Protein AF-A0A3M1YWS3-F1 (afdb_monomer)

Mean predicted aligned error: 12.6 Å

Radius of gyration: 26.66 Å; Cα contacts (8 Å, |Δi|>4): 974; chains: 1; bounding box: 53×38×85 Å

Nearest PDB structures (foldseek):
  1pz7-assembly2_B  TM=6.965E-01  e=1.963E-08  Gallus gallus
  1okq-assembly1_A  TM=4.629E-01  e=5.758E-08  Mus musculus
  2jd4-assembly1_A  TM=4.606E-01  e=9.345E-08  Mus musculus
  1h30-assembly1_A  TM=6.057E-01  e=6.214E-06  Homo sapiens
  2jd4-assembly2_B  TM=4.573E-01  e=1.689E-07  Mus musculus

Foldseek 3Di:
DDFPLQQLDDQWGFDLQLPLPIDGRPPDDSVPSDDDDPVDDDQCQAFNFDQDPPRTTFGARPVDSQATSVRHGTPTGGHHDDQKAWWFFWWFFWALFQKKWKFFFAALLFDDAQKKKKWKWFAQDQAADLAAWQKWLADDDDLGQAGKTWGDHRQWTKIKHHQSPDIDIDTDPDGRNPRDIWIWMWTHHPQWTWIDINNDIDIDGNPDPPPNGGPSGRTMMMGQDHDNDDSRGHGGIIAFIFIAGNVRQTSWTFGRRWLFDQWGDTQQLPGRIIGIPPDHSCNTRVGGGRPDQQCQAQNWWWKDAPPTDITTHGHHPNSHYHPDDDPPRIDGDDTFTHDPDGRQGSIWMAGDPDPPPPPPPLAPQDPRRIGDPRDPVNVVVVVVVPD

Structure (mmCIF, N/CA/C/O backbone):
data_AF-A0A3M1YWS3-F1
#
_entry.id   AF-A0A3M1YWS3-F1
#
loop_
_atom_site.group_PDB
_atom_site.id
_atom_site.type_symbol
_atom_site.label_atom_id
_atom_site.label_alt_id
_atom_site.label_comp_id
_atom_site.label_asym_id
_atom_site.label_entity_id
_atom_site.label_seq_id
_atom_site.pdbx_PDB_ins_code
_atom_site.Cartn_x
_atom_site.Cartn_y
_atom_site.Cartn_z
_atom_site.occupancy
_atom_site.B_iso_or_equiv
_atom_site.auth_seq_id
_atom_site.auth_comp_id
_atom_site.auth_asym_id
_atom_site.auth_atom_id
_atom_site.pdbx_PDB_model_num
ATOM 1 N N . THR A 1 1 ? -1.851 19.421 46.586 1.00 79.50 1 THR A N 1
ATOM 2 C CA . THR A 1 1 ? -2.348 18.042 46.664 1.00 79.50 1 THR A CA 1
ATOM 3 C C . THR A 1 1 ? -3.173 17.766 45.432 1.00 79.50 1 THR A C 1
ATOM 5 O O . THR A 1 1 ? -4.021 18.585 45.094 1.00 79.50 1 THR A O 1
ATOM 8 N N . HIS A 1 2 ? -2.903 16.661 44.755 1.00 89.88 2 HIS A N 1
ATOM 9 C CA . HIS A 1 2 ? -3.613 16.170 43.583 1.00 89.88 2 HIS A CA 1
ATOM 10 C C . HIS A 1 2 ? -3.806 14.664 43.767 1.00 89.88 2 HIS A C 1
ATOM 12 O O . HIS A 1 2 ? -2.883 13.892 43.540 1.00 89.88 2 HIS A O 1
ATOM 18 N N . TYR A 1 3 ? -4.983 14.259 44.235 1.00 90.56 3 TYR A N 1
ATOM 19 C CA . TYR A 1 3 ? -5.315 12.852 44.441 1.00 90.56 3 TYR A CA 1
ATOM 20 C C . TYR A 1 3 ? -6.143 12.373 43.256 1.00 90.56 3 TYR A C 1
ATOM 22 O O . TYR A 1 3 ? -7.195 12.948 42.978 1.00 90.56 3 TYR A O 1
ATOM 30 N N . LYS A 1 4 ? -5.635 11.366 42.546 1.00 88.56 4 LYS A N 1
ATOM 31 C CA . LYS A 1 4 ? -6.305 10.760 41.386 1.00 88.56 4 LYS A CA 1
ATOM 32 C C . LYS A 1 4 ? -7.222 9.609 41.793 1.00 88.56 4 LYS A C 1
ATOM 34 O O . LYS A 1 4 ? -8.159 9.313 41.061 1.00 88.56 4 LYS A O 1
ATOM 39 N N . CYS A 1 5 ? -6.975 9.031 42.973 1.00 86.94 5 CYS A N 1
ATOM 40 C CA . CYS A 1 5 ? -7.739 7.925 43.545 1.00 86.94 5 CYS A CA 1
ATOM 41 C C . CYS A 1 5 ? -7.770 6.684 42.634 1.00 86.94 5 CYS A C 1
ATOM 43 O O . CYS A 1 5 ? -8.775 5.976 42.579 1.00 86.94 5 CYS A O 1
ATOM 45 N N . ASP A 1 6 ? -6.695 6.460 41.877 1.00 84.31 6 ASP A N 1
ATOM 46 C CA . ASP A 1 6 ? -6.568 5.388 40.895 1.00 84.31 6 ASP A CA 1
ATOM 47 C C . ASP A 1 6 ? -5.750 4.196 41.413 1.00 84.31 6 ASP A C 1
ATOM 49 O O . ASP A 1 6 ? -5.565 3.228 40.690 1.00 84.31 6 ASP A O 1
ATOM 53 N N . GLU A 1 7 ? -5.309 4.197 42.671 1.00 88.06 7 GLU A N 1
ATOM 54 C CA . GLU A 1 7 ? -4.333 3.245 43.224 1.00 88.06 7 GLU A CA 1
ATOM 55 C C . GLU A 1 7 ? -4.764 1.776 43.121 1.00 88.06 7 GLU A C 1
ATOM 57 O O . GLU A 1 7 ? -3.921 0.885 43.164 1.00 88.06 7 GLU A O 1
ATOM 62 N N . GLY A 1 8 ? -6.066 1.512 42.978 1.00 82.94 8 GLY A N 1
ATOM 63 C CA . GLY A 1 8 ? -6.635 0.192 42.689 1.00 82.94 8 GLY A CA 1
ATOM 64 C C . GLY A 1 8 ? -6.576 -0.813 43.844 1.00 82.94 8 GLY A C 1
ATOM 65 O O . GLY A 1 8 ? -7.343 -1.773 43.839 1.00 82.94 8 GLY A O 1
ATOM 66 N N . ALA A 1 9 ? -5.711 -0.584 44.831 1.00 87.50 9 ALA A N 1
ATOM 67 C CA . ALA A 1 9 ? -5.515 -1.409 46.013 1.00 87.50 9 ALA A CA 1
ATOM 68 C C . ALA A 1 9 ? -4.787 -0.635 47.131 1.00 87.50 9 ALA A C 1
ATOM 70 O O . ALA A 1 9 ? -4.185 0.422 46.917 1.00 87.50 9 ALA A O 1
ATOM 71 N N . GLY A 1 10 ? -4.790 -1.209 48.332 1.00 88.38 10 GLY A N 1
ATOM 72 C CA . GLY A 1 10 ? -4.128 -0.693 49.525 1.00 88.38 10 GLY A CA 1
ATOM 73 C C . GLY A 1 10 ? -4.905 0.398 50.270 1.00 88.38 10 GLY A C 1
ATOM 74 O O . GLY A 1 10 ? -6.070 0.688 50.016 1.00 88.38 10 GLY A O 1
ATOM 75 N N . THR A 1 11 ? -4.244 1.000 51.263 1.00 90.69 11 THR A N 1
ATOM 76 C CA . THR A 1 11 ? -4.837 2.033 52.136 1.00 90.69 11 THR A CA 1
ATOM 77 C C . THR A 1 11 ? -4.174 3.398 51.978 1.00 90.69 11 THR A C 1
ATOM 79 O O . THR A 1 11 ? -4.357 4.278 52.820 1.00 90.69 11 THR A O 1
ATOM 82 N N . THR A 1 12 ? -3.354 3.587 50.948 1.00 92.19 12 THR A N 1
ATOM 83 C CA . THR A 1 12 ? -2.669 4.855 50.686 1.00 92.19 12 THR A CA 1
ATOM 84 C C . THR A 1 12 ? -3.368 5.574 49.547 1.00 92.19 12 THR A C 1
ATOM 86 O O . THR A 1 12 ? -3.563 5.000 48.488 1.00 92.19 12 THR A O 1
ATOM 89 N N . CYS A 1 13 ? -3.719 6.840 49.764 1.00 92.50 13 CYS A N 1
ATOM 90 C CA . CYS A 1 13 ? -4.190 7.722 48.703 1.00 92.50 13 CYS A CA 1
ATOM 91 C C . CYS A 1 13 ? -3.025 8.616 48.277 1.00 92.50 13 CYS A C 1
ATOM 93 O O . CYS A 1 13 ? -2.571 9.476 49.042 1.00 92.50 13 CYS A O 1
ATOM 95 N N . TYR A 1 14 ? -2.485 8.371 47.092 1.00 94.19 14 TYR A N 1
ATOM 96 C CA . TYR A 1 14 ? -1.262 9.005 46.633 1.00 94.19 14 TYR A CA 1
ATOM 97 C C . TYR A 1 14 ? -1.525 10.433 46.142 1.00 94.19 14 TYR A C 1
ATOM 99 O O . TYR A 1 14 ? -2.415 10.718 45.343 1.00 94.19 14 TYR A O 1
ATOM 107 N N 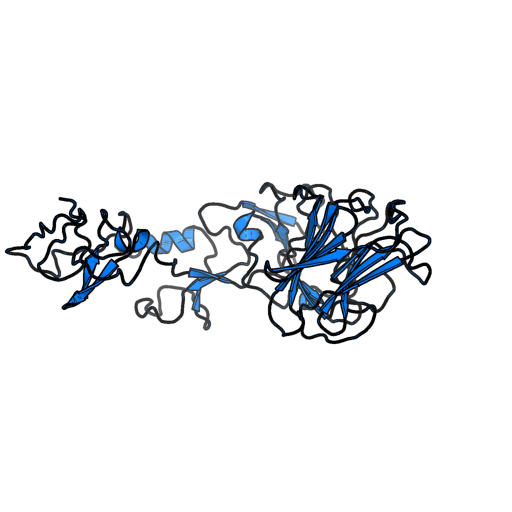. ASP A 1 15 ? -0.687 11.353 46.614 1.00 95.06 15 ASP A N 1
ATOM 108 C CA . ASP A 1 15 ? -0.682 12.749 46.175 1.00 95.06 15 ASP A CA 1
ATOM 109 C C . ASP A 1 15 ? 0.270 12.895 44.989 1.00 95.06 15 ASP A C 1
ATOM 111 O O . ASP A 1 15 ? 1.485 12.966 45.165 1.00 95.06 15 ASP A O 1
ATOM 115 N N . SER A 1 16 ? -0.304 12.995 43.794 1.00 93.62 16 SER A N 1
ATOM 116 C CA . SER A 1 16 ? 0.396 13.174 42.519 1.00 93.62 16 SER A CA 1
ATOM 117 C C . SER A 1 16 ? 1.039 14.549 42.340 1.00 93.62 16 SER A C 1
ATOM 119 O O . SER A 1 16 ? 1.670 14.788 41.318 1.00 93.62 16 SER A O 1
ATOM 121 N N . SER A 1 17 ? 0.896 15.481 43.291 1.00 92.69 17 SER A N 1
ATOM 122 C CA . SER A 1 17 ? 1.460 16.835 43.160 1.00 92.69 17 SER A CA 1
ATOM 123 C C . SER A 1 17 ? 2.948 16.961 43.510 1.00 92.69 17 SER A C 1
ATOM 125 O O . SER A 1 17 ? 3.449 18.083 43.537 1.00 92.69 17 SER A O 1
ATOM 127 N N . GLY A 1 18 ? 3.627 15.861 43.853 1.00 84.94 18 GLY A N 1
ATOM 128 C CA . GLY A 1 18 ? 5.054 15.851 44.216 1.00 84.94 18 GLY A CA 1
ATOM 129 C C . GLY A 1 18 ? 5.373 16.387 45.616 1.00 84.94 18 GLY A C 1
ATOM 130 O O . GLY A 1 18 ? 6.524 16.446 46.032 1.00 84.94 18 GLY A O 1
ATOM 131 N N . ASN A 1 19 ? 4.357 16.768 46.397 1.00 90.56 19 ASN A N 1
ATOM 132 C CA 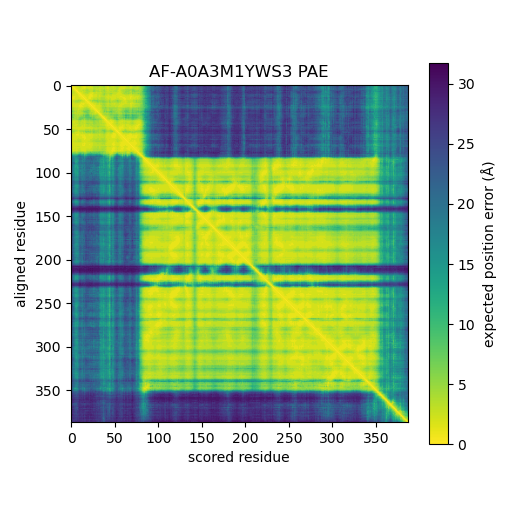. ASN A 1 19 ? 4.546 17.357 47.729 1.00 90.56 19 ASN A CA 1
ATOM 133 C C . ASN A 1 19 ? 4.623 16.319 48.864 1.00 90.56 19 ASN A C 1
ATOM 135 O O . ASN A 1 19 ? 4.657 16.704 50.034 1.00 90.56 19 ASN A O 1
ATOM 139 N N . GLY A 1 20 ? 4.571 15.020 48.543 1.00 89.62 20 GLY A N 1
ATOM 140 C CA . GLY A 1 20 ? 4.633 13.918 49.513 1.00 89.62 20 GLY A CA 1
ATOM 141 C C . GLY A 1 20 ? 3.474 13.871 50.516 1.00 89.62 20 GLY A C 1
ATOM 142 O O . GLY A 1 20 ? 3.548 13.163 51.518 1.00 89.62 20 GLY A O 1
ATOM 143 N N . ARG A 1 21 ? 2.392 14.630 50.293 1.00 93.94 21 ARG A N 1
ATOM 144 C CA . ARG A 1 21 ? 1.245 14.692 51.212 1.00 93.94 21 ARG A CA 1
ATOM 145 C C . ARG A 1 21 ? 0.283 13.542 50.944 1.00 93.94 21 ARG A C 1
ATOM 147 O O . ARG A 1 21 ? -0.860 13.777 50.593 1.00 93.94 21 ARG A O 1
ATOM 154 N N . HIS A 1 22 ? 0.749 12.304 51.050 1.00 94.00 22 HIS A N 1
ATOM 155 C CA . HIS A 1 22 ? -0.108 11.136 50.849 1.00 94.00 22 HIS A CA 1
ATOM 156 C C . HIS A 1 22 ? -1.145 11.015 51.969 1.00 94.00 22 HIS A C 1
ATOM 158 O O . HIS A 1 22 ? -0.867 11.302 53.135 1.00 94.00 22 HIS A O 1
ATOM 164 N N . GLY A 1 23 ? -2.351 10.600 51.597 1.00 92.44 23 GLY A N 1
ATOM 165 C CA . GLY A 1 23 ? -3.435 10.305 52.519 1.00 92.44 23 GLY A CA 1
ATOM 166 C C . GLY A 1 23 ? -3.416 8.850 52.978 1.00 92.44 23 GLY A C 1
ATOM 167 O O . GLY A 1 23 ? -2.817 7.977 52.348 1.00 92.44 23 GLY A O 1
ATOM 168 N N . THR A 1 24 ? -4.133 8.582 54.066 1.00 93.06 24 THR A N 1
ATOM 169 C CA . THR A 1 24 ? -4.452 7.224 54.516 1.00 93.06 24 THR A CA 1
ATOM 170 C C . THR A 1 24 ? -5.957 7.025 54.422 1.00 93.06 24 THR A C 1
ATOM 172 O O . THR A 1 24 ? -6.726 7.783 55.014 1.00 93.06 24 THR A O 1
ATOM 175 N N . LEU A 1 25 ? -6.372 6.010 53.674 1.00 90.81 25 LEU A N 1
ATOM 176 C CA . LEU A 1 25 ? -7.754 5.566 53.592 1.00 90.81 25 LEU A CA 1
ATOM 177 C C . LEU A 1 25 ? -8.092 4.826 54.891 1.00 90.81 25 LEU A C 1
ATOM 179 O O . LEU A 1 25 ? -7.449 3.839 55.243 1.00 90.81 25 LEU A O 1
ATOM 183 N N . VAL A 1 26 ? -9.078 5.328 55.634 1.00 92.56 26 VAL A N 1
ATOM 184 C CA . VAL A 1 26 ? -9.477 4.794 56.945 1.00 92.56 26 VAL A CA 1
ATOM 185 C C . VAL A 1 26 ? -10.923 4.317 56.911 1.00 92.56 26 VAL A C 1
ATOM 187 O O . VAL A 1 26 ? -11.763 4.933 56.262 1.00 92.56 26 VAL A O 1
ATOM 190 N N . ASN A 1 27 ? -11.218 3.240 57.645 1.00 92.56 27 ASN A N 1
ATOM 191 C CA . ASN A 1 27 ? -12.547 2.616 57.706 1.00 92.56 27 ASN A CA 1
ATOM 192 C C . ASN A 1 27 ? -13.095 2.180 56.333 1.00 92.56 27 ASN A C 1
ATOM 194 O O . ASN A 1 27 ? -14.304 2.216 56.109 1.00 92.56 27 ASN A O 1
ATOM 198 N N . ILE A 1 28 ? -12.208 1.773 55.421 1.00 90.31 28 ILE A N 1
ATOM 199 C CA . ILE A 1 28 ? -12.578 1.275 54.094 1.00 90.31 28 ILE A CA 1
ATOM 200 C C . ILE A 1 28 ? -12.613 -0.253 54.058 1.00 90.31 28 ILE A C 1
ATOM 202 O O . ILE A 1 28 ? -11.906 -0.926 54.807 1.00 90.31 28 ILE A O 1
ATOM 206 N N . THR A 1 29 ? -13.415 -0.793 53.144 1.00 87.44 29 THR A N 1
ATOM 207 C CA . THR A 1 29 ? -13.280 -2.172 52.664 1.00 87.44 29 THR A CA 1
ATOM 208 C C . THR A 1 29 ? -12.790 -2.094 51.225 1.00 87.44 29 THR A C 1
ATOM 210 O O . THR A 1 29 ? -13.530 -1.636 50.356 1.00 87.44 29 THR A O 1
ATOM 213 N N . GLU A 1 30 ? -11.542 -2.497 50.993 1.00 78.88 30 GLU A N 1
ATOM 214 C CA . GLU A 1 30 ? -10.801 -2.289 49.739 1.00 78.88 30 GLU A CA 1
ATOM 215 C C . GLU A 1 30 ? -11.570 -2.760 48.496 1.00 78.88 30 GLU A C 1
ATOM 217 O O . GLU A 1 30 ? -11.738 -1.989 47.554 1.00 78.88 30 GLU A O 1
ATOM 222 N N . SER A 1 31 ? -12.174 -3.953 48.560 1.00 76.25 31 SER A N 1
ATOM 223 C CA . SER A 1 31 ? -12.966 -4.549 47.473 1.00 76.25 31 SER A CA 1
ATOM 224 C C . SER A 1 31 ? -14.234 -3.778 47.086 1.00 76.25 31 SER A C 1
ATOM 226 O O . SER A 1 31 ? -14.843 -4.084 46.068 1.00 76.25 31 SER A O 1
ATOM 228 N N . SER A 1 32 ? -14.666 -2.821 47.908 1.00 82.06 32 SER A N 1
ATOM 229 C CA . SER A 1 32 ? -15.823 -1.953 47.640 1.00 82.06 32 SER A CA 1
ATOM 230 C C . SER A 1 32 ? -15.450 -0.477 47.504 1.00 82.06 32 SER A C 1
ATOM 232 O O . SER A 1 32 ? -16.304 0.337 47.162 1.00 82.06 32 SER A O 1
ATOM 234 N N . PHE A 1 33 ? -14.201 -0.121 47.818 1.00 83.62 33 PHE A N 1
ATOM 235 C CA . PHE A 1 33 ? -13.718 1.254 47.752 1.00 83.62 33 PHE A CA 1
ATOM 236 C C . PHE A 1 33 ? -13.167 1.576 46.362 1.00 83.62 33 PHE A C 1
ATOM 238 O O . PHE A 1 33 ? -13.510 2.609 45.793 1.00 83.62 33 PHE A O 1
ATOM 245 N N . HIS A 1 34 ? -12.360 0.672 45.801 1.00 79.38 34 HIS A N 1
ATOM 246 C CA . HIS A 1 34 ? -11.918 0.762 44.415 1.00 79.38 34 HIS A CA 1
ATOM 247 C C . HIS A 1 34 ? -12.927 0.035 43.520 1.00 79.38 34 HIS A C 1
ATOM 249 O O . HIS A 1 34 ? -13.168 -1.159 43.686 1.00 79.38 34 HIS A O 1
ATOM 255 N N . VAL A 1 35 ? -13.533 0.768 42.586 1.00 70.62 35 VAL A N 1
ATOM 256 C CA . VAL A 1 35 ? -14.463 0.239 41.580 1.00 70.62 35 VAL A CA 1
ATOM 257 C C . VAL A 1 35 ? -13.954 0.585 40.185 1.00 70.62 35 VAL A C 1
ATOM 259 O O . VAL A 1 35 ? -13.367 1.646 39.979 1.00 70.62 35 VAL A O 1
ATOM 262 N N . THR A 1 36 ? -14.162 -0.312 39.226 1.00 71.81 36 THR A N 1
ATOM 263 C CA . THR A 1 36 ? -13.776 -0.103 37.827 1.00 71.81 36 THR A CA 1
ATOM 264 C C . THR A 1 36 ? -14.894 0.587 37.054 1.00 71.81 36 THR A C 1
ATOM 266 O O . THR A 1 36 ? -16.034 0.131 37.089 1.00 71.81 36 THR A O 1
ATOM 269 N N . ASP A 1 37 ? -14.556 1.641 36.314 1.00 67.75 37 ASP A N 1
ATOM 270 C CA . ASP A 1 37 ? -15.454 2.338 35.391 1.00 67.75 37 ASP A CA 1
ATOM 271 C C . ASP A 1 37 ? -14.678 2.654 34.103 1.00 67.75 37 ASP A C 1
ATOM 273 O O . ASP A 1 37 ? -13.565 3.182 34.141 1.00 67.75 37 ASP A O 1
ATOM 277 N N . ASN A 1 38 ? -15.243 2.279 32.957 1.00 63.25 38 ASN A N 1
ATOM 278 C CA . ASN A 1 38 ? -14.620 2.432 31.642 1.00 63.25 38 ASN A CA 1
ATOM 279 C C . ASN A 1 38 ? -14.975 3.763 30.950 1.00 63.25 38 ASN A C 1
ATOM 281 O O . ASN A 1 38 ? -14.465 4.044 29.865 1.00 63.25 38 ASN A O 1
ATOM 285 N N . THR A 1 39 ? -15.830 4.584 31.563 1.00 71.25 39 THR A N 1
ATOM 286 C CA . THR A 1 39 ? -16.270 5.882 31.032 1.00 71.25 39 THR A CA 1
ATOM 287 C C . THR A 1 39 ? -15.437 7.050 31.556 1.00 71.25 39 THR A C 1
ATOM 289 O O . THR A 1 39 ? -15.521 8.165 31.033 1.00 71.25 39 THR A O 1
ATOM 292 N N . ILE A 1 40 ? -14.614 6.804 32.578 1.00 72.56 40 ILE A N 1
ATOM 293 C CA . ILE A 1 40 ? -13.823 7.827 33.257 1.00 72.56 40 ILE A CA 1
ATOM 294 C C . ILE A 1 40 ? -12.371 7.848 32.786 1.00 72.56 40 ILE A C 1
ATOM 296 O O . ILE A 1 40 ? -11.792 6.865 32.324 1.00 72.56 40 ILE A O 1
ATOM 300 N N . PHE A 1 41 ? -11.762 9.022 32.914 1.00 78.69 41 PHE A N 1
ATOM 301 C CA . PHE A 1 41 ? -10.373 9.235 32.548 1.00 78.69 41 PHE A CA 1
ATOM 302 C C . PHE A 1 41 ? -9.432 8.428 33.457 1.00 78.69 41 PHE A C 1
ATOM 304 O O . PHE A 1 41 ? -9.380 8.665 34.662 1.00 78.69 41 PHE A O 1
ATOM 311 N N . SER A 1 42 ? -8.638 7.526 32.876 1.00 84.06 42 SER A N 1
ATOM 312 C CA . SER A 1 42 ? -7.588 6.799 33.600 1.00 84.06 42 SER A CA 1
ATOM 313 C C . SER A 1 42 ? -6.250 7.531 33.486 1.00 84.06 42 SER A C 1
ATOM 315 O O . SER A 1 42 ? -5.677 7.640 32.399 1.00 84.06 42 SER A O 1
ATOM 317 N N . TYR A 1 43 ? -5.729 8.039 34.602 1.00 87.12 43 TYR A N 1
ATOM 318 C CA . TYR A 1 43 ? -4.424 8.705 34.619 1.00 87.12 43 TYR A CA 1
ATOM 319 C C . TYR A 1 43 ? -3.283 7.716 34.395 1.00 87.12 43 TYR A C 1
ATOM 321 O O . TYR A 1 43 ? -2.381 8.015 33.618 1.00 87.12 43 TYR A O 1
ATOM 329 N N . GLN A 1 44 ? -3.350 6.532 34.999 1.00 85.94 44 GLN A N 1
ATOM 330 C CA . GLN A 1 44 ? -2.389 5.448 34.772 1.00 85.94 44 GLN A CA 1
ATOM 331 C C . GLN A 1 44 ? -2.265 5.097 33.295 1.00 85.94 44 GLN A C 1
ATOM 333 O O . GLN A 1 44 ? -1.159 5.089 32.760 1.00 85.94 44 GLN A O 1
ATOM 338 N N . ASN A 1 45 ? -3.397 4.906 32.611 1.00 79.50 45 ASN A N 1
ATOM 339 C CA . ASN A 1 45 ? -3.391 4.539 31.199 1.00 79.50 45 ASN A CA 1
ATOM 340 C C . ASN A 1 45 ? -2.941 5.675 30.284 1.00 79.50 45 ASN A C 1
ATOM 342 O O . ASN A 1 45 ? -2.536 5.401 29.161 1.00 79.50 45 ASN A O 1
ATOM 346 N N . ASN A 1 46 ? -3.035 6.936 30.709 1.00 84.25 46 ASN A N 1
ATOM 347 C CA . ASN A 1 46 ? -2.667 8.083 29.874 1.00 84.25 46 ASN A CA 1
ATOM 348 C C . ASN A 1 46 ? -1.262 8.622 30.157 1.00 84.25 46 ASN A C 1
ATOM 350 O O . ASN A 1 46 ? -0.650 9.217 29.269 1.00 84.25 46 ASN A O 1
ATOM 354 N N . TYR A 1 47 ? -0.753 8.433 31.371 1.00 87.19 47 TYR A N 1
ATOM 355 C CA . TYR A 1 47 ? 0.457 9.101 31.841 1.00 87.19 47 TYR A CA 1
ATOM 356 C C . TYR A 1 47 ? 1.506 8.167 32.438 1.00 87.19 47 TYR A C 1
ATOM 358 O O . TYR A 1 47 ? 2.678 8.554 32.461 1.00 87.19 47 TYR A O 1
ATOM 366 N N . GLY A 1 48 ? 1.116 6.971 32.878 1.00 88.62 48 GLY A N 1
ATOM 367 C CA . GLY A 1 48 ? 2.014 5.996 33.482 1.00 88.62 48 GLY A CA 1
ATOM 368 C C . GLY A 1 48 ? 1.897 5.865 35.004 1.00 88.62 48 GLY A C 1
ATOM 369 O O . GLY A 1 48 ? 1.256 6.679 35.678 1.00 88.62 48 GLY A O 1
ATOM 370 N N . TYR A 1 49 ? 2.521 4.812 35.534 1.00 92.38 49 TYR A N 1
ATOM 371 C CA . TYR A 1 49 ? 2.507 4.409 36.944 1.00 92.38 49 TYR A CA 1
ATOM 372 C C . TYR A 1 49 ? 3.705 3.502 37.290 1.00 92.38 49 TYR A C 1
ATOM 374 O O . TYR A 1 49 ? 4.441 3.057 36.407 1.00 92.38 49 TYR A O 1
ATOM 382 N N . SER A 1 50 ? 3.881 3.215 38.579 1.00 94.25 50 SER A N 1
ATOM 383 C CA . SER A 1 50 ? 4.759 2.161 39.104 1.00 94.25 50 SER A CA 1
ATOM 384 C C . SER A 1 50 ? 3.953 1.150 39.924 1.00 94.25 50 SER A C 1
ATOM 386 O O . SER A 1 50 ? 2.944 1.495 40.536 1.00 94.25 50 SER A O 1
ATOM 388 N N . GLU A 1 51 ? 4.397 -0.099 39.963 1.00 93.00 51 GLU A N 1
ATOM 389 C CA . GLU A 1 51 ? 3.849 -1.138 40.832 1.00 93.00 51 GLU A CA 1
ATOM 390 C C . GLU A 1 51 ? 4.299 -0.925 42.280 1.00 93.00 51 GLU A C 1
ATOM 392 O O . GLU A 1 51 ? 5.489 -0.870 42.599 1.00 93.00 51 GLU A O 1
ATOM 397 N N . GLY A 1 52 ? 3.318 -0.810 43.167 1.00 87.25 52 GLY A N 1
ATOM 398 C CA . GLY A 1 52 ? 3.480 -0.768 44.610 1.00 87.25 52 GLY A CA 1
ATOM 399 C C . GLY A 1 52 ? 3.199 -2.119 45.269 1.00 87.25 52 GLY A C 1
ATOM 400 O O . GLY A 1 52 ? 2.814 -3.113 44.650 1.00 87.25 52 GLY A O 1
ATOM 401 N N . THR A 1 53 ? 3.395 -2.164 46.583 1.00 85.50 53 THR A N 1
ATOM 402 C CA . THR A 1 53 ? 3.162 -3.370 47.385 1.00 85.50 53 THR A CA 1
ATOM 403 C C . THR A 1 53 ? 1.685 -3.768 47.374 1.00 85.50 53 THR A C 1
ATOM 405 O O . THR A 1 53 ? 0.811 -2.924 47.544 1.00 85.50 53 THR A O 1
ATOM 408 N N . GLY A 1 54 ? 1.402 -5.068 47.249 1.00 81.62 54 GLY A N 1
ATOM 409 C CA . GLY A 1 54 ? 0.039 -5.596 47.379 1.00 81.62 54 GLY A CA 1
ATOM 410 C C . GLY A 1 54 ? -0.881 -5.297 46.193 1.00 81.62 54 GLY A C 1
ATOM 4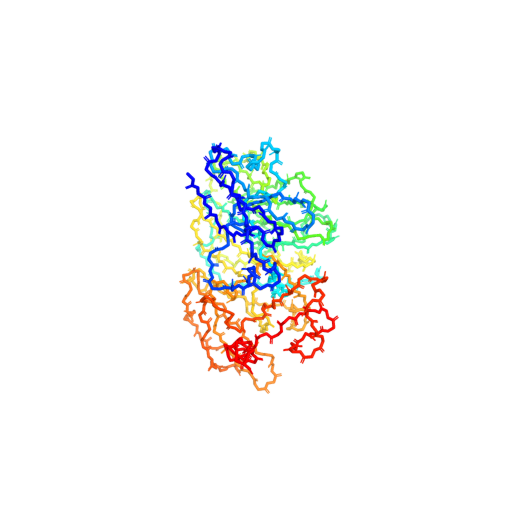11 O O . GLY A 1 54 ? -2.090 -5.381 46.352 1.00 81.62 54 GLY A O 1
ATOM 412 N N . GLY A 1 55 ? -0.325 -4.955 45.024 1.00 82.50 55 GLY A N 1
ATOM 413 C CA . GLY A 1 55 ? -1.099 -4.631 43.820 1.00 82.50 55 GLY A CA 1
ATOM 414 C C . GLY A 1 55 ? -1.521 -3.165 43.720 1.00 82.50 55 GLY A C 1
ATOM 415 O O . GLY A 1 55 ? -2.186 -2.801 42.756 1.00 82.50 55 GLY A O 1
ATOM 416 N N . ALA A 1 56 ? -1.126 -2.323 44.682 1.00 88.19 56 ALA A N 1
ATOM 417 C CA . ALA A 1 56 ? -1.367 -0.888 44.622 1.00 88.19 56 ALA A CA 1
ATOM 418 C C . ALA A 1 56 ? -0.567 -0.256 43.478 1.00 88.19 56 ALA A C 1
ATOM 420 O O . ALA A 1 56 ? 0.606 -0.564 43.284 1.00 88.19 56 ALA A O 1
ATOM 421 N N . LEU A 1 57 ? -1.180 0.664 42.750 1.00 92.25 57 LEU A N 1
ATOM 422 C CA . LEU A 1 57 ? -0.548 1.421 41.682 1.00 92.25 57 LEU A CA 1
ATOM 423 C C . LEU A 1 57 ? -0.078 2.767 42.236 1.00 92.25 57 LEU A C 1
ATOM 425 O O . LEU A 1 57 ? -0.859 3.551 42.775 1.00 92.25 57 LEU A O 1
ATOM 429 N N . VAL A 1 58 ? 1.218 3.035 42.109 1.00 94.25 58 VAL A N 1
ATOM 430 C CA . VAL A 1 58 ? 1.838 4.291 42.529 1.00 94.25 58 VAL A CA 1
ATOM 431 C C . VAL A 1 58 ? 1.816 5.247 41.334 1.00 94.25 58 VAL A C 1
ATOM 433 O O . VAL A 1 58 ? 2.450 4.963 40.313 1.00 94.25 58 VAL A O 1
ATOM 436 N N . PRO A 1 59 ? 1.090 6.374 41.401 1.00 94.12 59 PRO A N 1
ATOM 437 C CA . PRO A 1 59 ? 0.956 7.265 40.261 1.00 94.12 59 PRO A CA 1
ATOM 438 C C . PRO A 1 59 ? 2.268 7.996 39.963 1.00 94.12 59 PRO A C 1
ATOM 440 O O . PRO A 1 59 ? 3.114 8.209 40.836 1.00 94.12 59 PRO A O 1
ATOM 443 N N . ARG A 1 60 ? 2.396 8.448 38.714 1.00 94.31 60 ARG A N 1
ATOM 444 C CA . ARG A 1 60 ? 3.430 9.397 38.295 1.00 94.31 60 ARG A CA 1
ATOM 445 C C . ARG A 1 60 ? 3.374 10.691 39.111 1.00 94.31 60 ARG A C 1
ATOM 447 O O . ARG A 1 60 ? 2.289 11.235 39.343 1.00 94.31 60 ARG A O 1
ATOM 454 N N . ASP A 1 61 ? 4.544 11.216 39.460 1.00 94.25 61 ASP A N 1
ATOM 455 C CA . ASP A 1 61 ? 4.691 12.567 39.994 1.00 94.25 61 ASP A CA 1
ATOM 456 C C . ASP A 1 61 ? 4.473 13.609 38.883 1.00 94.25 61 ASP A C 1
ATOM 458 O O . ASP A 1 61 ? 5.233 13.698 37.918 1.00 94.25 61 ASP A O 1
ATOM 462 N N . GLU A 1 62 ? 3.430 14.431 39.009 1.00 93.31 62 GLU A N 1
ATOM 463 C CA . GLU A 1 62 ? 3.126 15.479 38.025 1.00 93.31 62 GLU A CA 1
ATOM 464 C C . GLU A 1 62 ? 4.132 16.638 38.052 1.00 93.31 62 GLU A C 1
ATOM 466 O O . GLU A 1 62 ? 4.207 17.408 37.094 1.00 93.31 62 GLU A O 1
ATOM 471 N N . SER A 1 63 ? 4.925 16.766 39.120 1.00 93.81 63 SER A N 1
ATOM 472 C CA . SER A 1 63 ? 6.026 17.731 39.202 1.00 93.81 63 SER A CA 1
ATOM 473 C C . SER A 1 63 ? 7.326 17.209 38.578 1.00 93.81 63 SER A C 1
ATOM 475 O O . SER A 1 63 ? 8.170 18.005 38.160 1.00 93.81 63 SER A O 1
ATOM 477 N N . ASN A 1 64 ? 7.468 15.884 38.455 1.00 93.94 64 ASN A N 1
ATOM 478 C CA . ASN A 1 64 ? 8.587 15.226 37.791 1.00 93.94 64 ASN A CA 1
ATOM 479 C C . ASN A 1 64 ? 8.124 13.949 37.058 1.00 93.94 64 ASN A C 1
ATOM 481 O O . ASN A 1 64 ? 8.232 12.848 37.600 1.00 93.94 64 ASN A O 1
ATOM 485 N N . PRO A 1 65 ? 7.695 14.063 35.786 1.00 92.56 65 PRO A N 1
ATOM 486 C CA . PRO A 1 65 ? 7.098 12.955 35.034 1.00 92.56 65 PRO A CA 1
ATOM 487 C C . PRO A 1 65 ? 7.994 11.734 34.774 1.00 92.56 65 PRO A C 1
ATOM 489 O O . PRO A 1 65 ? 7.527 10.753 34.201 1.00 92.56 65 PRO A O 1
ATOM 492 N N . THR A 1 66 ? 9.278 11.792 35.137 1.00 94.94 66 THR A N 1
ATOM 493 C CA . THR A 1 66 ? 10.209 10.654 35.036 1.00 94.94 66 THR A CA 1
ATOM 494 C C . THR A 1 66 ? 10.215 9.776 36.290 1.00 94.94 66 THR A C 1
ATOM 496 O O . THR A 1 66 ? 10.873 8.735 36.301 1.00 94.94 66 THR A O 1
ATOM 499 N N . HIS A 1 67 ? 9.498 10.187 37.340 1.00 95.06 67 HIS A N 1
ATOM 500 C CA . HIS A 1 67 ? 9.444 9.511 38.629 1.00 95.06 67 HIS A CA 1
ATOM 501 C C . HIS A 1 67 ? 8.000 9.234 39.064 1.00 95.06 67 HIS A C 1
ATOM 503 O O . HIS A 1 67 ? 7.047 9.881 38.615 1.00 95.06 67 HIS A O 1
ATOM 509 N N . ASP A 1 68 ? 7.839 8.252 39.943 1.00 95.25 68 ASP A N 1
ATOM 510 C CA . ASP A 1 68 ? 6.618 8.084 40.722 1.00 95.25 68 ASP A CA 1
ATOM 511 C C . ASP A 1 68 ? 6.592 9.047 41.921 1.00 95.25 68 ASP A C 1
ATOM 513 O O . ASP A 1 68 ? 7.591 9.687 42.260 1.00 95.25 68 ASP A O 1
ATOM 517 N N . VAL A 1 69 ? 5.440 9.162 42.582 1.00 94.25 69 VAL A N 1
ATOM 518 C CA . VAL A 1 69 ? 5.275 10.058 43.743 1.00 94.25 69 VAL A CA 1
ATOM 519 C C . VAL A 1 69 ? 6.112 9.683 44.973 1.00 94.25 69 VAL A C 1
ATOM 521 O O . VAL A 1 69 ? 6.166 10.460 45.927 1.00 94.25 69 VAL A O 1
ATOM 524 N N . LEU A 1 70 ? 6.749 8.509 44.969 1.00 94.62 70 LEU A N 1
ATOM 525 C CA . LEU A 1 70 ? 7.670 8.059 46.014 1.00 94.62 70 LEU A CA 1
ATOM 526 C C . LEU A 1 70 ? 9.131 8.399 45.679 1.00 94.62 70 LEU A C 1
ATOM 528 O O . LEU A 1 70 ? 10.016 8.165 46.503 1.00 94.62 70 LEU A O 1
ATOM 532 N N . GLY A 1 71 ? 9.383 8.982 44.504 1.00 94.00 71 GLY A N 1
ATOM 533 C CA . GLY A 1 71 ? 10.705 9.392 44.049 1.00 94.00 71 GLY A CA 1
ATOM 534 C C . GLY A 1 71 ? 11.515 8.274 43.396 1.00 94.00 71 GLY A C 1
ATOM 535 O O . GLY A 1 71 ? 12.717 8.454 43.203 1.00 94.00 71 GLY A O 1
ATOM 536 N N . ASN A 1 72 ? 10.903 7.140 43.039 1.00 95.50 72 ASN A N 1
ATOM 537 C CA . ASN A 1 72 ? 11.565 6.132 42.207 1.00 95.50 72 ASN A CA 1
ATOM 538 C C . ASN A 1 72 ? 11.404 6.487 40.729 1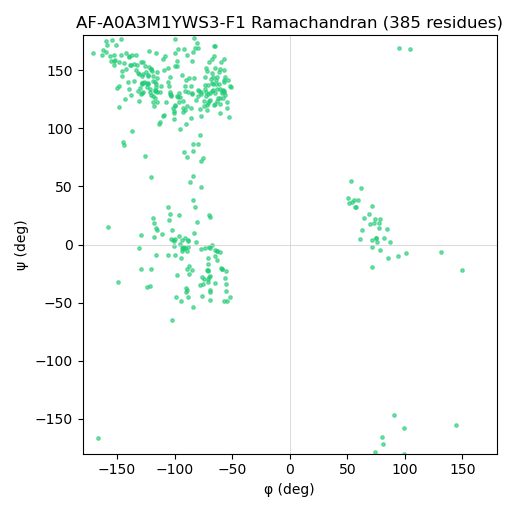.00 95.50 72 ASN A C 1
ATOM 540 O O . ASN A 1 72 ? 10.473 7.194 40.355 1.00 95.50 72 ASN A O 1
ATOM 544 N N . THR A 1 73 ? 12.282 5.972 39.867 1.00 96.44 73 THR A N 1
ATOM 545 C CA . THR A 1 73 ? 12.076 6.060 38.416 1.00 96.44 73 THR A CA 1
ATOM 546 C C . THR A 1 73 ? 10.754 5.394 38.039 1.00 96.44 73 THR A C 1
ATOM 548 O O . THR A 1 73 ? 10.490 4.264 38.451 1.00 96.44 73 THR A O 1
ATOM 551 N N . LEU A 1 74 ? 9.934 6.099 37.258 1.00 93.88 74 LEU A N 1
ATOM 552 C CA . LEU A 1 74 ? 8.628 5.613 36.823 1.00 93.88 74 LEU A CA 1
ATOM 553 C C . LEU A 1 74 ? 8.796 4.343 35.975 1.00 93.88 74 LEU A C 1
ATOM 555 O O . LEU A 1 74 ? 9.543 4.356 34.995 1.00 93.88 74 LEU A O 1
ATOM 559 N N . GLN A 1 75 ? 8.108 3.260 36.344 1.00 91.62 75 GLN A N 1
ATOM 560 C CA . GLN A 1 75 ? 8.272 1.960 35.677 1.00 91.62 75 GLN A CA 1
ATOM 561 C C . GLN A 1 75 ? 7.570 1.907 34.318 1.00 91.62 75 GLN A C 1
ATOM 563 O O . GLN A 1 75 ? 8.154 1.458 33.332 1.00 91.62 75 GLN A O 1
ATOM 568 N N . TYR A 1 76 ? 6.338 2.407 34.254 1.00 87.81 76 TYR A N 1
ATOM 569 C CA . TYR A 1 76 ? 5.544 2.479 33.034 1.00 87.81 76 TYR A CA 1
ATOM 570 C C . TYR A 1 76 ? 5.254 3.945 32.742 1.00 87.81 76 TYR A C 1
ATOM 572 O O . TYR A 1 76 ? 4.638 4.621 33.560 1.00 87.81 76 TYR A O 1
ATOM 580 N N . SER A 1 77 ? 5.710 4.459 31.599 1.00 87.88 77 SER A N 1
ATOM 581 C CA . SER A 1 77 ? 5.594 5.879 31.248 1.00 87.88 77 SER A CA 1
ATOM 582 C C . SER A 1 77 ? 4.772 6.088 29.985 1.00 87.88 77 SER A C 1
ATOM 584 O O . SER A 1 77 ? 4.914 5.356 29.005 1.00 87.88 77 SER A O 1
ATOM 586 N N . GLY A 1 78 ? 3.955 7.141 30.004 1.00 78.94 78 GLY A N 1
ATOM 587 C CA . GLY A 1 78 ? 3.127 7.537 28.877 1.00 78.94 78 GLY A CA 1
ATOM 588 C C . GLY A 1 78 ? 1.852 6.715 28.758 1.00 78.94 78 GLY A C 1
ATOM 589 O O . GLY A 1 78 ? 1.420 6.037 29.689 1.00 78.94 78 GLY A O 1
ATOM 590 N N . ARG A 1 79 ? 1.215 6.832 27.595 1.00 68.69 79 ARG A N 1
ATOM 591 C CA . ARG A 1 79 ? -0.050 6.163 27.334 1.00 68.69 79 ARG A CA 1
ATOM 592 C C . ARG A 1 79 ? 0.166 4.659 27.156 1.00 68.69 79 ARG A C 1
ATOM 594 O O . ARG A 1 79 ? 0.965 4.258 26.310 1.00 68.69 79 ARG A O 1
ATOM 601 N N . VAL A 1 80 ? -0.574 3.841 27.900 1.00 59.53 80 VAL A N 1
ATOM 602 C CA . VAL A 1 80 ? -0.620 2.384 27.713 1.00 59.53 80 VAL A CA 1
ATOM 603 C C . VAL A 1 80 ? -1.138 2.092 26.301 1.00 59.53 80 VAL A C 1
ATOM 605 O O . VAL A 1 80 ? -2.101 2.714 25.841 1.00 59.53 80 VAL A O 1
ATOM 608 N N . LYS A 1 81 ? -0.471 1.180 25.581 1.00 54.44 81 LYS A N 1
ATOM 609 C CA . LYS A 1 81 ? -0.902 0.766 24.237 1.00 54.44 81 LYS A CA 1
ATOM 610 C C . LYS A 1 81 ? -2.297 0.140 24.322 1.00 54.44 81 LYS A C 1
ATOM 612 O O . LYS A 1 81 ? -2.570 -0.626 25.237 1.00 54.44 81 LYS A O 1
ATOM 617 N N . TYR A 1 82 ? -3.167 0.458 23.367 1.00 52.44 82 TYR A N 1
ATOM 618 C CA . TYR A 1 82 ? -4.461 -0.210 23.244 1.00 52.44 82 TYR A CA 1
ATOM 619 C C . TYR A 1 82 ? -4.275 -1.707 22.935 1.00 52.44 82 TYR A C 1
ATOM 621 O O . TYR A 1 82 ? -3.366 -2.074 22.197 1.00 52.44 82 TYR A O 1
ATOM 629 N N . ASN A 1 83 ? -5.151 -2.561 23.473 1.00 56.97 83 ASN A N 1
ATOM 630 C CA . ASN A 1 83 ? -5.003 -4.027 23.443 1.00 56.97 83 ASN A CA 1
ATOM 631 C C . ASN A 1 83 ? -5.488 -4.707 22.143 1.00 56.97 83 ASN A C 1
ATOM 633 O O . ASN A 1 83 ? -5.603 -5.934 22.107 1.00 56.97 83 ASN A O 1
ATOM 637 N N . ALA A 1 84 ? -5.808 -3.941 21.098 1.00 69.56 84 ALA A N 1
ATOM 638 C CA . ALA A 1 84 ? -6.368 -4.462 19.857 1.00 69.56 84 ALA A CA 1
ATOM 639 C C . ALA A 1 84 ? -5.563 -3.990 18.642 1.00 69.56 84 ALA A C 1
ATOM 641 O O . ALA A 1 84 ? -5.299 -2.795 18.497 1.00 69.56 84 ALA A O 1
ATOM 642 N N . ASN A 1 85 ? -5.213 -4.936 17.773 1.00 76.44 85 ASN A N 1
ATOM 643 C CA . ASN A 1 85 ? -4.534 -4.695 16.507 1.00 76.44 85 ASN A CA 1
ATOM 644 C C . ASN A 1 85 ? -5.527 -4.827 15.356 1.00 76.44 85 ASN A C 1
ATOM 646 O O . ASN A 1 85 ? -6.411 -5.685 15.379 1.00 76.44 85 ASN A O 1
ATOM 650 N N . LEU A 1 86 ? -5.357 -3.994 14.337 1.00 82.69 86 LEU A N 1
ATOM 651 C CA . LEU A 1 86 ? -5.953 -4.240 13.034 1.00 82.69 86 LEU A CA 1
ATOM 652 C C . LEU A 1 86 ? -5.088 -5.270 12.308 1.00 82.69 86 LEU A C 1
ATOM 654 O O . LEU A 1 86 ? -3.865 -5.174 12.336 1.00 82.69 86 LEU A O 1
ATOM 658 N N . VAL A 1 87 ? -5.721 -6.282 11.725 1.00 86.12 87 VAL A N 1
ATOM 659 C CA . VAL A 1 87 ? -5.033 -7.384 11.046 1.00 86.12 87 VAL A CA 1
ATOM 660 C C . VAL A 1 87 ? -5.794 -7.818 9.799 1.00 86.12 87 VAL A C 1
ATOM 662 O O . VAL A 1 87 ? -6.982 -7.528 9.641 1.00 86.12 87 VAL A O 1
ATOM 665 N N . GLN A 1 88 ? -5.124 -8.572 8.941 1.00 89.62 88 GLN A N 1
ATOM 666 C CA . GLN A 1 88 ? -5.678 -9.246 7.774 1.00 89.62 88 GLN A CA 1
ATOM 667 C C . GLN A 1 88 ? -6.341 -8.309 6.754 1.00 89.62 88 GLN A C 1
ATOM 669 O O . GLN A 1 88 ? -7.360 -8.653 6.157 1.00 89.62 88 GLN A O 1
ATOM 674 N N . SER A 1 89 ? -5.766 -7.127 6.533 1.00 92.81 89 SER A N 1
ATOM 675 C CA . SER A 1 89 ? -6.147 -6.298 5.388 1.00 92.81 89 SER A CA 1
ATOM 676 C C . SER A 1 89 ? -5.633 -6.890 4.087 1.00 92.81 89 SER A C 1
ATOM 678 O O . SER A 1 89 ? -4.582 -7.524 4.055 1.00 92.81 89 SER A O 1
ATOM 680 N N . ASN A 1 90 ? -6.357 -6.663 2.997 1.00 94.69 90 ASN A N 1
ATOM 681 C CA . ASN A 1 90 ? -5.951 -7.188 1.699 1.00 94.69 90 ASN A CA 1
ATOM 682 C C . ASN A 1 90 ? -4.621 -6.569 1.232 1.00 94.69 90 ASN A C 1
ATOM 684 O O . ASN A 1 90 ? -4.266 -5.439 1.589 1.00 94.69 90 ASN A O 1
ATOM 688 N N . CYS A 1 91 ? -3.899 -7.341 0.428 1.00 95.62 91 CYS A N 1
ATOM 689 C CA . CYS A 1 91 ? -2.792 -6.917 -0.423 1.00 95.62 91 CYS A CA 1
ATOM 690 C C . CYS A 1 91 ? -2.809 -7.774 -1.694 1.00 95.62 91 CYS A C 1
ATOM 692 O O . CYS A 1 91 ? -3.454 -8.825 -1.728 1.00 95.62 91 CYS A O 1
ATOM 694 N N . ALA A 1 92 ? -2.111 -7.338 -2.740 1.00 97.25 92 ALA A N 1
ATOM 695 C CA . ALA A 1 92 ? -2.001 -8.126 -3.960 1.00 97.25 92 ALA A CA 1
ATOM 696 C C . ALA A 1 92 ? -0.769 -9.032 -3.915 1.00 97.25 92 ALA A C 1
ATOM 698 O O . ALA A 1 92 ? 0.322 -8.593 -3.550 1.00 97.25 92 ALA A O 1
ATOM 699 N N . THR A 1 93 ? -0.943 -10.279 -4.342 1.00 97.38 93 THR A N 1
ATOM 700 C CA . THR A 1 93 ? 0.122 -11.269 -4.530 1.00 97.38 93 THR A CA 1
ATOM 701 C C . THR A 1 93 ? 0.411 -11.449 -6.020 1.00 97.38 93 THR A C 1
ATOM 703 O O . THR A 1 93 ? -0.521 -11.550 -6.817 1.00 97.38 93 THR A O 1
ATOM 706 N N . PHE A 1 94 ? 1.693 -11.507 -6.375 1.00 95.25 94 PHE A N 1
ATOM 707 C CA . PHE A 1 94 ? 2.207 -11.714 -7.728 1.00 95.25 94 PHE A CA 1
ATOM 708 C C . PHE A 1 94 ? 3.125 -12.942 -7.747 1.00 95.25 94 PHE A C 1
ATOM 710 O O . PHE A 1 94 ? 3.924 -13.138 -6.825 1.00 95.25 94 PHE A O 1
ATOM 717 N N . ASP A 1 95 ? 3.007 -13.772 -8.782 1.00 92.44 95 ASP A N 1
ATOM 718 C CA . ASP A 1 95 ? 3.626 -15.102 -8.840 1.00 92.44 95 ASP A CA 1
ATOM 719 C C . ASP A 1 95 ? 5.062 -15.160 -9.395 1.00 92.44 95 ASP A C 1
ATOM 721 O O . ASP A 1 95 ? 5.667 -16.236 -9.443 1.00 92.44 95 ASP A O 1
ATOM 725 N N . GLY A 1 96 ? 5.623 -14.027 -9.822 1.00 90.50 96 GLY A N 1
ATOM 726 C CA . GLY A 1 96 ? 6.961 -13.961 -10.414 1.00 90.50 96 GLY A CA 1
ATOM 727 C C . GLY A 1 96 ? 7.069 -14.481 -11.846 1.00 90.50 96 GLY A C 1
ATOM 728 O O . GLY A 1 96 ? 8.179 -14.558 -12.374 1.00 90.50 96 GLY A O 1
ATOM 729 N N . VAL A 1 97 ? 5.958 -14.847 -12.492 1.00 89.31 97 VAL A N 1
ATOM 730 C CA . VAL A 1 97 ? 5.951 -15.387 -13.857 1.00 89.31 97 VAL A CA 1
ATOM 731 C C . VAL A 1 97 ? 5.519 -14.319 -14.851 1.00 89.31 97 VAL A C 1
ATOM 733 O O . VAL A 1 97 ? 6.297 -13.938 -15.731 1.00 89.31 97 VAL A O 1
ATOM 736 N N . ASN A 1 98 ? 4.275 -13.854 -14.749 1.00 89.69 98 ASN A N 1
ATOM 737 C CA . ASN A 1 98 ? 3.706 -12.892 -15.696 1.00 89.69 98 ASN A CA 1
ATOM 738 C C . ASN A 1 98 ? 2.516 -12.085 -15.149 1.00 89.69 98 ASN A C 1
ATOM 740 O O . ASN A 1 98 ? 1.814 -11.457 -15.949 1.00 89.69 98 ASN A O 1
ATOM 744 N N . ASP A 1 99 ? 2.301 -12.079 -13.834 1.00 91.88 99 ASP A N 1
ATOM 745 C CA . ASP A 1 99 ? 1.297 -11.243 -13.176 1.00 91.88 99 ASP A CA 1
ATOM 746 C C . ASP A 1 99 ? 1.694 -9.761 -13.225 1.00 91.88 99 ASP A C 1
ATOM 748 O O . ASP A 1 99 ? 2.811 -9.395 -12.861 1.00 91.88 99 ASP A O 1
ATOM 752 N N . TYR A 1 100 ? 0.778 -8.887 -13.648 1.00 93.00 100 TYR A N 1
ATOM 753 C CA . TYR A 1 100 ? 0.969 -7.433 -13.591 1.00 93.00 100 TYR A CA 1
ATOM 754 C C . TYR A 1 100 ? -0.363 -6.680 -13.664 1.00 93.00 100 TYR A C 1
ATOM 756 O O . TYR A 1 100 ? -1.390 -7.228 -14.071 1.00 93.00 100 TYR A O 1
ATOM 764 N N . ALA A 1 101 ? -0.347 -5.390 -13.327 1.00 94.25 101 ALA A N 1
ATOM 765 C CA . ALA A 1 101 ? -1.450 -4.467 -13.578 1.00 94.25 101 ALA A CA 1
ATOM 766 C C . ALA A 1 101 ? -0.991 -3.264 -14.405 1.00 94.25 101 ALA A C 1
ATOM 768 O O . ALA A 1 101 ? 0.078 -2.723 -14.141 1.00 94.25 101 ALA A O 1
ATOM 769 N N . ILE A 1 102 ? -1.800 -2.815 -15.369 1.00 93.25 102 ILE A N 1
ATOM 770 C CA . ILE A 1 102 ? -1.505 -1.632 -16.196 1.00 93.25 102 ILE A CA 1
ATOM 771 C C . ILE A 1 102 ? -2.627 -0.608 -16.185 1.00 93.25 102 ILE A C 1
ATOM 773 O O . ILE A 1 102 ? -3.811 -0.937 -16.265 1.00 93.25 102 ILE A O 1
ATOM 777 N N . THR A 1 103 ? -2.238 0.658 -16.123 1.00 94.31 103 THR A N 1
ATOM 778 C CA . THR A 1 103 ? -3.143 1.805 -16.274 1.00 94.31 103 THR A CA 1
ATOM 779 C C . THR A 1 103 ? -3.410 2.118 -17.743 1.00 94.31 103 THR A C 1
ATOM 781 O O . THR A 1 103 ? -2.734 1.613 -18.635 1.00 94.31 103 THR A O 1
ATOM 784 N N . SER A 1 104 ? -4.381 2.995 -18.012 1.00 91.88 104 SER A N 1
ATOM 785 C CA . SER A 1 104 ? -4.462 3.630 -19.331 1.00 91.88 104 SER A CA 1
ATOM 786 C C . SER A 1 104 ? -3.271 4.578 -19.555 1.00 91.88 104 SER A C 1
ATOM 788 O O . SER A 1 104 ? -2.812 5.219 -18.596 1.00 91.88 104 SER A O 1
ATOM 790 N N . PRO A 1 105 ? -2.793 4.720 -20.806 1.00 90.19 105 PRO A N 1
ATOM 791 C CA . PRO A 1 105 ? -1.694 5.622 -21.110 1.00 90.19 105 PRO A CA 1
ATOM 792 C C . PRO A 1 105 ? -2.015 7.059 -20.681 1.00 90.19 105 PRO A C 1
ATOM 794 O O . PRO A 1 105 ? -3.102 7.578 -20.946 1.00 90.19 105 PRO A O 1
ATOM 797 N N . ASN A 1 106 ? -1.085 7.698 -19.968 1.00 89.81 106 ASN A N 1
ATOM 798 C CA . ASN A 1 106 ? -1.313 9.007 -19.354 1.00 89.81 106 ASN A CA 1
ATOM 799 C C . ASN A 1 106 ? -0.018 9.805 -19.190 1.00 89.81 106 ASN A C 1
ATOM 801 O O . ASN A 1 106 ? 1.056 9.223 -19.053 1.00 89.81 106 ASN A O 1
ATOM 805 N N . SER A 1 107 ? -0.139 11.134 -19.150 1.00 89.44 107 SER A N 1
ATOM 806 C CA . SER A 1 107 ? 0.998 12.043 -18.961 1.00 89.44 107 SER A CA 1
ATOM 807 C C . SER A 1 107 ? 1.162 12.560 -17.528 1.00 89.44 107 SER A C 1
ATOM 809 O O . SER A 1 107 ? 2.145 13.217 -17.212 1.00 89.44 107 SER A O 1
ATOM 811 N N . VAL A 1 108 ? 0.190 12.309 -16.646 1.00 89.62 108 VAL A N 1
ATOM 812 C CA . VAL A 1 108 ? 0.192 12.826 -15.261 1.00 89.62 108 VAL A CA 1
ATOM 813 C C . VAL A 1 108 ? 1.288 12.164 -14.420 1.00 89.62 108 VAL A C 1
ATOM 815 O O . VAL A 1 108 ? 1.809 12.766 -13.489 1.00 89.62 108 VAL A O 1
ATOM 818 N N . THR A 1 109 ? 1.666 10.942 -14.790 1.00 88.88 109 THR A N 1
ATOM 819 C CA . THR A 1 109 ? 2.747 10.158 -14.174 1.00 88.88 109 THR A CA 1
ATOM 820 C C . THR A 1 109 ? 4.034 10.170 -15.001 1.00 88.88 109 THR A C 1
ATOM 822 O O . THR A 1 109 ? 4.921 9.347 -14.760 1.00 88.88 109 THR A O 1
ATOM 825 N N . ASP A 1 110 ? 4.140 11.055 -16.001 1.00 86.50 110 ASP A N 1
ATOM 826 C CA . ASP A 1 110 ? 5.399 11.276 -16.716 1.00 86.50 110 ASP A CA 1
ATOM 827 C C . ASP A 1 110 ? 6.475 11.748 -15.739 1.00 86.50 110 ASP A C 1
ATOM 829 O O . ASP A 1 110 ? 6.190 12.262 -14.660 1.00 86.50 110 ASP A O 1
ATOM 833 N N . TRP A 1 111 ? 7.738 11.555 -16.101 1.00 79.06 111 TRP A N 1
ATOM 834 C CA . TRP A 1 111 ? 8.826 11.944 -15.220 1.00 79.06 111 TRP A CA 1
ATOM 835 C C . TRP A 1 111 ? 8.931 13.460 -15.063 1.00 79.06 111 TRP A C 1
ATOM 837 O O . TRP A 1 111 ? 8.914 14.211 -16.040 1.00 79.06 111 TRP A O 1
ATOM 847 N N . PHE A 1 112 ? 9.193 13.890 -13.835 1.00 78.38 112 PHE A N 1
ATOM 848 C CA . PHE A 1 112 ? 9.566 15.253 -13.484 1.00 78.38 112 PHE A CA 1
ATOM 849 C C . PHE A 1 112 ? 10.593 15.219 -12.340 1.00 78.38 112 PHE A C 1
ATOM 851 O O . PHE A 1 112 ? 10.682 14.236 -11.603 1.00 78.38 112 PHE A O 1
ATOM 858 N N . ASP A 1 113 ? 11.401 16.274 -12.202 1.00 83.38 113 ASP A N 1
ATOM 859 C CA . ASP A 1 113 ? 12.304 16.393 -11.050 1.00 83.38 113 ASP A CA 1
ATOM 860 C C . ASP A 1 113 ? 11.481 16.524 -9.766 1.00 83.38 113 ASP A C 1
ATOM 862 O O . ASP A 1 113 ? 10.538 17.314 -9.707 1.00 83.38 113 ASP A O 1
ATOM 866 N N . GLY A 1 114 ? 11.813 15.723 -8.760 1.00 87.06 114 GLY A N 1
ATOM 867 C CA . GLY A 1 114 ? 11.053 15.618 -7.523 1.00 87.06 114 GLY A CA 1
ATOM 868 C C . GLY A 1 114 ? 10.132 14.404 -7.417 1.00 87.06 114 GLY A C 1
ATOM 869 O O . GLY A 1 114 ? 9.571 14.194 -6.340 1.00 87.06 114 GLY A O 1
ATOM 870 N N . ILE A 1 115 ? 9.962 13.617 -8.488 1.00 91.12 115 ILE A N 1
ATOM 871 C CA . ILE A 1 115 ? 9.085 12.439 -8.477 1.00 91.12 115 ILE A CA 1
ATOM 872 C C . ILE A 1 115 ? 9.528 11.439 -7.409 1.00 91.12 115 ILE A C 1
ATOM 874 O O . ILE A 1 115 ? 10.705 11.077 -7.320 1.00 91.12 115 ILE A O 1
ATOM 878 N N . LYS A 1 116 ? 8.567 10.975 -6.612 1.00 95.75 116 LYS A N 1
ATOM 879 C CA . LYS A 1 116 ? 8.755 9.909 -5.632 1.00 95.75 116 LYS A CA 1
ATOM 880 C C . LYS A 1 116 ? 7.806 8.761 -5.931 1.00 95.75 116 LYS A C 1
ATOM 882 O O . LYS A 1 116 ? 6.614 8.973 -6.114 1.00 95.75 116 LYS A O 1
ATOM 887 N N . ILE A 1 117 ? 8.343 7.549 -5.965 1.00 97.44 117 ILE A N 1
ATOM 888 C CA . ILE A 1 117 ? 7.601 6.308 -6.178 1.00 97.44 117 ILE A CA 1
ATOM 889 C C . ILE A 1 117 ? 7.804 5.456 -4.936 1.00 97.44 117 ILE A C 1
ATOM 891 O O . ILE A 1 117 ? 8.942 5.238 -4.519 1.00 97.44 117 ILE A O 1
ATOM 895 N N . SER A 1 118 ? 6.717 4.988 -4.341 1.00 98.06 118 SER A N 1
ATOM 896 C CA . SER A 1 118 ? 6.749 4.189 -3.117 1.00 98.06 118 SER A CA 1
ATOM 897 C C . SER A 1 118 ? 5.777 3.026 -3.182 1.00 98.06 118 SER A C 1
ATOM 899 O O . SER A 1 118 ? 4.801 3.069 -3.928 1.00 98.06 118 SER A O 1
ATOM 901 N N . ALA A 1 119 ? 6.079 1.988 -2.417 1.00 98.56 119 ALA A N 1
ATOM 902 C CA . ALA A 1 119 ? 5.224 0.835 -2.210 1.00 98.56 119 ALA A CA 1
ATOM 903 C C . ALA A 1 119 ? 5.596 0.181 -0.880 1.00 98.56 119 ALA A C 1
ATOM 905 O O . ALA A 1 119 ? 6.704 0.366 -0.370 1.00 98.56 119 ALA A O 1
ATOM 906 N N . ARG A 1 120 ? 4.694 -0.641 -0.363 1.00 98.44 120 ARG A N 1
ATOM 907 C CA . ARG A 1 120 ? 5.013 -1.609 0.673 1.00 98.44 120 ARG A CA 1
ATOM 908 C C . ARG A 1 120 ? 5.099 -2.987 0.027 1.00 98.44 120 ARG A C 1
ATOM 910 O O . ARG A 1 120 ? 4.220 -3.364 -0.749 1.00 98.44 120 ARG A O 1
ATOM 917 N N . ILE A 1 121 ? 6.183 -3.707 0.297 1.00 98.19 121 ILE A N 1
ATOM 918 C CA . ILE A 1 121 ? 6.509 -4.964 -0.384 1.00 98.19 121 ILE A CA 1
ATOM 919 C C . ILE A 1 121 ? 6.901 -6.060 0.596 1.00 98.19 121 ILE A C 1
ATOM 921 O O . ILE A 1 121 ? 7.431 -5.774 1.667 1.00 98.19 121 ILE A O 1
ATOM 925 N N . LYS A 1 122 ? 6.708 -7.313 0.195 1.00 97.75 122 LYS A N 1
ATOM 926 C CA . LYS A 1 122 ? 7.277 -8.485 0.862 1.00 97.75 122 LYS A CA 1
ATOM 927 C C . LYS A 1 122 ? 7.662 -9.520 -0.179 1.00 97.75 122 LYS A C 1
ATOM 929 O O . LYS A 1 122 ? 6.838 -9.931 -0.992 1.00 97.75 122 LYS A O 1
ATOM 934 N N . THR A 1 123 ? 8.917 -9.950 -0.163 1.00 96.94 123 THR A N 1
ATOM 935 C CA . THR A 1 123 ? 9.435 -10.927 -1.125 1.00 96.94 123 THR A CA 1
ATOM 936 C C . THR A 1 123 ? 10.577 -11.735 -0.522 1.00 96.94 123 THR A C 1
ATOM 938 O O . THR A 1 123 ? 11.214 -11.316 0.442 1.00 96.94 123 THR A O 1
ATOM 941 N N . THR A 1 124 ? 10.839 -12.903 -1.098 1.00 96.00 124 THR A N 1
ATOM 942 C CA . THR A 1 124 ? 12.069 -13.681 -0.883 1.00 96.00 124 THR A CA 1
ATOM 943 C C . THR A 1 124 ? 12.868 -13.847 -2.175 1.00 96.00 124 THR A C 1
ATOM 945 O O . THR A 1 124 ? 13.820 -14.625 -2.228 1.00 96.00 124 THR A O 1
ATOM 948 N N . ASP A 1 125 ? 12.447 -13.180 -3.252 1.00 91.56 125 ASP A N 1
ATOM 949 C CA . ASP A 1 125 ? 13.034 -13.348 -4.570 1.00 91.56 125 ASP A CA 1
ATOM 950 C C . ASP A 1 125 ? 14.442 -12.737 -4.610 1.00 91.56 125 ASP A C 1
ATOM 952 O O . ASP A 1 125 ? 14.690 -11.613 -4.168 1.00 91.56 125 ASP A O 1
ATOM 956 N N . ALA A 1 126 ? 15.400 -13.524 -5.091 1.00 87.88 126 ALA A N 1
ATOM 957 C CA . ALA A 1 126 ? 16.807 -13.147 -5.205 1.00 87.88 126 ALA A CA 1
ATOM 958 C C . ALA A 1 126 ? 17.274 -13.113 -6.670 1.00 87.88 126 ALA A C 1
ATOM 960 O O . ALA A 1 126 ? 18.476 -13.110 -6.941 1.00 87.88 126 ALA A O 1
ATOM 961 N N . THR A 1 127 ? 16.339 -13.129 -7.623 1.00 89.31 127 THR A N 1
ATOM 962 C CA . THR A 1 127 ? 16.635 -13.095 -9.054 1.00 89.31 127 THR A CA 1
ATOM 963 C C . THR A 1 127 ? 17.452 -11.849 -9.381 1.00 89.31 127 THR A C 1
ATOM 965 O O . THR A 1 127 ? 17.277 -10.775 -8.802 1.00 89.31 127 THR A O 1
ATOM 968 N N . THR A 1 128 ? 18.406 -12.010 -10.294 1.00 84.00 128 THR A N 1
ATOM 969 C CA . THR A 1 128 ? 19.324 -10.945 -10.705 1.00 84.00 128 THR A CA 1
ATOM 970 C C . THR A 1 128 ? 18.952 -10.418 -12.088 1.00 84.00 128 THR A C 1
ATOM 972 O O . THR A 1 128 ? 18.421 -11.155 -12.920 1.00 84.00 128 THR A O 1
ATOM 975 N N . GLY A 1 129 ? 19.264 -9.149 -12.350 1.00 75.50 129 GLY A N 1
ATOM 976 C CA . GLY A 1 129 ? 18.990 -8.485 -13.627 1.00 75.50 129 GLY A CA 1
ATOM 977 C C . GLY A 1 129 ? 17.730 -7.621 -13.580 1.00 75.50 129 GLY A C 1
ATOM 978 O O . GLY A 1 129 ? 17.316 -7.177 -12.515 1.00 75.50 129 GLY A O 1
ATOM 979 N N . TYR A 1 130 ? 17.130 -7.348 -14.740 1.00 68.06 130 TYR A N 1
ATOM 980 C CA . TYR A 1 130 ? 15.837 -6.657 -14.821 1.00 68.06 130 TYR A CA 1
ATOM 981 C C . TYR A 1 130 ? 14.710 -7.638 -14.479 1.00 68.06 130 TYR A C 1
ATOM 983 O O . TYR A 1 130 ? 14.004 -8.116 -15.361 1.00 68.06 130 TYR A O 1
ATOM 991 N N . ALA A 1 131 ? 14.609 -7.992 -13.204 1.00 72.25 131 ALA A N 1
ATOM 992 C CA . ALA A 1 131 ? 13.578 -8.860 -12.651 1.00 72.25 131 ALA A CA 1
ATOM 993 C C . ALA A 1 131 ? 12.830 -8.118 -11.533 1.00 72.25 131 ALA A C 1
ATOM 995 O O . ALA A 1 131 ? 13.283 -7.070 -11.075 1.00 72.25 131 ALA A O 1
ATOM 996 N N . ASN A 1 132 ? 11.681 -8.647 -11.111 1.00 89.06 132 ASN A N 1
ATOM 997 C CA . ASN A 1 132 ? 10.910 -8.160 -9.966 1.00 89.06 132 ASN A CA 1
ATOM 998 C C . ASN A 1 132 ? 10.573 -6.659 -9.995 1.00 89.06 132 ASN A C 1
ATOM 1000 O O . ASN A 1 132 ? 10.888 -5.915 -9.058 1.00 89.06 132 ASN A O 1
ATOM 1004 N N . ALA A 1 133 ? 9.944 -6.195 -11.075 1.00 91.88 133 ALA A N 1
ATOM 1005 C CA . ALA A 1 133 ? 9.499 -4.810 -11.171 1.00 91.88 133 ALA A CA 1
ATOM 1006 C C . ALA A 1 133 ? 8.341 -4.530 -10.201 1.00 91.88 133 ALA A C 1
ATOM 1008 O O . ALA A 1 133 ? 7.303 -5.179 -10.259 1.00 91.88 133 ALA A O 1
ATOM 1009 N N . ILE A 1 134 ? 8.506 -3.533 -9.331 1.00 95.50 134 ILE A N 1
ATOM 1010 C CA . ILE A 1 134 ? 7.457 -3.086 -8.406 1.00 95.50 134 ILE A CA 1
ATOM 1011 C C . ILE A 1 134 ? 6.545 -2.103 -9.143 1.00 95.50 134 ILE A C 1
ATOM 1013 O O . ILE A 1 134 ? 5.334 -2.302 -9.216 1.00 95.50 134 ILE A O 1
ATOM 1017 N N . VAL A 1 135 ? 7.146 -1.061 -9.725 1.00 94.81 135 VAL A N 1
ATOM 1018 C CA . VAL A 1 135 ? 6.470 -0.066 -10.564 1.00 94.81 135 VAL A CA 1
ATOM 1019 C C . VAL A 1 135 ? 7.364 0.271 -11.744 1.00 94.81 135 VAL A C 1
ATOM 1021 O O . VAL A 1 135 ? 8.547 0.569 -11.565 1.00 94.81 135 VAL A O 1
ATOM 1024 N N . SER A 1 136 ? 6.797 0.304 -12.943 1.00 91.00 136 SER A N 1
ATOM 1025 C CA . SER A 1 136 ? 7.492 0.792 -14.129 1.00 91.00 136 SER A CA 1
ATOM 1026 C C . SER A 1 136 ? 6.612 1.718 -14.962 1.00 91.00 136 SER A C 1
ATOM 1028 O O . SER A 1 136 ? 5.382 1.645 -14.958 1.00 91.00 136 SER A O 1
ATOM 1030 N N . LYS A 1 137 ? 7.266 2.584 -15.726 1.00 89.44 137 LYS A N 1
ATOM 1031 C CA . LYS A 1 137 ? 6.663 3.343 -16.814 1.00 89.44 137 LYS A CA 1
ATOM 1032 C C . LYS A 1 137 ? 7.708 3.456 -17.915 1.00 89.44 137 LYS A C 1
ATOM 1034 O O . LYS A 1 137 ? 8.467 4.422 -17.955 1.00 89.44 137 LYS A O 1
ATOM 1039 N N . SER A 1 138 ? 7.770 2.445 -18.773 1.00 81.44 138 SER A N 1
ATOM 1040 C CA . SER A 1 138 ? 8.761 2.322 -19.844 1.00 81.44 138 SER A CA 1
ATOM 1041 C C . SER A 1 138 ? 8.141 1.650 -21.075 1.00 81.44 138 SER A C 1
ATOM 1043 O O . SER A 1 138 ? 7.209 0.859 -20.931 1.00 81.44 138 SER A O 1
ATOM 1045 N N . PRO A 1 139 ? 8.599 1.979 -22.298 1.00 74.50 139 PRO A N 1
ATOM 1046 C CA . PRO A 1 139 ? 8.052 1.398 -23.517 1.00 74.50 139 PRO A CA 1
ATOM 1047 C C . PRO A 1 139 ? 8.498 -0.056 -23.674 1.00 74.50 139 PRO A C 1
ATOM 1049 O O . PRO A 1 139 ? 9.596 -0.428 -23.265 1.00 74.50 139 PRO A O 1
ATOM 1052 N N . SER A 1 140 ? 7.676 -0.854 -24.353 1.00 67.69 140 SER A N 1
ATOM 1053 C CA . SER A 1 140 ? 7.992 -2.252 -24.632 1.00 67.69 140 SER A CA 1
ATOM 1054 C C . SER A 1 140 ? 9.180 -2.416 -25.592 1.00 67.69 140 SER A C 1
ATOM 1056 O O . SER A 1 140 ? 9.186 -1.811 -26.669 1.00 67.69 140 SER A O 1
ATOM 1058 N N . GLY A 1 141 ? 10.129 -3.301 -25.266 1.00 58.94 141 GLY A N 1
ATOM 1059 C CA . GLY A 1 141 ? 11.226 -3.722 -26.158 1.00 58.94 141 GLY A CA 1
ATOM 1060 C C . GLY A 1 141 ? 12.594 -3.046 -25.937 1.00 58.94 141 GLY A C 1
ATOM 1061 O O . GLY A 1 141 ? 12.783 -2.213 -25.060 1.00 58.94 141 GLY A O 1
ATOM 1062 N N . THR A 1 142 ? 13.597 -3.423 -26.749 1.00 48.03 142 THR A N 1
ATOM 1063 C CA . THR A 1 142 ? 15.039 -3.111 -26.559 1.00 48.03 142 THR A CA 1
ATOM 1064 C C . THR A 1 142 ? 15.449 -1.641 -26.712 1.00 48.03 142 THR A C 1
ATOM 1066 O O . THR A 1 142 ? 16.621 -1.314 -26.545 1.00 48.03 142 THR A O 1
ATOM 1069 N N . SER A 1 143 ? 14.529 -0.729 -27.014 1.00 51.78 143 SER A N 1
ATOM 1070 C CA . SER A 1 143 ? 14.765 0.722 -26.954 1.00 51.78 143 SER A CA 1
ATOM 1071 C C . SER A 1 143 ? 14.495 1.254 -25.536 1.00 51.78 143 SER A C 1
ATOM 1073 O O . SER A 1 143 ? 13.727 2.194 -25.346 1.00 51.78 143 SER A O 1
ATOM 1075 N N . ALA A 1 144 ? 15.152 0.632 -24.548 1.00 55.53 144 ALA A N 1
ATOM 1076 C CA . ALA A 1 144 ? 14.996 0.786 -23.093 1.00 55.53 144 ALA A CA 1
ATOM 1077 C C . ALA A 1 144 ? 15.493 2.130 -22.520 1.00 55.53 144 ALA A C 1
ATOM 1079 O O . ALA A 1 144 ? 15.877 2.228 -21.356 1.00 55.53 144 ALA A O 1
ATOM 1080 N N . TYR A 1 145 ? 15.522 3.179 -23.338 1.00 66.00 145 TYR A N 1
ATOM 1081 C CA . TYR A 1 145 ? 16.039 4.478 -22.933 1.00 66.00 145 TYR A CA 1
ATOM 1082 C C . TYR A 1 145 ? 14.953 5.407 -22.412 1.00 66.00 145 TYR A C 1
ATOM 1084 O O . TYR A 1 145 ? 15.281 6.537 -22.125 1.00 66.00 145 TYR A O 1
ATOM 1092 N N . PHE A 1 146 ? 13.689 5.005 -22.284 1.00 74.81 146 PHE A N 1
ATOM 1093 C CA . PHE A 1 146 ? 12.621 5.921 -21.876 1.00 74.81 146 PHE A CA 1
ATOM 1094 C C . PHE A 1 146 ? 11.997 5.529 -20.538 1.00 74.81 146 PHE A C 1
ATOM 1096 O O . PHE A 1 146 ? 11.641 4.371 -20.310 1.00 74.81 146 PHE A O 1
ATOM 1103 N N . GLY A 1 147 ? 11.799 6.536 -19.690 1.00 83.19 147 GLY A N 1
ATOM 1104 C CA . GLY A 1 147 ? 10.952 6.431 -18.510 1.00 83.19 147 GLY A CA 1
ATOM 1105 C C . GLY A 1 147 ? 11.677 5.991 -17.257 1.00 83.19 147 GLY A C 1
ATOM 1106 O O . GLY A 1 147 ? 12.819 6.401 -17.053 1.00 83.19 147 GLY A O 1
ATOM 1107 N N . TYR A 1 148 ? 10.991 5.240 -16.398 1.00 87.62 148 TYR A N 1
ATOM 1108 C CA . TYR A 1 148 ? 11.502 4.875 -15.080 1.00 87.62 148 TYR A CA 1
ATOM 1109 C C . TYR A 1 148 ? 11.027 3.510 -14.598 1.00 87.62 148 TYR A C 1
ATOM 1111 O O . TYR A 1 148 ? 9.986 2.996 -15.009 1.00 87.62 148 TYR A O 1
ATOM 1119 N N . THR A 1 149 ? 11.788 2.919 -13.683 1.00 89.56 149 THR A N 1
ATOM 1120 C CA . THR A 1 149 ? 11.429 1.659 -13.030 1.00 89.56 149 THR A CA 1
ATOM 1121 C C . THR A 1 149 ? 11.983 1.625 -11.616 1.00 89.56 149 THR A C 1
ATOM 1123 O O . THR A 1 149 ? 13.142 1.972 -11.402 1.00 89.56 149 THR A O 1
ATOM 1126 N N . LEU A 1 150 ? 11.159 1.172 -10.675 1.00 93.75 150 LEU A N 1
ATOM 1127 C CA . LEU A 1 150 ? 11.539 0.727 -9.340 1.00 93.75 150 LEU A CA 1
ATOM 1128 C C . LEU A 1 150 ? 11.402 -0.799 -9.301 1.00 93.75 150 LEU A C 1
ATOM 1130 O O . LEU A 1 150 ? 10.326 -1.328 -9.585 1.00 93.75 150 LEU A O 1
ATOM 1134 N N . TYR A 1 151 ? 12.480 -1.507 -8.985 1.00 93.94 151 TYR A N 1
ATOM 1135 C CA . TYR A 1 151 ? 12.524 -2.969 -9.053 1.00 93.94 151 TYR A CA 1
ATOM 1136 C C . TYR A 1 151 ? 13.499 -3.562 -8.037 1.00 93.94 151 TYR A C 1
ATOM 1138 O O . TYR A 1 151 ? 14.252 -2.833 -7.387 1.00 93.94 151 TYR A O 1
ATOM 1146 N N . ILE A 1 152 ? 13.483 -4.888 -7.899 1.00 94.00 152 ILE A N 1
ATOM 1147 C CA . ILE A 1 152 ? 14.383 -5.628 -7.010 1.00 94.00 152 ILE A CA 1
ATOM 1148 C C . ILE A 1 152 ? 15.303 -6.523 -7.831 1.00 94.00 152 ILE A C 1
ATOM 1150 O O . ILE A 1 152 ? 14.862 -7.294 -8.676 1.00 94.00 152 ILE A O 1
ATOM 1154 N N . SER A 1 153 ? 16.597 -6.470 -7.543 1.00 92.62 153 SER A N 1
ATOM 1155 C CA . SER A 1 153 ? 17.577 -7.392 -8.118 1.00 92.62 153 SER A CA 1
ATOM 1156 C C . SER A 1 153 ? 18.588 -7.769 -7.050 1.00 92.62 153 SER A C 1
ATOM 1158 O O . SER A 1 153 ? 19.011 -6.910 -6.283 1.00 92.62 153 SER A O 1
ATOM 1160 N N . ASP A 1 154 ? 18.998 -9.039 -6.998 1.00 93.25 154 ASP A N 1
ATOM 1161 C CA . ASP A 1 154 ? 19.963 -9.527 -5.991 1.00 93.25 154 ASP A CA 1
ATOM 1162 C C . ASP A 1 154 ? 19.549 -9.148 -4.549 1.00 93.25 154 ASP A C 1
ATOM 1164 O O . ASP A 1 154 ? 20.365 -8.761 -3.712 1.00 93.25 154 ASP A O 1
ATOM 1168 N N . GLY A 1 155 ? 18.235 -9.159 -4.295 1.00 94.38 155 GLY A N 1
ATOM 1169 C CA . GLY A 1 155 ? 17.634 -8.804 -3.011 1.00 94.38 155 GLY A CA 1
ATOM 1170 C C . GLY A 1 155 ? 17.667 -7.324 -2.625 1.00 94.38 155 GLY A C 1
ATOM 1171 O O . GLY A 1 155 ? 17.241 -6.992 -1.523 1.00 94.38 155 GLY A O 1
ATOM 1172 N N . LYS A 1 156 ? 18.153 -6.430 -3.493 1.00 95.94 156 LYS A N 1
ATOM 1173 C CA . LYS A 1 156 ? 18.270 -4.989 -3.219 1.00 95.94 156 LYS A CA 1
ATOM 1174 C C . LYS A 1 156 ? 17.292 -4.172 -4.036 1.00 95.94 156 LYS A C 1
ATOM 1176 O O . LYS A 1 156 ? 16.852 -4.601 -5.100 1.00 95.94 156 LYS A O 1
ATOM 1181 N N . LEU A 1 157 ? 17.027 -2.956 -3.570 1.00 96.00 157 LEU A N 1
ATOM 1182 C CA . LEU A 1 157 ? 16.236 -1.982 -4.307 1.00 96.00 157 LEU A CA 1
ATOM 1183 C C . LEU A 1 157 ? 17.073 -1.350 -5.426 1.00 96.00 157 LEU A C 1
ATOM 1185 O O . LEU A 1 157 ? 18.189 -0.871 -5.206 1.00 96.00 157 LEU A O 1
ATOM 1189 N N . TYR A 1 158 ? 16.517 -1.340 -6.631 1.00 94.25 158 TYR A N 1
ATOM 1190 C CA . TYR A 1 158 ? 17.090 -0.706 -7.807 1.00 94.25 158 TYR A CA 1
ATOM 1191 C C . TYR A 1 158 ? 16.110 0.304 -8.385 1.00 94.25 158 TYR A C 1
ATOM 1193 O O . TYR A 1 158 ? 14.894 0.112 -8.379 1.00 94.25 158 TYR A O 1
ATOM 1201 N N . ALA A 1 159 ? 16.666 1.374 -8.935 1.00 91.88 159 ALA A N 1
ATOM 1202 C CA . ALA A 1 159 ? 15.926 2.331 -9.727 1.00 91.88 159 ALA A CA 1
ATOM 1203 C C . ALA A 1 159 ? 16.639 2.555 -11.052 1.00 91.88 159 ALA A C 1
ATOM 1205 O O . ALA A 1 159 ? 17.866 2.682 -11.101 1.00 91.88 159 ALA A O 1
ATOM 1206 N N . SER A 1 160 ? 15.866 2.637 -12.126 1.00 87.50 160 SER A N 1
ATOM 1207 C CA . SER A 1 160 ? 16.366 3.047 -13.428 1.00 87.50 160 SER A CA 1
ATOM 1208 C C . SER A 1 160 ? 15.573 4.213 -13.977 1.00 87.50 160 SER A C 1
ATOM 1210 O O . SER A 1 160 ? 14.366 4.304 -13.761 1.00 87.50 160 SER A O 1
ATOM 1212 N N . ARG A 1 161 ? 16.248 5.068 -14.742 1.00 84.75 161 ARG A N 1
ATOM 1213 C CA . ARG A 1 161 ? 15.613 6.090 -15.577 1.00 84.75 161 ARG A CA 1
ATOM 1214 C C . ARG A 1 161 ? 16.302 6.178 -16.929 1.00 84.75 161 ARG A C 1
ATOM 1216 O O . ARG A 1 161 ? 17.502 5.918 -17.011 1.00 84.75 161 ARG A O 1
ATOM 1223 N N . GLY A 1 162 ? 15.592 6.627 -17.956 1.00 80.25 162 GLY A N 1
ATOM 1224 C CA . GLY A 1 162 ? 16.196 6.948 -19.248 1.00 80.25 162 GLY A CA 1
ATOM 1225 C C . GLY A 1 162 ? 15.592 8.180 -19.922 1.00 80.25 162 GLY A C 1
ATOM 1226 O O . GLY A 1 162 ? 14.421 8.492 -19.721 1.00 80.25 162 GLY A O 1
ATOM 1227 N N . ASP A 1 163 ? 16.395 8.878 -20.728 1.00 76.38 163 ASP A N 1
ATOM 1228 C CA . ASP A 1 163 ? 16.063 10.154 -21.394 1.00 76.38 163 ASP A CA 1
ATOM 1229 C C . ASP A 1 163 ? 15.715 10.044 -22.899 1.00 76.38 163 ASP A C 1
ATOM 1231 O O . ASP A 1 163 ? 15.520 11.041 -23.590 1.00 76.38 163 ASP A O 1
ATOM 1235 N N . GLY A 1 164 ? 15.650 8.827 -23.424 1.00 74.12 164 GLY A N 1
ATOM 1236 C CA . GLY A 1 164 ? 15.454 8.479 -24.831 1.00 74.12 164 GLY A CA 1
ATOM 1237 C C . GLY A 1 164 ? 16.749 8.241 -25.606 1.00 74.12 164 GLY A C 1
ATOM 1238 O O . GLY A 1 164 ? 16.709 7.736 -26.727 1.00 74.12 164 GLY A O 1
ATOM 1239 N N . THR A 1 165 ? 17.894 8.562 -25.005 1.00 76.44 165 THR A N 1
ATOM 1240 C CA . THR A 1 165 ? 19.236 8.423 -25.591 1.00 76.44 165 THR A CA 1
ATOM 1241 C C . THR A 1 165 ? 20.160 7.576 -24.714 1.00 76.44 165 THR A C 1
ATOM 1243 O O . THR A 1 165 ? 20.998 6.832 -25.219 1.00 76.44 165 THR A O 1
ATOM 1246 N N . SER A 1 166 ? 20.044 7.705 -23.397 1.00 77.62 166 SER A N 1
ATOM 1247 C CA . SER A 1 166 ? 20.838 7.037 -22.367 1.00 77.62 166 SER A CA 1
ATOM 1248 C C . SER A 1 166 ? 19.938 6.609 -21.209 1.00 77.62 166 SER A C 1
ATOM 1250 O O . SER A 1 166 ? 18.823 7.105 -21.050 1.00 77.62 166 SER A O 1
ATOM 1252 N N . PHE A 1 167 ? 20.418 5.669 -20.398 1.00 79.62 167 PHE A N 1
ATOM 1253 C CA . PHE A 1 167 ? 19.753 5.272 -19.162 1.00 79.62 167 PHE A CA 1
ATOM 1254 C C . PHE A 1 167 ? 20.765 5.190 -18.021 1.00 79.62 167 PHE A C 1
ATOM 1256 O O . PHE A 1 167 ? 21.936 4.875 -18.241 1.00 79.62 167 PHE A O 1
ATOM 1263 N N . GLN A 1 168 ? 20.299 5.455 -16.805 1.00 85.06 168 GLN A N 1
ATOM 1264 C CA . GLN A 1 168 ? 21.038 5.210 -15.574 1.00 85.06 168 GLN A CA 1
ATOM 1265 C C . GLN A 1 168 ? 20.293 4.179 -14.739 1.00 85.06 168 GLN A C 1
ATOM 1267 O O . GLN A 1 168 ? 19.069 4.218 -14.634 1.00 85.06 168 GLN A O 1
ATOM 1272 N N . ILE A 1 169 ? 21.061 3.279 -14.132 1.00 88.25 169 ILE A N 1
ATOM 1273 C CA . ILE A 1 169 ? 20.613 2.381 -13.075 1.00 88.25 169 ILE A CA 1
ATOM 1274 C C . ILE A 1 169 ? 21.394 2.731 -11.824 1.00 88.25 169 ILE A C 1
ATOM 1276 O O . ILE A 1 169 ? 22.609 2.926 -11.883 1.00 88.25 169 ILE A O 1
ATOM 1280 N N . GLN A 1 170 ? 20.701 2.751 -10.699 1.00 93.19 170 GLN A N 1
ATOM 1281 C CA . GLN A 1 170 ? 21.305 2.836 -9.388 1.00 93.19 170 GLN A CA 1
ATOM 1282 C C . GLN A 1 170 ? 20.703 1.765 -8.479 1.00 93.19 170 GLN A C 1
ATOM 1284 O O . GLN A 1 170 ? 19.528 1.427 -8.605 1.00 93.19 170 GLN A O 1
ATOM 1289 N N . SER A 1 171 ? 21.512 1.246 -7.561 1.00 95.00 171 SER A N 1
ATOM 1290 C CA . SER A 1 171 ? 21.079 0.331 -6.506 1.00 95.00 171 SER A CA 1
ATOM 1291 C C . SER A 1 171 ? 21.356 0.920 -5.131 1.00 95.00 171 SER A C 1
ATOM 1293 O O . SER A 1 171 ? 22.363 1.617 -4.960 1.00 95.00 171 SER A O 1
ATOM 1295 N N . SER A 1 172 ? 20.522 0.567 -4.157 1.00 97.00 172 SER A N 1
ATOM 1296 C CA . SER A 1 172 ? 20.798 0.766 -2.733 1.00 97.00 172 SER A CA 1
ATOM 1297 C C . SER A 1 172 ? 21.715 -0.325 -2.167 1.00 97.00 172 SER A C 1
ATOM 1299 O O . SER A 1 172 ? 21.997 -1.333 -2.824 1.00 97.00 172 SER A O 1
ATOM 1301 N N . SER A 1 173 ? 22.144 -0.162 -0.915 1.00 97.12 173 SER A N 1
ATOM 1302 C CA . SER A 1 173 ? 22.737 -1.240 -0.114 1.00 97.12 173 SER A CA 1
ATOM 1303 C C . SER A 1 173 ? 21.698 -2.066 0.663 1.00 97.12 173 SER A C 1
ATOM 1305 O O . SER A 1 173 ? 22.001 -3.197 1.047 1.00 97.12 173 SER A O 1
ATOM 1307 N N . PHE A 1 174 ? 20.479 -1.537 0.844 1.00 97.56 174 PHE A N 1
ATOM 1308 C CA . PHE A 1 174 ? 19.383 -2.204 1.557 1.00 97.56 174 PHE A CA 1
ATOM 1309 C C . PHE A 1 174 ? 19.010 -3.558 0.948 1.00 97.56 174 PHE A C 1
ATOM 1311 O O . PHE A 1 174 ? 18.806 -3.649 -0.262 1.00 97.56 174 PHE A O 1
ATOM 1318 N N . ILE A 1 175 ? 18.874 -4.573 1.804 1.00 96.50 175 ILE A N 1
ATOM 1319 C CA . ILE A 1 175 ? 18.346 -5.900 1.470 1.00 96.50 175 ILE A CA 1
ATOM 1320 C C . ILE A 1 175 ? 16.869 -5.933 1.865 1.00 96.50 175 ILE A C 1
ATOM 1322 O O . ILE A 1 175 ? 16.554 -5.584 2.998 1.00 96.50 175 ILE A O 1
ATOM 1326 N N . VAL A 1 176 ? 15.994 -6.328 0.939 1.00 96.75 176 VAL A N 1
ATOM 1327 C CA . VAL A 1 176 ? 14.523 -6.291 1.094 1.00 96.75 176 VAL A CA 1
ATOM 1328 C C . VAL A 1 176 ? 13.840 -7.620 0.745 1.00 96.75 176 VAL A C 1
ATOM 1330 O O . VAL A 1 176 ? 12.619 -7.688 0.632 1.00 96.75 176 VAL A O 1
ATOM 1333 N N . ASN A 1 177 ? 14.621 -8.678 0.507 1.00 96.31 177 ASN A N 1
ATOM 1334 C CA . ASN A 1 177 ? 14.124 -10.006 0.140 1.00 96.31 177 ASN A CA 1
ATOM 1335 C C . ASN A 1 177 ? 14.227 -11.030 1.283 1.00 96.31 177 ASN A C 1
ATOM 1337 O O . ASN A 1 177 ? 14.476 -12.216 1.059 1.00 96.31 177 ASN A O 1
ATOM 1341 N N . ASP A 1 178 ? 14.080 -10.574 2.522 1.00 96.19 178 ASP A N 1
ATOM 1342 C CA . ASP A 1 178 ? 14.193 -11.404 3.724 1.00 96.19 178 ASP A CA 1
ATOM 1343 C C . ASP A 1 178 ? 12.859 -12.059 4.144 1.00 96.19 178 ASP A C 1
ATOM 1345 O O . ASP A 1 178 ? 12.799 -12.769 5.151 1.00 96.19 178 ASP A O 1
ATOM 1349 N N . GLY A 1 179 ? 11.801 -11.869 3.350 1.00 95.56 179 GLY A N 1
ATOM 1350 C CA . GLY A 1 179 ? 10.461 -12.385 3.612 1.00 95.56 179 GLY A CA 1
ATOM 1351 C C . GLY A 1 179 ? 9.635 -11.546 4.588 1.00 95.56 179 GLY A C 1
ATOM 1352 O O . GLY A 1 179 ? 8.525 -11.967 4.928 1.00 95.56 179 GLY A O 1
ATOM 1353 N N . TYR A 1 180 ? 10.125 -10.382 5.022 1.00 95.81 180 TYR A N 1
ATOM 1354 C CA . TYR A 1 180 ? 9.367 -9.425 5.824 1.00 95.81 180 TYR A CA 1
ATOM 1355 C C . TYR A 1 180 ? 8.805 -8.286 4.967 1.00 95.81 180 TYR A C 1
ATOM 1357 O O . TYR A 1 180 ? 9.153 -8.105 3.801 1.00 95.81 180 TYR A O 1
ATOM 1365 N N . TRP A 1 181 ? 7.849 -7.559 5.545 1.00 97.19 181 TRP A N 1
ATOM 1366 C CA . TRP A 1 181 ? 7.286 -6.369 4.923 1.00 97.19 181 TRP A CA 1
ATOM 1367 C C . TRP A 1 181 ? 8.245 -5.189 5.068 1.00 97.19 181 TRP A C 1
ATOM 1369 O O . TRP A 1 181 ? 8.674 -4.893 6.183 1.00 97.19 181 TRP A O 1
ATOM 1379 N N . HIS A 1 182 ? 8.499 -4.496 3.960 1.00 97.19 182 HIS A N 1
ATOM 1380 C CA . HIS A 1 182 ? 9.307 -3.283 3.902 1.00 97.19 182 HIS A CA 1
ATOM 1381 C C . HIS A 1 182 ? 8.536 -2.128 3.270 1.00 97.19 182 HIS A C 1
ATOM 1383 O O . HIS A 1 182 ? 7.872 -2.298 2.242 1.00 97.19 182 HIS A O 1
ATOM 1389 N N . ASP A 1 183 ? 8.683 -0.939 3.847 1.00 97.62 183 ASP A N 1
ATOM 1390 C CA . ASP A 1 183 ? 8.271 0.321 3.231 1.00 97.62 183 ASP A CA 1
ATOM 1391 C C . ASP A 1 183 ? 9.407 0.828 2.340 1.00 97.62 183 ASP A C 1
ATOM 1393 O O . ASP A 1 183 ? 10.444 1.269 2.840 1.00 97.62 183 ASP A O 1
ATOM 1397 N N . VAL A 1 184 ? 9.224 0.771 1.018 1.00 98.50 184 VAL A N 1
ATOM 1398 C CA . VAL A 1 184 ? 10.263 1.118 0.040 1.00 98.50 184 VAL A CA 1
ATOM 1399 C C . VAL A 1 184 ? 9.881 2.334 -0.789 1.00 98.50 184 VAL A C 1
ATOM 1401 O O . VAL A 1 184 ? 8.728 2.521 -1.181 1.00 98.50 184 VAL A O 1
ATOM 1404 N N . SER A 1 185 ? 10.863 3.172 -1.109 1.00 98.06 185 SER A N 1
ATOM 1405 C CA . SER A 1 185 ? 10.672 4.239 -2.085 1.00 98.06 185 SER A CA 1
ATOM 1406 C C . SER A 1 185 ? 11.952 4.637 -2.801 1.00 98.06 185 SER A C 1
ATOM 1408 O O . SER A 1 185 ? 13.061 4.445 -2.297 1.00 98.06 185 SER A O 1
ATOM 1410 N N . ILE A 1 186 ? 11.768 5.234 -3.973 1.00 96.38 186 ILE A N 1
ATOM 1411 C CA . ILE A 1 186 ? 12.774 6.027 -4.663 1.00 96.38 186 ILE A CA 1
ATOM 1412 C C . ILE A 1 186 ? 12.224 7.432 -4.874 1.00 96.38 186 ILE A C 1
ATOM 1414 O O . ILE A 1 186 ? 11.098 7.597 -5.341 1.00 96.38 186 ILE A O 1
ATOM 1418 N N . GLN A 1 187 ? 13.024 8.446 -4.572 1.00 94.88 187 GLN A N 1
ATOM 1419 C CA . GLN A 1 187 ? 12.779 9.812 -5.009 1.00 94.88 187 GLN A CA 1
ATOM 1420 C C . GLN A 1 187 ? 13.918 10.268 -5.908 1.00 94.88 187 GLN A C 1
ATOM 1422 O O . GLN A 1 187 ? 15.088 10.093 -5.573 1.00 94.88 187 GLN A O 1
ATOM 1427 N N . PHE A 1 188 ? 13.580 10.871 -7.042 1.00 90.50 188 PHE A N 1
ATOM 1428 C CA . PHE A 1 188 ? 14.555 11.582 -7.847 1.00 90.50 188 PHE A CA 1
ATOM 1429 C C . PHE A 1 188 ? 14.426 13.073 -7.593 1.00 90.50 188 PHE A C 1
ATOM 1431 O O . PHE A 1 188 ? 13.391 13.652 -7.904 1.00 90.50 188 PHE A O 1
ATOM 1438 N N . ILE A 1 189 ? 15.452 13.694 -7.019 1.00 89.75 189 ILE A N 1
ATOM 1439 C CA . ILE A 1 189 ? 15.403 15.116 -6.676 1.00 89.75 189 ILE A CA 1
ATOM 1440 C C . ILE A 1 189 ? 16.791 15.746 -6.731 1.00 89.75 189 ILE A C 1
ATOM 1442 O O . ILE A 1 189 ? 17.771 15.187 -6.224 1.00 89.75 189 ILE A O 1
ATOM 1446 N N . ASN A 1 190 ? 16.884 16.930 -7.340 1.00 87.94 190 ASN A N 1
ATOM 1447 C CA . ASN A 1 190 ? 18.132 17.690 -7.461 1.00 87.94 190 ASN A CA 1
ATOM 1448 C C . ASN A 1 190 ? 19.274 16.874 -8.098 1.00 87.94 190 ASN A C 1
ATOM 1450 O O . ASN A 1 190 ? 20.431 16.988 -7.686 1.00 87.94 190 ASN A O 1
ATOM 1454 N N . GLY A 1 191 ? 18.952 16.018 -9.073 1.00 85.56 191 GLY A N 1
ATOM 1455 C CA . GLY A 1 191 ? 19.948 15.169 -9.730 1.00 85.56 191 GLY A CA 1
ATOM 1456 C C . GLY A 1 191 ? 20.435 13.988 -8.887 1.00 85.56 191 GLY A C 1
ATOM 1457 O O . GLY A 1 191 ? 21.530 13.491 -9.129 1.00 85.56 191 GLY A O 1
ATOM 1458 N N . ASN A 1 192 ? 19.677 13.550 -7.881 1.00 90.69 192 ASN A N 1
ATOM 1459 C CA . ASN A 1 192 ? 20.038 12.394 -7.064 1.00 90.69 192 ASN A CA 1
ATOM 1460 C C . ASN A 1 192 ? 18.895 11.388 -6.993 1.00 90.69 192 ASN A C 1
ATOM 1462 O O . ASN A 1 192 ? 17.731 11.769 -6.889 1.00 90.69 192 ASN A O 1
ATOM 1466 N N . PHE A 1 193 ? 19.257 10.110 -6.959 1.00 93.31 193 PHE A N 1
ATOM 1467 C CA . PHE A 1 193 ? 18.405 9.039 -6.466 1.00 93.31 193 PHE A CA 1
ATOM 1468 C C . PHE A 1 193 ? 18.485 9.007 -4.943 1.00 93.31 193 PHE A C 1
ATOM 1470 O O . PHE A 1 193 ? 19.573 8.880 -4.382 1.00 93.31 193 PHE A O 1
ATOM 1477 N N . VAL A 1 194 ? 17.340 9.094 -4.284 1.00 96.44 194 VAL A N 1
ATOM 1478 C CA . VAL A 1 194 ? 17.188 8.905 -2.844 1.00 96.44 194 VAL A CA 1
ATOM 1479 C C . VAL A 1 194 ? 16.379 7.633 -2.639 1.00 96.44 194 VAL A C 1
ATOM 1481 O O . VAL A 1 194 ? 15.179 7.614 -2.901 1.00 96.44 194 VAL A O 1
ATOM 1484 N N . PHE A 1 195 ? 17.044 6.561 -2.222 1.00 98.38 195 PHE A N 1
ATOM 1485 C CA . PHE A 1 195 ? 16.385 5.317 -1.833 1.00 98.38 195 PHE A CA 1
ATOM 1486 C C . PHE A 1 195 ? 15.994 5.420 -0.370 1.00 98.38 195 PHE A C 1
ATOM 1488 O O . PHE A 1 195 ? 16.816 5.844 0.441 1.00 98.38 195 PHE A O 1
ATOM 1495 N N . THR A 1 196 ? 14.787 4.984 -0.024 1.00 98.31 196 THR A N 1
ATOM 1496 C CA . THR A 1 196 ? 14.355 4.852 1.368 1.00 98.31 196 THR A CA 1
ATOM 1497 C C . THR A 1 196 ? 13.794 3.457 1.596 1.00 98.31 196 THR A C 1
ATOM 1499 O O . THR A 1 196 ? 12.939 3.022 0.828 1.00 98.31 196 THR A O 1
ATOM 1502 N N . VAL A 1 197 ? 14.256 2.781 2.647 1.00 98.06 197 VAL A N 1
ATOM 1503 C CA . VAL A 1 197 ? 13.730 1.496 3.126 1.00 98.06 197 VAL A CA 1
ATOM 1504 C C . VAL A 1 197 ? 13.501 1.612 4.630 1.00 98.06 197 VAL A C 1
ATOM 1506 O O . VAL A 1 197 ? 14.413 1.990 5.365 1.00 98.06 197 VAL A O 1
ATOM 1509 N N . ASP A 1 198 ? 12.273 1.361 5.083 1.00 94.88 198 ASP A N 1
ATOM 1510 C CA . ASP A 1 198 ? 11.866 1.389 6.499 1.00 94.88 198 ASP A CA 1
ATOM 1511 C C . ASP A 1 198 ? 12.279 2.682 7.231 1.00 94.88 198 ASP A C 1
ATOM 1513 O O . ASP A 1 198 ? 12.749 2.696 8.372 1.00 94.88 198 ASP A O 1
ATOM 1517 N N . GLY A 1 199 ? 12.143 3.810 6.527 1.00 93.25 199 GLY A N 1
ATOM 1518 C CA . GLY A 1 199 ? 12.489 5.146 7.018 1.00 93.25 199 GLY A CA 1
ATOM 1519 C C . GLY A 1 199 ? 13.985 5.492 6.994 1.00 93.25 199 GLY A C 1
ATOM 1520 O O . GLY A 1 199 ? 14.336 6.641 7.263 1.00 93.25 199 GLY A O 1
ATOM 1521 N N . GLN A 1 200 ? 14.871 4.559 6.639 1.00 95.12 200 GLN A N 1
ATOM 1522 C CA . GLN A 1 200 ? 16.300 4.821 6.425 1.00 95.12 200 GLN A CA 1
ATOM 1523 C C . GLN A 1 200 ? 16.558 5.200 4.972 1.00 95.12 200 GLN A C 1
ATOM 1525 O O . GLN A 1 200 ? 15.938 4.625 4.088 1.00 95.12 200 GLN A O 1
ATOM 1530 N N . SER A 1 201 ? 17.462 6.153 4.706 1.00 97.88 201 SER A N 1
ATOM 1531 C CA . SER A 1 201 ? 17.699 6.657 3.344 1.00 97.88 201 SER A CA 1
ATOM 1532 C C . SER A 1 201 ? 19.161 6.635 2.903 1.00 97.88 201 SER A C 1
ATOM 1534 O O . SER A 1 201 ? 20.062 6.891 3.700 1.00 97.88 201 SER A O 1
ATOM 1536 N N . GLU A 1 202 ? 19.374 6.405 1.607 1.00 98.31 202 GLU A N 1
ATOM 1537 C CA . GLU A 1 202 ? 20.661 6.495 0.912 1.00 98.31 202 GLU A CA 1
ATOM 1538 C C . GLU A 1 202 ? 20.538 7.385 -0.325 1.00 98.31 202 GLU A C 1
ATOM 1540 O O . GLU A 1 202 ? 19.575 7.276 -1.085 1.00 98.31 202 GLU A O 1
ATOM 1545 N N . THR A 1 203 ? 21.535 8.239 -0.555 1.00 97.31 203 THR A N 1
ATOM 1546 C CA . THR A 1 203 ? 21.541 9.191 -1.670 1.00 97.31 203 THR A CA 1
ATOM 1547 C C . THR A 1 203 ? 22.684 8.896 -2.629 1.00 97.31 203 THR A C 1
ATOM 1549 O O . THR A 1 203 ? 23.838 8.779 -2.216 1.00 97.31 203 THR A O 1
ATOM 1552 N N . TYR A 1 204 ? 22.369 8.860 -3.920 1.00 95.12 204 TYR A N 1
ATOM 1553 C CA . TYR A 1 204 ? 23.317 8.612 -4.999 1.00 95.12 204 TYR A CA 1
ATOM 1554 C C . TYR A 1 204 ? 23.147 9.642 -6.106 1.00 95.12 204 TYR A C 1
ATOM 1556 O O . TYR A 1 204 ? 22.039 9.892 -6.577 1.00 95.12 204 TYR A O 1
ATOM 1564 N N . THR A 1 205 ? 24.257 10.220 -6.548 1.00 90.50 205 THR A N 1
ATOM 1565 C CA . THR A 1 205 ? 24.246 11.215 -7.618 1.00 90.50 205 THR A CA 1
ATOM 1566 C C . THR A 1 205 ? 23.986 10.572 -8.974 1.00 90.50 205 THR A C 1
ATOM 1568 O O . THR A 1 205 ? 24.599 9.569 -9.344 1.00 90.50 205 THR A O 1
ATOM 1571 N N . ASP A 1 206 ? 23.086 11.188 -9.730 1.00 83.06 206 ASP A N 1
ATOM 1572 C CA . ASP A 1 206 ? 22.898 10.908 -11.142 1.00 83.06 206 ASP A CA 1
ATOM 1573 C C . ASP A 1 206 ? 24.078 11.477 -11.932 1.00 83.06 206 ASP A C 1
ATOM 1575 O O . ASP A 1 206 ? 24.382 12.671 -11.871 1.00 83.06 206 ASP A O 1
ATOM 1579 N N . ILE A 1 207 ? 24.791 10.598 -12.629 1.00 74.75 207 ILE A N 1
ATOM 1580 C CA . ILE A 1 207 ? 26.023 10.945 -13.341 1.00 74.75 207 ILE A CA 1
ATOM 1581 C C . ILE A 1 207 ? 25.753 11.330 -14.802 1.00 74.75 207 ILE A C 1
ATOM 1583 O O . ILE A 1 207 ? 26.680 11.745 -15.504 1.00 74.75 207 ILE A O 1
ATOM 1587 N N . LEU A 1 208 ? 24.504 11.233 -15.270 1.00 65.50 208 LEU A N 1
ATOM 1588 C CA . LEU A 1 208 ? 24.091 11.644 -16.606 1.00 65.50 208 LEU A CA 1
ATOM 1589 C C . LEU A 1 208 ? 23.536 13.078 -16.566 1.00 65.50 208 LEU A C 1
ATOM 1591 O O . LEU A 1 208 ? 22.388 13.354 -16.239 1.00 65.50 208 LEU A O 1
ATOM 1595 N N . LEU A 1 209 ? 24.395 14.024 -16.958 1.0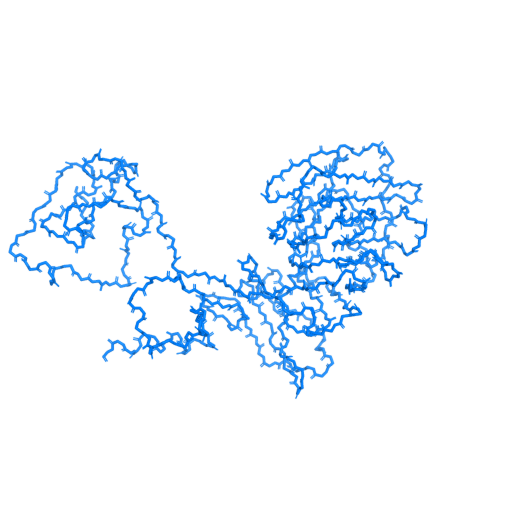0 54.81 209 LEU A N 1
ATOM 1596 C CA . LEU A 1 209 ? 24.150 15.475 -16.943 1.00 54.81 209 LEU A CA 1
ATOM 1597 C C . LEU A 1 209 ? 23.115 15.979 -17.968 1.00 54.81 209 LEU A C 1
ATOM 1599 O O . LEU A 1 209 ? 22.807 17.174 -17.979 1.00 54.81 209 LEU A O 1
ATOM 1603 N N . ASN A 1 210 ? 22.558 15.116 -18.822 1.00 55.34 210 ASN A N 1
ATOM 1604 C CA . ASN A 1 210 ? 21.465 15.513 -19.703 1.00 55.34 210 ASN A CA 1
ATOM 1605 C C . ASN A 1 210 ? 20.156 15.501 -18.913 1.00 55.34 210 ASN A C 1
ATOM 1607 O O . ASN A 1 210 ? 19.383 14.552 -18.941 1.00 55.34 210 ASN A O 1
ATOM 1611 N N . GLN A 1 211 ? 19.870 16.618 -18.246 1.00 53.72 211 GLN A N 1
ATOM 1612 C CA . GLN A 1 211 ? 18.563 16.898 -17.639 1.00 53.72 211 GLN A CA 1
ATOM 1613 C C . GLN A 1 211 ? 17.452 17.149 -18.685 1.00 53.72 211 GLN A C 1
ATOM 1615 O O . GLN A 1 211 ? 16.457 17.813 -18.398 1.00 53.72 211 GLN A O 1
ATOM 1620 N N . GLY A 1 212 ? 17.612 16.646 -19.915 1.00 51.62 212 GLY A N 1
ATOM 1621 C CA . GLY A 1 212 ? 16.507 16.533 -20.858 1.00 51.62 212 GLY A CA 1
ATOM 1622 C C . GLY A 1 212 ? 15.508 15.537 -20.279 1.00 51.62 212 GLY A C 1
ATOM 1623 O O . GLY A 1 212 ? 15.879 14.416 -19.942 1.00 51.62 212 GLY A O 1
ATOM 1624 N N . ALA A 1 213 ? 14.271 15.978 -20.065 1.00 54.19 213 ALA A N 1
ATOM 1625 C CA . ALA A 1 213 ? 13.252 15.199 -19.372 1.00 54.19 213 ALA A CA 1
ATOM 1626 C C . ALA A 1 213 ? 13.091 13.780 -19.975 1.00 54.19 213 ALA A C 1
ATOM 1628 O O . ALA A 1 213 ? 13.019 13.654 -21.199 1.00 54.19 213 ALA A O 1
ATOM 1629 N N . PRO A 1 214 ? 12.981 12.721 -19.154 1.00 59.75 214 PRO A N 1
ATOM 1630 C CA . PRO A 1 214 ? 12.574 11.387 -19.592 1.00 59.75 214 PRO A CA 1
ATOM 1631 C C . PRO A 1 214 ? 11.245 11.450 -20.332 1.00 59.75 214 PRO A C 1
ATOM 1633 O O . PRO A 1 214 ? 10.222 11.807 -19.751 1.00 59.75 214 PRO A O 1
ATOM 1636 N N . GLN A 1 215 ? 11.229 11.087 -21.612 1.00 61.84 215 GLN A N 1
ATOM 1637 C CA . GLN A 1 215 ? 9.979 11.011 -22.365 1.00 61.84 215 GLN A CA 1
ATOM 1638 C C . GLN A 1 215 ? 9.352 9.621 -22.228 1.00 61.84 215 GLN A C 1
ATOM 1640 O O . GLN A 1 215 ? 9.347 8.834 -23.164 1.00 61.84 215 GLN A O 1
ATOM 1645 N N . ALA A 1 216 ? 8.755 9.330 -21.072 1.00 62.03 216 ALA A N 1
ATOM 1646 C CA . ALA A 1 216 ? 7.719 8.293 -20.979 1.00 62.03 216 ALA A CA 1
ATOM 1647 C C . ALA A 1 216 ? 6.340 8.833 -21.404 1.00 62.03 216 ALA A C 1
ATOM 1649 O O . ALA A 1 216 ? 5.323 8.434 -20.843 1.00 62.03 216 ALA A O 1
ATOM 1650 N N . ALA A 1 217 ? 6.319 9.782 -22.346 1.00 69.44 217 ALA A N 1
ATOM 1651 C CA . ALA A 1 217 ? 5.172 10.641 -22.587 1.00 69.44 217 ALA A CA 1
ATOM 1652 C C . ALA A 1 217 ? 3.943 9.827 -22.987 1.00 69.44 217 ALA A C 1
ATOM 1654 O O . ALA A 1 217 ? 3.907 9.228 -24.063 1.00 69.44 217 ALA A O 1
ATOM 1655 N N . GLY A 1 218 ? 2.936 9.830 -22.116 1.00 75.50 218 GLY A N 1
ATOM 1656 C CA . GLY A 1 218 ? 1.679 9.148 -22.395 1.00 75.50 218 GLY A CA 1
ATOM 1657 C C . GLY A 1 218 ? 1.789 7.625 -22.425 1.00 75.50 218 GLY A C 1
ATOM 1658 O O . GLY A 1 218 ? 0.986 7.008 -23.110 1.00 75.50 218 GLY A O 1
ATOM 1659 N N . LEU A 1 219 ? 2.759 7.022 -21.729 1.00 86.88 219 LEU A N 1
ATOM 1660 C CA . LEU A 1 219 ? 2.832 5.565 -21.544 1.00 86.88 219 LEU A CA 1
ATOM 1661 C C . LEU A 1 219 ? 1.967 5.091 -20.368 1.00 86.88 219 LEU A C 1
ATOM 1663 O O . LEU A 1 219 ? 1.544 5.881 -19.518 1.00 86.88 219 LEU A O 1
ATOM 1667 N N . GLU A 1 220 ? 1.723 3.792 -20.292 1.00 89.81 220 GLU A N 1
ATOM 1668 C CA . GLU A 1 220 ? 1.091 3.132 -19.154 1.00 89.81 220 GLU A CA 1
ATOM 1669 C C . GLU A 1 220 ? 2.051 3.032 -17.960 1.00 89.81 220 GLU A C 1
ATOM 1671 O O . GLU A 1 220 ? 3.254 2.815 -18.109 1.00 89.81 220 GLU A O 1
ATOM 1676 N N . VAL A 1 221 ? 1.504 3.162 -16.752 1.00 92.56 221 VAL A N 1
ATOM 1677 C CA . VAL A 1 221 ? 2.159 2.694 -15.520 1.00 92.56 221 VAL A CA 1
ATOM 1678 C C . VAL A 1 221 ? 1.842 1.214 -15.338 1.00 92.56 221 VAL A C 1
ATOM 1680 O O . VAL A 1 221 ? 0.665 0.847 -15.404 1.00 92.56 221 VAL A O 1
ATOM 1683 N N . ASN A 1 222 ? 2.872 0.407 -15.084 1.00 93.06 222 ASN A N 1
ATOM 1684 C CA . ASN A 1 222 ? 2.781 -1.007 -14.733 1.00 93.06 222 ASN A CA 1
ATOM 1685 C C . ASN A 1 222 ? 3.068 -1.175 -13.234 1.00 93.06 222 ASN A C 1
ATOM 1687 O O . ASN A 1 222 ? 3.978 -0.539 -12.699 1.00 93.06 222 ASN A O 1
ATOM 1691 N N . ILE A 1 223 ? 2.316 -2.051 -12.574 1.00 95.31 223 ILE A N 1
ATOM 1692 C CA . ILE A 1 223 ? 2.504 -2.464 -11.179 1.00 95.31 223 ILE A CA 1
ATOM 1693 C C . ILE A 1 223 ? 2.739 -3.974 -11.177 1.00 95.31 223 ILE A C 1
ATOM 1695 O O . ILE A 1 223 ? 1.963 -4.714 -11.783 1.00 95.31 223 ILE A O 1
ATOM 1699 N N . GLY A 1 224 ? 3.810 -4.423 -10.526 1.00 93.62 224 GLY A N 1
ATOM 1700 C CA . GLY A 1 224 ? 4.201 -5.836 -10.492 1.00 93.62 224 GLY A CA 1
ATOM 1701 C C . GLY A 1 224 ? 4.837 -6.363 -11.787 1.00 93.62 224 GLY A C 1
ATOM 1702 O O . GLY A 1 224 ? 5.106 -7.554 -11.885 1.00 93.62 224 GLY A O 1
ATOM 1703 N N . GLY A 1 225 ? 5.097 -5.505 -12.779 1.00 88.88 225 GLY A N 1
ATOM 1704 C CA . GLY A 1 225 ? 5.700 -5.878 -14.062 1.00 88.88 225 GLY A CA 1
ATOM 1705 C C . GLY A 1 225 ? 6.470 -4.723 -14.707 1.00 88.88 225 GLY A C 1
ATOM 1706 O O . GLY A 1 225 ? 6.320 -3.569 -14.310 1.00 88.88 225 GLY A O 1
ATOM 1707 N N . PHE A 1 226 ? 7.338 -5.038 -15.674 1.00 80.56 226 PHE A N 1
ATOM 1708 C CA . PHE A 1 226 ? 8.206 -4.053 -16.340 1.00 80.56 226 PHE A CA 1
ATOM 1709 C C . PHE A 1 226 ? 7.570 -3.435 -17.589 1.00 80.56 226 PHE A C 1
ATOM 1711 O O . PHE A 1 226 ? 7.685 -2.232 -17.807 1.00 80.56 226 PHE A O 1
ATOM 1718 N N . ASP A 1 227 ? 6.892 -4.239 -18.397 1.00 72.62 227 ASP A N 1
ATOM 1719 C CA . ASP A 1 227 ? 6.028 -3.802 -19.490 1.00 72.62 227 ASP A CA 1
ATOM 1720 C C . ASP A 1 227 ? 4.975 -4.894 -19.759 1.00 72.62 227 ASP A C 1
ATOM 1722 O O . ASP A 1 227 ? 5.024 -5.978 -19.172 1.00 72.62 227 ASP A O 1
ATOM 1726 N N . ALA A 1 228 ? 4.042 -4.642 -20.680 1.00 59.72 228 ALA A N 1
ATOM 1727 C CA . ALA A 1 228 ? 2.977 -5.589 -21.019 1.00 59.72 228 ALA A CA 1
ATOM 1728 C C . ALA A 1 228 ? 3.459 -6.914 -21.670 1.00 59.72 228 ALA A C 1
ATOM 1730 O O . ALA A 1 228 ? 2.633 -7.791 -21.937 1.00 59.72 228 ALA A O 1
ATOM 1731 N N . TYR A 1 229 ? 4.760 -7.071 -21.962 1.00 58.69 229 TYR A N 1
ATOM 1732 C CA . TYR A 1 229 ? 5.306 -8.136 -22.813 1.00 58.69 229 TYR A CA 1
ATOM 1733 C C . TYR A 1 229 ? 6.517 -8.899 -22.232 1.00 58.69 229 TYR A C 1
ATOM 1735 O O . TYR A 1 229 ? 6.988 -9.834 -22.886 1.00 58.69 229 TYR A O 1
ATOM 1743 N N . THR A 1 230 ? 7.047 -8.547 -21.052 1.00 61.69 230 THR A N 1
ATOM 1744 C CA . THR A 1 230 ? 8.337 -9.071 -20.546 1.00 61.69 230 THR A CA 1
ATOM 1745 C C . THR A 1 230 ? 8.247 -9.827 -19.208 1.00 61.69 230 THR A C 1
ATOM 1747 O O . THR A 1 230 ? 7.396 -9.523 -18.377 1.00 61.69 230 THR A O 1
ATOM 1750 N N . PRO A 1 231 ? 9.149 -10.809 -18.962 1.00 60.72 231 PRO A N 1
ATOM 1751 C CA . PRO A 1 231 ? 9.108 -11.731 -17.814 1.00 60.72 231 PRO A CA 1
ATOM 1752 C C . PRO A 1 231 ? 9.653 -11.135 -16.503 1.00 60.72 231 PRO A C 1
ATOM 1754 O O . PRO A 1 231 ? 10.050 -11.868 -15.605 1.00 60.72 231 PRO A O 1
ATOM 1757 N N . ALA A 1 232 ? 9.728 -9.810 -16.382 1.00 75.69 232 ALA A N 1
ATOM 1758 C CA . ALA A 1 232 ? 10.233 -9.136 -15.184 1.00 75.69 232 ALA A CA 1
ATOM 1759 C C . ALA A 1 232 ? 9.135 -8.970 -14.116 1.00 75.69 232 ALA A C 1
ATOM 1761 O O . ALA A 1 232 ? 9.034 -7.919 -13.475 1.00 75.69 232 ALA A O 1
ATOM 1762 N N . ALA A 1 233 ? 8.288 -9.991 -13.977 1.00 88.06 233 ALA A N 1
ATOM 1763 C CA . ALA A 1 233 ? 7.181 -10.004 -13.038 1.00 88.06 233 ALA A CA 1
ATOM 1764 C C . ALA A 1 233 ? 7.701 -10.005 -11.599 1.00 88.06 233 ALA A C 1
ATOM 1766 O O . ALA A 1 233 ? 8.744 -10.587 -11.289 1.00 88.06 233 ALA A O 1
ATOM 1767 N N . PHE A 1 234 ? 6.981 -9.314 -10.726 1.00 94.25 234 PHE A N 1
ATOM 1768 C CA . PHE A 1 234 ? 7.234 -9.335 -9.298 1.00 94.25 234 PHE A CA 1
ATOM 1769 C C . PHE A 1 234 ? 6.845 -10.683 -8.709 1.00 94.25 234 PHE A C 1
ATOM 1771 O O . PHE A 1 234 ? 5.796 -11.226 -9.037 1.00 94.25 234 PHE A O 1
ATOM 1778 N N . ASN A 1 235 ? 7.681 -11.204 -7.819 1.00 94.50 235 ASN A N 1
ATOM 1779 C CA . ASN A 1 235 ? 7.390 -12.402 -7.050 1.00 94.50 235 ASN A CA 1
ATOM 1780 C C . ASN A 1 235 ? 7.243 -12.035 -5.573 1.00 94.50 235 ASN A C 1
ATOM 1782 O O . ASN A 1 235 ? 8.238 -11.775 -4.891 1.00 94.50 235 ASN A O 1
ATOM 1786 N N . GLY A 1 236 ? 6.012 -11.979 -5.074 1.00 96.44 236 GLY A N 1
ATOM 1787 C CA . GLY A 1 236 ? 5.732 -11.603 -3.691 1.00 96.44 236 GLY A CA 1
ATOM 1788 C C . GLY A 1 236 ? 4.449 -10.802 -3.530 1.00 96.44 236 GLY A C 1
ATOM 1789 O O . GLY A 1 236 ? 3.536 -10.878 -4.346 1.00 96.44 236 GLY A O 1
ATOM 1790 N N . GLU A 1 237 ? 4.383 -10.021 -2.459 1.00 98.06 237 GLU A N 1
ATOM 1791 C CA . GLU A 1 237 ? 3.214 -9.227 -2.086 1.00 98.06 237 GLU A CA 1
ATOM 1792 C C . GLU A 1 237 ? 3.517 -7.724 -2.241 1.00 98.06 237 GLU A C 1
ATOM 1794 O O . GLU A 1 237 ? 4.594 -7.265 -1.847 1.00 98.06 237 GLU A O 1
ATOM 1799 N N . ILE A 1 238 ? 2.575 -6.959 -2.807 1.00 97.88 238 ILE A N 1
ATOM 1800 C CA . ILE A 1 238 ? 2.643 -5.494 -2.952 1.00 97.88 238 ILE A CA 1
ATOM 1801 C C . ILE A 1 238 ? 1.357 -4.866 -2.396 1.00 97.88 238 ILE A C 1
ATOM 1803 O O . ILE A 1 238 ? 0.248 -5.346 -2.650 1.00 97.88 238 ILE A O 1
ATOM 1807 N N . CYS A 1 239 ? 1.491 -3.752 -1.678 1.00 97.88 239 CYS A N 1
ATOM 1808 C CA . CYS A 1 239 ? 0.399 -2.824 -1.387 1.00 97.88 239 CYS A CA 1
ATOM 1809 C C . CYS A 1 239 ? 0.901 -1.372 -1.313 1.00 97.88 239 CYS A C 1
ATOM 1811 O O . CYS A 1 239 ? 2.094 -1.099 -1.453 1.00 97.88 239 CYS A O 1
ATOM 1813 N N . ASP A 1 240 ? -0.020 -0.428 -1.122 1.00 97.75 240 ASP A N 1
ATOM 1814 C CA . ASP A 1 240 ? 0.283 0.996 -0.906 1.00 97.75 240 ASP A CA 1
ATOM 1815 C C . ASP A 1 240 ? 1.143 1.677 -1.991 1.00 97.75 240 ASP A C 1
ATOM 1817 O O . ASP A 1 240 ? 2.005 2.508 -1.696 1.00 97.75 240 ASP A O 1
ATOM 1821 N N . VAL A 1 241 ? 0.920 1.337 -3.260 1.00 98.50 241 VAL A N 1
ATOM 1822 C CA . VAL A 1 241 ? 1.694 1.889 -4.376 1.00 98.50 241 VAL A CA 1
ATOM 1823 C C . VAL A 1 241 ? 1.324 3.354 -4.599 1.00 98.50 241 VAL A C 1
ATOM 1825 O O . VAL A 1 241 ? 0.170 3.674 -4.877 1.00 98.50 241 VAL A O 1
ATOM 1828 N N . LYS A 1 242 ? 2.304 4.255 -4.522 1.00 97.69 242 LYS A N 1
ATOM 1829 C CA . LYS A 1 242 ? 2.114 5.709 -4.618 1.00 97.69 242 LYS A CA 1
ATOM 1830 C C . LYS A 1 242 ? 3.135 6.372 -5.524 1.00 97.69 242 LYS A C 1
ATOM 1832 O O . LYS A 1 242 ? 4.321 6.052 -5.473 1.00 97.69 242 LYS A O 1
ATOM 1837 N N . ILE A 1 243 ? 2.663 7.354 -6.287 1.00 97.31 243 ILE A N 1
ATOM 1838 C CA . ILE A 1 243 ? 3.480 8.328 -7.009 1.00 97.31 243 ILE A CA 1
ATOM 1839 C C . ILE A 1 243 ? 3.154 9.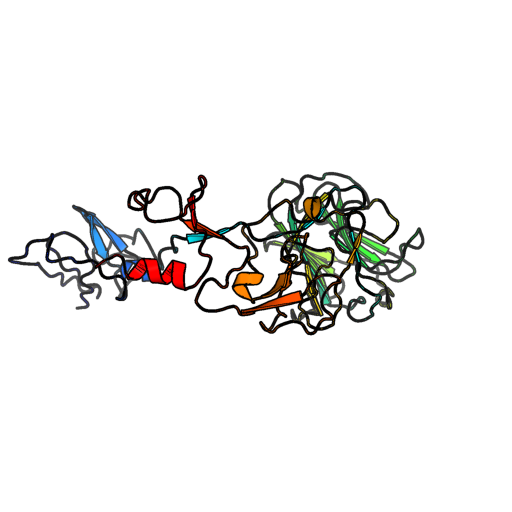708 -6.444 1.00 97.31 243 ILE A C 1
ATOM 1841 O O . ILE A 1 243 ? 1.990 10.113 -6.412 1.00 97.31 243 ILE A O 1
ATOM 1845 N N . GLU A 1 244 ? 4.181 10.427 -6.010 1.00 96.81 244 GLU A N 1
ATOM 1846 C CA . GLU A 1 244 ? 4.080 11.731 -5.359 1.00 96.81 244 GLU A CA 1
ATOM 1847 C C . GLU A 1 244 ? 5.010 12.751 -6.031 1.00 96.81 244 GLU A C 1
ATOM 1849 O O . GLU A 1 244 ? 6.004 12.388 -6.672 1.00 96.81 244 GLU A O 1
ATOM 1854 N N . ASP A 1 245 ? 4.696 14.037 -5.869 1.00 93.62 245 ASP A N 1
ATOM 1855 C CA . ASP A 1 245 ? 5.615 15.124 -6.209 1.00 93.62 245 ASP A CA 1
ATOM 1856 C C . ASP A 1 245 ? 6.636 15.412 -5.087 1.00 93.62 245 ASP A C 1
ATOM 1858 O O . ASP A 1 245 ? 6.592 14.825 -4.003 1.00 93.62 245 ASP A O 1
ATOM 1862 N N . GLN A 1 246 ? 7.547 16.365 -5.317 1.00 90.88 246 GLN A N 1
ATOM 1863 C CA . GLN A 1 246 ? 8.566 16.757 -4.329 1.00 90.88 246 GLN A CA 1
ATOM 1864 C C . GLN A 1 246 ? 8.006 17.261 -2.992 1.00 90.88 246 GLN A C 1
ATOM 1866 O O . GLN A 1 246 ? 8.729 17.276 -1.998 1.00 90.88 246 GLN A O 1
ATOM 1871 N N . ASN A 1 247 ? 6.749 17.709 -2.965 1.00 92.25 247 ASN A N 1
ATOM 1872 C CA . ASN A 1 247 ? 6.092 18.233 -1.773 1.00 92.25 247 ASN A CA 1
ATOM 1873 C C . ASN A 1 247 ? 5.260 17.158 -1.054 1.00 92.25 247 ASN A C 1
ATOM 1875 O O . ASN A 1 247 ? 4.631 17.466 -0.042 1.00 92.25 247 ASN A O 1
ATOM 1879 N N . GLY A 1 248 ? 5.232 15.925 -1.571 1.00 92.31 248 GLY A N 1
ATOM 1880 C CA . GLY A 1 248 ? 4.373 14.855 -1.070 1.00 92.31 248 GLY A CA 1
ATOM 1881 C C . GLY A 1 248 ? 2.915 14.983 -1.517 1.00 92.31 248 GLY A C 1
ATOM 1882 O O . GLY A 1 248 ? 2.035 14.386 -0.901 1.00 92.31 248 GLY A O 1
ATOM 1883 N N . ASN A 1 249 ? 2.619 15.768 -2.561 1.00 94.38 249 ASN A N 1
ATOM 1884 C CA . ASN A 1 249 ? 1.280 15.751 -3.145 1.00 94.38 249 ASN A CA 1
ATOM 1885 C C . ASN A 1 249 ? 1.094 14.449 -3.925 1.00 94.38 249 ASN A C 1
ATOM 1887 O O . ASN A 1 249 ? 1.927 14.091 -4.760 1.00 94.38 249 ASN A O 1
ATOM 1891 N N . ILE A 1 250 ? -0.025 13.769 -3.684 1.00 95.75 250 ILE A N 1
ATOM 1892 C CA . ILE A 1 250 ? -0.360 12.517 -4.361 1.00 95.75 250 ILE A CA 1
ATOM 1893 C C . ILE A 1 250 ? -0.684 12.806 -5.827 1.00 95.75 250 ILE A C 1
ATOM 1895 O O . ILE A 1 250 ? -1.600 13.569 -6.136 1.00 95.75 250 ILE A O 1
ATOM 1899 N N . ILE A 1 251 ? 0.042 12.141 -6.721 1.00 95.75 251 ILE A N 1
ATOM 1900 C CA . ILE A 1 251 ? -0.214 12.138 -8.161 1.00 95.75 251 ILE A CA 1
ATOM 1901 C C . ILE A 1 251 ? -1.066 10.926 -8.519 1.00 95.75 251 ILE A C 1
ATOM 1903 O O . ILE A 1 251 ? -2.087 11.076 -9.184 1.00 95.75 251 ILE A O 1
ATOM 1907 N N . ALA A 1 252 ? -0.682 9.742 -8.045 1.00 97.25 252 ALA A N 1
ATOM 1908 C CA . ALA A 1 252 ? -1.433 8.498 -8.186 1.00 97.25 252 ALA A CA 1
ATOM 1909 C C . ALA A 1 252 ? -1.240 7.636 -6.934 1.00 97.25 252 ALA A C 1
ATOM 1911 O O . ALA A 1 252 ? -0.166 7.657 -6.329 1.00 97.25 252 ALA A O 1
ATOM 1912 N N . TRP A 1 253 ? -2.270 6.899 -6.532 1.00 98.06 253 TRP A N 1
ATOM 1913 C CA . TRP A 1 253 ? -2.220 6.026 -5.362 1.00 98.06 253 TRP A CA 1
ATOM 1914 C C . TRP A 1 253 ? -3.115 4.817 -5.572 1.00 98.06 253 TRP A C 1
ATOM 1916 O O . TRP A 1 253 ? -4.325 4.957 -5.656 1.00 98.06 253 TRP A O 1
ATOM 1926 N N . TRP A 1 254 ? -2.534 3.626 -5.577 1.00 98.38 254 TRP A N 1
ATOM 1927 C CA . TRP A 1 254 ? -3.253 2.362 -5.527 1.00 98.38 254 TRP A CA 1
ATOM 1928 C C . TRP A 1 254 ? -3.007 1.730 -4.151 1.00 98.38 254 TRP A C 1
ATOM 1930 O O . TRP A 1 254 ? -1.880 1.326 -3.863 1.00 98.38 254 TRP A O 1
ATOM 1940 N N . PRO A 1 255 ? -4.017 1.641 -3.269 1.00 97.75 255 PRO A N 1
ATOM 1941 C CA . PRO A 1 255 ? -3.853 0.989 -1.969 1.00 97.75 255 PRO A CA 1
ATOM 1942 C C . PRO A 1 255 ? -3.714 -0.535 -2.065 1.00 97.75 255 PRO A C 1
ATOM 1944 O O . PRO A 1 255 ? -3.027 -1.126 -1.234 1.00 97.75 255 PRO A O 1
ATOM 1947 N N . LEU A 1 256 ? -4.335 -1.142 -3.089 1.00 97.75 256 LEU A N 1
ATOM 1948 C CA . LEU A 1 256 ? -4.450 -2.592 -3.301 1.00 97.75 256 LEU A CA 1
ATOM 1949 C C . LEU A 1 256 ? -5.235 -3.258 -2.152 1.00 97.75 256 LEU A C 1
ATOM 1951 O O . LEU A 1 256 ? -4.789 -4.235 -1.553 1.00 97.75 256 LEU A O 1
ATOM 1955 N N . ALA A 1 257 ? -6.392 -2.678 -1.818 1.00 96.75 257 ALA A N 1
ATOM 1956 C CA . ALA A 1 257 ? -7.251 -3.076 -0.697 1.00 96.75 257 ALA A CA 1
ATOM 1957 C C . ALA A 1 257 ? -8.586 -3.710 -1.146 1.00 96.75 257 ALA A C 1
ATOM 1959 O O . ALA A 1 257 ? -9.486 -3.925 -0.333 1.00 96.75 257 ALA A O 1
ATOM 1960 N N . GLU A 1 258 ? -8.745 -4.004 -2.435 1.00 96.19 258 GLU A N 1
ATOM 1961 C CA . GLU A 1 258 ? -10.028 -4.356 -3.045 1.00 96.19 258 GLU A CA 1
ATOM 1962 C C . GLU A 1 258 ? -10.566 -5.720 -2.600 1.00 96.19 258 GLU A C 1
ATOM 1964 O O . GLU A 1 258 ? -11.773 -5.885 -2.390 1.00 96.19 258 GLU A O 1
ATOM 1969 N N . GLY A 1 259 ? -9.668 -6.700 -2.454 1.00 93.31 259 GLY A N 1
ATOM 1970 C CA . GLY A 1 259 ? -9.986 -8.059 -1.998 1.00 93.31 259 GLY A CA 1
ATOM 1971 C C . GLY A 1 259 ? -10.751 -8.938 -2.980 1.00 93.31 259 GLY A C 1
ATOM 1972 O O . GLY A 1 259 ? -11.032 -10.089 -2.661 1.00 93.31 259 GLY A O 1
ATOM 1973 N N . ALA A 1 260 ? -11.117 -8.405 -4.142 1.00 94.81 260 ALA A N 1
ATOM 1974 C CA . ALA A 1 260 ? -11.760 -9.124 -5.230 1.00 94.81 260 ALA A CA 1
ATOM 1975 C C . ALA A 1 260 ? -11.577 -8.347 -6.543 1.00 94.81 260 ALA A C 1
ATOM 1977 O O . ALA A 1 260 ? -11.066 -7.225 -6.555 1.00 94.81 260 ALA A O 1
ATOM 1978 N N . GLY A 1 261 ? -12.026 -8.925 -7.659 1.00 93.94 261 GLY A N 1
ATOM 1979 C CA . GLY A 1 261 ? -11.993 -8.268 -8.962 1.00 93.94 261 GLY A CA 1
ATOM 1980 C C . GLY A 1 261 ? -10.602 -8.172 -9.594 1.00 93.94 261 GLY A C 1
ATOM 1981 O O . GLY A 1 261 ? -9.603 -8.669 -9.074 1.00 93.94 261 GLY A O 1
ATOM 1982 N N . SER A 1 262 ? -10.568 -7.549 -10.775 1.00 94.06 262 SER A N 1
ATOM 1983 C CA . SER A 1 262 ? -9.404 -7.480 -11.671 1.00 94.06 262 SER A CA 1
ATOM 1984 C C . SER A 1 262 ? -8.894 -6.052 -11.905 1.00 94.06 262 SER A C 1
ATOM 1986 O O . SER A 1 262 ? -8.221 -5.792 -12.901 1.00 94.06 262 SER A O 1
ATOM 1988 N N . VAL A 1 263 ? -9.268 -5.107 -11.041 1.00 96.12 263 VAL A N 1
ATOM 1989 C CA . VAL A 1 263 ? -8.910 -3.688 -11.157 1.00 96.12 263 VAL A CA 1
ATOM 1990 C C . VAL A 1 263 ? -8.325 -3.217 -9.833 1.00 96.12 263 VAL A C 1
ATOM 1992 O O . VAL A 1 263 ? -8.937 -3.424 -8.792 1.00 96.12 263 VAL A O 1
ATOM 1995 N N . LEU A 1 264 ? -7.165 -2.567 -9.894 1.00 97.50 264 LEU A N 1
ATOM 1996 C CA . LEU A 1 264 ? -6.578 -1.811 -8.794 1.00 97.50 264 LEU A CA 1
ATOM 1997 C C . LEU A 1 264 ? -7.026 -0.356 -8.936 1.00 97.50 264 LEU A C 1
ATOM 1999 O O . LEU A 1 264 ? -6.719 0.309 -9.935 1.00 97.50 264 LEU A O 1
ATOM 2003 N N . TYR A 1 265 ? -7.770 0.150 -7.964 1.00 97.75 265 TYR A N 1
ATOM 2004 C CA . TYR A 1 265 ? -8.359 1.477 -8.043 1.00 97.75 265 TYR A CA 1
ATOM 2005 C C . TYR A 1 265 ? -7.379 2.541 -7.564 1.00 97.75 265 TYR A C 1
ATOM 2007 O O . TYR A 1 265 ? -6.986 2.584 -6.402 1.00 97.75 265 TYR A O 1
ATOM 2015 N N . ASP A 1 266 ? -7.017 3.440 -8.481 1.00 97.75 266 ASP A N 1
ATOM 2016 C CA . ASP A 1 266 ? -6.419 4.719 -8.108 1.00 97.75 266 ASP A CA 1
ATOM 2017 C C . ASP A 1 266 ? -7.372 5.559 -7.233 1.00 97.75 266 ASP A C 1
ATOM 2019 O O . ASP A 1 266 ? -8.501 5.860 -7.632 1.00 97.75 266 ASP A O 1
ATOM 2023 N N . VAL A 1 267 ? -6.882 5.978 -6.068 1.00 97.56 267 VAL A N 1
ATOM 2024 C CA . VAL A 1 267 ? -7.590 6.808 -5.087 1.00 97.56 267 VAL A CA 1
ATOM 2025 C C . VAL A 1 267 ? -7.180 8.283 -5.146 1.00 97.56 267 VAL A C 1
ATOM 2027 O O . VAL A 1 267 ? -7.685 9.090 -4.358 1.00 97.56 267 VAL A O 1
ATOM 2030 N N . SER A 1 268 ? -6.303 8.687 -6.075 1.00 94.94 268 SER A N 1
ATOM 2031 C CA . SER A 1 268 ? -5.914 10.097 -6.247 1.00 94.94 268 SER A CA 1
ATOM 2032 C C . SER A 1 268 ? -6.967 10.939 -6.981 1.00 94.94 268 SER A C 1
ATOM 2034 O O . SER A 1 268 ? -6.853 12.162 -7.042 1.00 94.94 268 SER A O 1
ATOM 2036 N N . SER A 1 269 ? -8.053 10.310 -7.451 1.00 86.31 269 SER A N 1
ATOM 2037 C CA . SER A 1 269 ? -9.163 10.935 -8.197 1.00 86.31 269 SER A CA 1
ATOM 2038 C C . SER A 1 269 ? -8.805 11.391 -9.615 1.00 86.31 269 SER A C 1
ATOM 2040 O O . SER A 1 269 ? -9.543 12.181 -10.204 1.00 86.31 269 SER A O 1
ATOM 2042 N N . ASN A 1 270 ? -7.708 10.891 -10.188 1.00 89.62 270 ASN A N 1
ATOM 2043 C CA . ASN A 1 270 ? -7.355 11.155 -11.587 1.00 89.62 270 ASN A CA 1
ATOM 2044 C C . ASN A 1 270 ? -7.872 10.063 -12.552 1.00 89.62 270 ASN A C 1
ATOM 2046 O O . ASN A 1 270 ? -7.761 10.215 -13.768 1.00 89.62 270 ASN A O 1
ATOM 2050 N N . GLY A 1 271 ? -8.455 8.983 -12.015 1.00 91.00 271 GLY A N 1
ATOM 2051 C CA . GLY A 1 271 ? -9.043 7.889 -12.790 1.00 91.00 271 GLY A CA 1
ATOM 2052 C C . GLY A 1 271 ? -8.022 6.910 -13.375 1.00 91.00 271 GLY A C 1
ATOM 2053 O O . GLY A 1 271 ? -8.380 6.117 -14.245 1.00 91.00 271 GLY A O 1
ATOM 2054 N N . LEU A 1 272 ? -6.766 6.932 -12.917 1.00 94.69 272 LEU A N 1
ATOM 2055 C CA . LEU A 1 272 ? -5.705 6.025 -13.365 1.00 94.69 272 LEU A CA 1
ATOM 2056 C C . LEU A 1 272 ? -5.831 4.631 -12.739 1.00 94.69 272 LEU A C 1
ATOM 2058 O O . LEU A 1 272 ? -4.870 4.078 -12.216 1.00 94.69 272 LEU A O 1
ATOM 2062 N N . HIS A 1 273 ? -7.015 4.028 -12.779 1.00 96.69 273 HIS A N 1
ATOM 2063 C CA . HIS A 1 273 ? -7.193 2.651 -12.326 1.00 96.69 273 HIS A CA 1
ATOM 2064 C C . HIS A 1 273 ? -6.381 1.689 -13.212 1.00 96.69 273 HIS A C 1
ATOM 2066 O O . HIS A 1 273 ? -6.285 1.880 -14.429 1.00 96.69 273 HIS A O 1
ATOM 2072 N N . ALA A 1 274 ? -5.784 0.665 -12.603 1.00 95.88 274 ALA A N 1
ATOM 2073 C CA . ALA A 1 274 ? -4.962 -0.320 -13.295 1.00 95.88 274 ALA A CA 1
ATOM 2074 C C . ALA A 1 274 ? -5.728 -1.637 -13.466 1.00 95.88 274 ALA A C 1
ATOM 2076 O O . ALA A 1 274 ? -6.310 -2.149 -12.517 1.00 95.88 274 ALA A O 1
ATOM 2077 N N . THR A 1 275 ? -5.736 -2.197 -14.672 1.00 95.56 275 THR A N 1
ATOM 2078 C CA . THR A 1 275 ? -6.334 -3.511 -14.954 1.00 95.56 275 THR A CA 1
ATOM 2079 C C . THR A 1 275 ? -5.281 -4.596 -14.780 1.00 95.56 275 THR A C 1
ATOM 2081 O O . THR A 1 275 ? -4.179 -4.451 -15.304 1.00 95.56 275 THR A O 1
ATOM 2084 N N . MET A 1 276 ? -5.619 -5.667 -14.065 1.00 94.00 276 MET A N 1
ATOM 2085 C CA . MET A 1 276 ? -4.743 -6.817 -13.831 1.00 94.00 276 MET A CA 1
ATOM 2086 C C . MET A 1 276 ? -4.783 -7.814 -14.995 1.00 94.00 276 MET A C 1
ATOM 2088 O O . MET A 1 276 ? -5.842 -8.048 -15.582 1.00 94.00 276 MET A O 1
ATOM 2092 N N . TYR A 1 277 ? -3.637 -8.420 -15.302 1.00 92.81 277 TYR A N 1
ATOM 2093 C CA . TYR A 1 277 ? -3.442 -9.377 -16.393 1.00 92.81 277 TYR A CA 1
ATOM 2094 C C . TYR A 1 277 ? -2.695 -10.617 -15.913 1.00 92.81 277 TYR A C 1
ATOM 2096 O O . TYR A 1 277 ? -1.844 -10.534 -15.035 1.00 92.81 277 TYR A O 1
ATOM 2104 N N . ASN A 1 278 ? -3.021 -11.759 -16.530 1.00 92.44 278 ASN A N 1
ATOM 2105 C CA . ASN A 1 278 ? -2.498 -13.100 -16.226 1.00 92.44 278 ASN A CA 1
ATOM 2106 C C . ASN A 1 278 ? -2.774 -13.620 -14.812 1.00 92.44 278 ASN A C 1
ATOM 2108 O O . ASN A 1 278 ? -2.415 -14.748 -14.501 1.00 92.44 278 ASN A O 1
ATOM 2112 N N . THR A 1 279 ? -3.530 -12.865 -14.024 1.00 91.50 279 THR A N 1
ATOM 2113 C CA . THR A 1 279 ? -3.876 -13.233 -12.663 1.00 91.50 279 THR A CA 1
ATOM 2114 C C . THR A 1 279 ? -5.256 -13.895 -12.571 1.00 91.50 279 THR A C 1
ATOM 2116 O O . THR A 1 279 ? -6.071 -13.861 -13.501 1.00 91.50 279 THR A O 1
ATOM 2119 N N . SER A 1 280 ? -5.554 -14.478 -11.410 1.00 92.12 280 SER A N 1
ATOM 2120 C CA . SER A 1 280 ? -6.911 -14.856 -11.011 1.00 92.12 280 SER A CA 1
ATOM 2121 C C . SER A 1 280 ? -7.274 -14.173 -9.694 1.00 92.12 280 SER A C 1
ATOM 2123 O O . SER A 1 280 ? -6.399 -13.913 -8.872 1.00 92.12 280 SER A O 1
ATOM 2125 N N . GLU A 1 281 ? -8.563 -13.930 -9.442 1.00 89.31 281 GLU A N 1
ATOM 2126 C CA . GLU A 1 281 ? -9.004 -13.315 -8.179 1.00 89.31 281 GLU A CA 1
ATOM 2127 C C . GLU A 1 281 ? -8.504 -14.105 -6.956 1.00 89.31 281 GLU A C 1
ATOM 2129 O O . GLU A 1 281 ? -8.023 -13.526 -5.987 1.00 89.31 281 GLU A O 1
ATOM 2134 N N . ALA A 1 282 ? -8.537 -15.437 -7.046 1.00 89.81 282 ALA A N 1
ATOM 2135 C CA . ALA A 1 282 ? -8.088 -16.325 -5.981 1.00 89.81 282 ALA A CA 1
ATOM 2136 C C . ALA A 1 282 ? -6.564 -16.349 -5.786 1.00 89.81 282 ALA A C 1
ATOM 2138 O O . ALA A 1 282 ? -6.126 -16.747 -4.713 1.00 89.81 282 ALA A O 1
ATOM 2139 N N . SER A 1 283 ? -5.764 -15.978 -6.794 1.00 93.00 283 SER A N 1
ATOM 2140 C CA . SER A 1 283 ? -4.301 -15.928 -6.670 1.00 93.00 283 SER A CA 1
ATOM 2141 C C . SER A 1 283 ? -3.812 -14.567 -6.184 1.00 93.00 283 SER A C 1
ATOM 2143 O O . SER A 1 283 ? -2.928 -14.525 -5.336 1.00 93.00 283 SER A O 1
ATOM 2145 N N . VAL A 1 284 ? -4.414 -13.469 -6.652 1.00 94.88 284 VAL A N 1
ATOM 2146 C CA . VAL A 1 284 ? -4.008 -12.110 -6.251 1.00 94.88 284 VAL A CA 1
ATOM 2147 C C . VAL A 1 284 ? -4.363 -11.831 -4.799 1.00 94.88 284 VAL A C 1
ATOM 2149 O O . VAL A 1 284 ? -3.525 -11.351 -4.042 1.00 94.88 284 VAL A O 1
ATOM 2152 N N . TRP A 1 285 ? -5.594 -12.146 -4.398 1.00 95.56 285 TRP A N 1
ATOM 2153 C CA . TRP A 1 285 ? -6.137 -11.776 -3.088 1.00 95.56 285 TRP A CA 1
ATOM 2154 C C . TRP A 1 285 ? -6.010 -12.905 -2.056 1.00 95.56 285 TRP A C 1
ATOM 2156 O O . TRP A 1 285 ? -6.806 -13.001 -1.125 1.00 95.56 285 TRP A O 1
ATOM 2166 N N . VAL A 1 286 ? -5.035 -13.805 -2.241 1.00 94.25 286 VAL A N 1
ATOM 2167 C CA . VAL A 1 286 ? -4.846 -14.987 -1.381 1.00 94.25 286 VAL A CA 1
ATOM 2168 C C . VAL A 1 286 ? -4.244 -14.643 -0.017 1.00 94.25 286 VAL A C 1
ATOM 2170 O O . VAL A 1 286 ? -4.513 -15.333 0.966 1.00 94.25 286 VAL A O 1
ATOM 2173 N N . ASN A 1 287 ? -3.432 -13.586 0.042 1.00 93.56 287 ASN A N 1
ATOM 2174 C CA . ASN A 1 287 ? -2.712 -13.166 1.238 1.00 93.56 287 ASN A CA 1
ATOM 2175 C C . ASN A 1 287 ? -3.294 -11.878 1.823 1.00 93.56 287 ASN A C 1
ATOM 2177 O O . ASN A 1 287 ? -4.014 -11.123 1.171 1.00 93.56 287 ASN A O 1
ATOM 2181 N N . THR A 1 288 ? -2.948 -11.635 3.083 1.00 92.94 288 THR A N 1
ATOM 2182 C CA . THR A 1 288 ? -3.350 -10.450 3.836 1.00 92.94 288 THR A CA 1
ATOM 2183 C C . THR A 1 288 ? -2.172 -9.892 4.629 1.00 92.94 288 THR A C 1
ATOM 2185 O O . THR A 1 288 ? -1.213 -10.612 4.907 1.00 92.94 288 THR A O 1
ATOM 2188 N N . GLN A 1 289 ? -2.279 -8.644 5.074 1.00 92.75 289 GLN A N 1
ATOM 2189 C CA . GLN A 1 289 ? -1.248 -7.926 5.814 1.00 92.75 289 GLN A CA 1
ATOM 2190 C C . GLN A 1 289 ? -1.805 -7.072 6.961 1.00 92.75 289 GLN A C 1
ATOM 2192 O O . GLN A 1 289 ? -2.995 -6.754 7.007 1.00 92.75 289 GLN A O 1
ATOM 2197 N N . ASP A 1 290 ? -0.908 -6.696 7.876 1.00 90.06 290 ASP A N 1
ATOM 2198 C CA . ASP A 1 290 ? -1.232 -6.068 9.167 1.00 90.06 290 ASP A CA 1
ATOM 2199 C C . ASP A 1 290 ? -0.626 -4.658 9.318 1.00 90.06 290 ASP A C 1
ATOM 2201 O O . ASP A 1 290 ? -0.360 -4.190 10.424 1.00 90.06 290 ASP A O 1
ATOM 2205 N N . TYR A 1 291 ? -0.328 -3.994 8.201 1.00 89.19 291 TYR A N 1
ATOM 2206 C CA . TYR A 1 291 ? 0.414 -2.735 8.184 1.00 89.19 291 TYR A CA 1
ATOM 2207 C C . TYR A 1 291 ? -0.348 -1.569 7.535 1.00 89.19 291 TYR A C 1
ATOM 2209 O O . TYR A 1 291 ? -0.145 -0.416 7.922 1.00 89.19 291 TYR A O 1
ATOM 2217 N N . LEU A 1 292 ? -1.148 -1.814 6.493 1.00 92.50 292 LEU A N 1
ATOM 2218 C CA . LEU A 1 292 ? -1.989 -0.818 5.821 1.00 92.50 292 LEU A CA 1
ATOM 2219 C C . LEU A 1 292 ? -3.449 -1.241 5.947 1.00 92.50 292 LEU A C 1
ATOM 2221 O O . LEU A 1 292 ? -3.837 -2.285 5.440 1.00 92.50 292 LEU A O 1
ATOM 2225 N N . HIS A 1 293 ? -4.297 -0.395 6.515 1.00 92.12 293 HIS A N 1
ATOM 2226 C CA . HIS A 1 293 ? -5.712 -0.714 6.684 1.00 92.12 293 HIS A CA 1
ATOM 2227 C C . HIS A 1 293 ? -6.585 0.313 5.964 1.00 92.12 293 HIS A C 1
ATOM 2229 O O . HIS A 1 293 ? -7.421 0.992 6.550 1.00 92.12 293 HIS A O 1
ATOM 2235 N N . TYR A 1 294 ? -6.376 0.445 4.650 1.00 95.50 294 TYR A N 1
ATOM 2236 C CA . TYR A 1 294 ? -6.942 1.553 3.878 1.00 95.50 294 TYR A CA 1
ATOM 2237 C C . TYR A 1 294 ? -8.468 1.647 3.982 1.00 95.50 294 TYR A C 1
ATOM 2239 O O . TYR A 1 294 ? -9.003 2.720 4.251 1.00 95.50 294 TYR A O 1
ATOM 2247 N N . ASN A 1 295 ? -9.179 0.533 3.795 1.00 95.38 295 ASN A N 1
ATOM 2248 C CA . ASN A 1 295 ? -10.640 0.545 3.756 1.00 95.38 295 ASN A CA 1
ATOM 2249 C C . ASN A 1 295 ? -11.259 0.943 5.100 1.00 95.38 295 ASN A C 1
ATOM 2251 O O . ASN A 1 295 ? -12.287 1.615 5.101 1.00 95.38 295 ASN A O 1
ATOM 2255 N N . ILE A 1 296 ? -10.645 0.593 6.234 1.00 90.69 296 ILE A N 1
ATOM 2256 C CA . ILE A 1 296 ? -11.111 1.053 7.551 1.00 90.69 296 ILE A CA 1
ATOM 2257 C C . ILE A 1 296 ? -10.695 2.506 7.825 1.00 90.69 296 ILE A C 1
ATOM 2259 O O . ILE A 1 296 ? -11.484 3.265 8.385 1.00 90.69 296 ILE A O 1
ATOM 2263 N N . ASP A 1 297 ? -9.517 2.924 7.353 1.00 91.31 297 ASP A N 1
ATOM 2264 C CA . ASP A 1 297 ? -8.981 4.273 7.573 1.00 91.31 297 ASP A CA 1
ATOM 2265 C C . ASP A 1 297 ? -9.657 5.347 6.706 1.00 91.31 297 ASP A C 1
ATOM 2267 O O . ASP A 1 297 ? -9.780 6.506 7.117 1.00 91.31 297 ASP A O 1
ATOM 2271 N N . LYS A 1 298 ? -10.067 4.992 5.483 1.00 94.50 298 LYS A N 1
ATOM 2272 C CA . LYS A 1 298 ? -10.584 5.929 4.467 1.00 94.50 298 LYS A CA 1
ATOM 2273 C C . LYS A 1 298 ? -12.000 5.626 3.999 1.00 94.50 298 LYS A C 1
ATOM 2275 O O . LYS A 1 298 ? -12.685 6.544 3.549 1.00 94.50 298 LYS A O 1
ATOM 2280 N N . GLY A 1 299 ? -12.469 4.397 4.174 1.00 96.19 299 GLY A N 1
ATOM 2281 C CA . GLY A 1 299 ? -13.769 3.944 3.696 1.00 96.19 299 GLY A CA 1
ATOM 2282 C C . GLY A 1 299 ? -13.708 3.252 2.339 1.00 96.19 299 GLY A C 1
ATOM 2283 O O . GLY A 1 299 ? -12.684 3.268 1.651 1.00 96.19 299 GLY A O 1
ATOM 2284 N N . PHE A 1 300 ? -14.823 2.628 1.968 1.00 97.81 300 PHE A N 1
ATOM 2285 C CA . PHE A 1 300 ? -14.978 1.908 0.707 1.00 97.81 300 PHE A CA 1
ATOM 2286 C C . PHE A 1 300 ? -16.447 1.834 0.271 1.00 97.81 300 PHE A C 1
ATOM 2288 O O . PHE A 1 300 ? -17.368 1.930 1.084 1.00 97.81 300 PHE A O 1
ATOM 2295 N N . SER A 1 301 ? -16.666 1.626 -1.021 1.00 97.94 301 SER A N 1
ATOM 2296 C CA . SER A 1 301 ? -17.963 1.276 -1.599 1.00 97.94 301 SER A CA 1
ATOM 2297 C C . SER A 1 301 ? -18.034 -0.242 -1.763 1.00 97.94 301 SER A C 1
ATOM 2299 O O . SER A 1 301 ? -17.118 -0.847 -2.324 1.00 97.94 301 SER A O 1
ATOM 2301 N N . LEU A 1 302 ? -19.106 -0.876 -1.293 1.00 97.38 302 LEU A N 1
ATOM 2302 C CA . LEU A 1 302 ? -19.312 -2.319 -1.419 1.00 97.38 302 LEU A CA 1
ATOM 2303 C C . LEU A 1 302 ? -20.117 -2.634 -2.677 1.00 97.38 302 LEU A C 1
ATOM 2305 O O . LEU A 1 302 ? -21.252 -2.180 -2.831 1.00 97.38 302 LEU A O 1
ATOM 2309 N N . TYR A 1 303 ? -19.556 -3.472 -3.538 1.00 97.56 303 TYR A N 1
ATOM 2310 C CA . TYR A 1 303 ? -20.195 -3.977 -4.742 1.00 97.56 303 TYR A CA 1
ATOM 2311 C C . TYR A 1 303 ? -20.362 -5.492 -4.646 1.00 97.56 303 TYR A C 1
ATOM 2313 O O . TYR A 1 303 ? -19.411 -6.205 -4.338 1.00 97.56 303 TYR A O 1
ATOM 2321 N N . THR A 1 304 ? -21.554 -5.996 -4.952 1.00 96.50 304 THR A N 1
ATOM 2322 C CA . THR A 1 304 ? -21.866 -7.432 -4.874 1.00 96.50 304 THR A CA 1
ATOM 2323 C C . THR A 1 304 ? -22.019 -8.041 -6.264 1.00 96.50 304 THR A C 1
ATOM 2325 O O . THR A 1 304 ? -22.435 -7.366 -7.214 1.00 96.50 304 THR A O 1
ATOM 2328 N N . HIS A 1 305 ? -21.690 -9.328 -6.384 1.00 94.75 305 HIS A N 1
ATOM 2329 C CA . HIS A 1 305 ? -21.847 -10.123 -7.604 1.00 94.75 305 HIS A CA 1
ATOM 2330 C C . HIS A 1 305 ? -22.654 -11.391 -7.312 1.00 94.75 305 HIS A C 1
ATOM 2332 O O . HIS A 1 305 ? -22.627 -11.932 -6.212 1.00 94.75 305 HIS A O 1
ATOM 2338 N N . ALA A 1 306 ? -23.338 -11.936 -8.317 1.00 94.38 306 ALA A N 1
ATOM 2339 C CA . ALA A 1 306 ? -24.131 -13.158 -8.154 1.00 94.38 306 ALA A CA 1
ATOM 2340 C C . ALA A 1 306 ? -23.298 -14.448 -7.965 1.00 94.38 306 ALA A C 1
ATOM 2342 O O . ALA A 1 306 ? -23.863 -15.498 -7.670 1.00 94.38 306 ALA A O 1
ATOM 2343 N N . THR A 1 307 ? -21.983 -14.398 -8.199 1.00 91.62 307 THR A N 1
ATOM 2344 C CA . THR A 1 307 ? -21.114 -15.592 -8.305 1.00 91.62 307 THR A CA 1
ATOM 2345 C C . THR A 1 307 ? -19.683 -15.353 -7.839 1.00 91.62 307 THR A C 1
ATOM 2347 O O . THR A 1 307 ? -19.058 -16.293 -7.366 1.00 91.62 307 THR A O 1
ATOM 2350 N N . ASN A 1 308 ? -19.160 -14.136 -8.011 1.00 91.06 308 ASN A N 1
ATOM 2351 C CA . ASN A 1 308 ? -17.820 -13.756 -7.575 1.00 91.06 308 ASN A CA 1
ATOM 2352 C C . ASN A 1 308 ? -17.891 -13.176 -6.159 1.00 91.06 308 ASN A C 1
ATOM 2354 O O . ASN A 1 308 ? -18.992 -12.909 -5.667 1.00 91.06 308 ASN A O 1
ATOM 2358 N N . ASN A 1 309 ? -16.740 -12.992 -5.514 1.00 93.12 309 ASN A N 1
ATOM 2359 C CA . ASN A 1 309 ? -16.708 -12.398 -4.183 1.00 93.12 309 ASN A CA 1
ATOM 2360 C C . ASN A 1 309 ? -17.131 -10.928 -4.226 1.00 93.12 309 ASN A C 1
ATOM 2362 O O . ASN A 1 309 ? -17.079 -10.273 -5.266 1.00 93.12 309 ASN A O 1
ATOM 2366 N N . ASP A 1 310 ? -17.536 -10.402 -3.074 1.00 95.19 310 ASP A N 1
ATOM 2367 C CA . ASP A 1 310 ? -17.865 -8.989 -2.953 1.00 95.19 310 ASP A CA 1
ATOM 2368 C C . ASP A 1 310 ? -16.614 -8.124 -3.125 1.00 95.19 310 ASP A C 1
ATOM 2370 O O . ASP A 1 310 ? -15.582 -8.34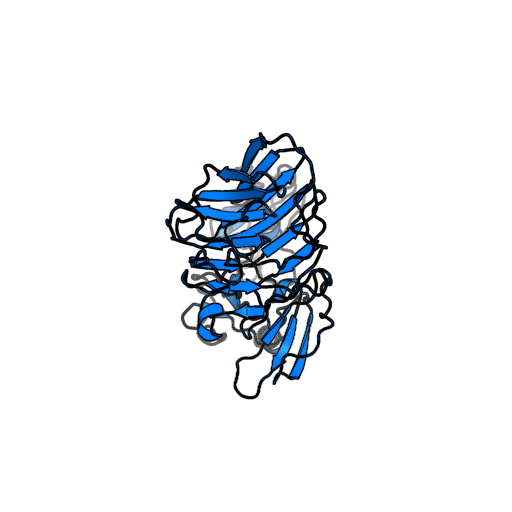2 -2.485 1.00 95.19 310 ASP A O 1
ATOM 2374 N N . LEU A 1 311 ? -16.745 -7.099 -3.959 1.00 95.75 311 LEU A N 1
ATOM 2375 C CA . LEU A 1 311 ? -15.693 -6.156 -4.289 1.00 95.75 311 LEU A CA 1
ATOM 2376 C C . LEU A 1 311 ? -15.801 -4.919 -3.401 1.00 95.75 311 LEU A C 1
ATOM 2378 O O . LEU A 1 311 ? -16.847 -4.267 -3.348 1.00 95.75 311 LEU A O 1
ATOM 2382 N N . ARG A 1 312 ? -14.701 -4.562 -2.738 1.00 96.75 312 ARG A N 1
ATOM 2383 C CA . ARG A 1 312 ? -14.582 -3.302 -1.999 1.00 96.75 312 ARG A CA 1
ATOM 2384 C C . ARG A 1 312 ? -13.821 -2.321 -2.865 1.00 96.75 312 ARG A C 1
ATOM 2386 O O . ARG A 1 312 ? -12.685 -2.580 -3.227 1.00 96.75 312 ARG A O 1
ATOM 2393 N N . ILE A 1 313 ? -14.437 -1.206 -3.216 1.00 97.56 313 ILE A N 1
ATOM 2394 C CA . ILE A 1 313 ? -13.774 -0.160 -3.993 1.00 97.56 313 ILE A CA 1
ATOM 2395 C C . ILE A 1 313 ? -13.348 0.929 -3.015 1.00 97.56 313 ILE A C 1
ATOM 2397 O O . ILE A 1 313 ? -14.229 1.563 -2.427 1.00 97.56 313 ILE A O 1
ATOM 2401 N N . PRO A 1 314 ? -12.038 1.136 -2.800 1.00 97.69 314 PRO A N 1
ATOM 2402 C CA . PRO A 1 314 ? -11.551 2.123 -1.850 1.00 97.69 314 PRO A CA 1
ATOM 2403 C C . PRO A 1 314 ? -12.086 3.522 -2.162 1.00 97.69 314 PRO A C 1
ATOM 2405 O O . PRO A 1 314 ? -12.229 3.910 -3.324 1.00 97.69 314 PRO A O 1
ATOM 2408 N N . TYR A 1 315 ? -12.371 4.301 -1.124 1.00 97.81 315 TYR A N 1
ATOM 2409 C CA . TYR A 1 315 ? -12.639 5.727 -1.293 1.00 97.81 315 TYR A CA 1
ATOM 2410 C C . TYR A 1 315 ? -11.391 6.464 -1.779 1.00 97.81 315 TYR A C 1
ATOM 2412 O O . TYR A 1 315 ? -10.275 5.970 -1.670 1.00 97.81 315 TYR A O 1
ATOM 2420 N N . ASN A 1 316 ? -11.569 7.672 -2.310 1.00 96.88 316 ASN A N 1
ATOM 2421 C CA . ASN A 1 316 ? -10.445 8.523 -2.664 1.00 96.88 316 ASN A CA 1
ATOM 2422 C C . ASN A 1 316 ? -9.634 8.956 -1.426 1.00 96.88 316 ASN A C 1
ATOM 2424 O O . ASN A 1 316 ? -10.070 8.817 -0.282 1.00 96.88 316 ASN A O 1
ATOM 2428 N N . ALA A 1 317 ? -8.476 9.579 -1.651 1.00 93.50 317 ALA A N 1
ATOM 2429 C CA . ALA A 1 317 ? -7.581 10.053 -0.589 1.00 93.50 317 ALA A CA 1
ATOM 2430 C C . ALA A 1 317 ? -8.250 11.002 0.437 1.00 93.50 317 ALA A C 1
ATOM 2432 O O . ALA A 1 317 ? -7.797 11.096 1.585 1.00 93.50 317 ALA A O 1
ATOM 2433 N N . ASN A 1 318 ? -9.350 11.660 0.045 1.00 93.19 318 ASN A N 1
ATOM 2434 C CA . ASN A 1 318 ? -10.159 12.554 0.878 1.00 93.19 318 ASN A CA 1
ATOM 2435 C C . ASN A 1 318 ? -11.318 11.839 1.607 1.00 93.19 318 ASN A C 1
ATOM 2437 O O . ASN A 1 318 ? -12.141 12.501 2.240 1.00 93.19 318 ASN A O 1
ATOM 2441 N N . GLY A 1 319 ? -11.409 10.509 1.516 1.00 94.06 319 GLY A N 1
ATOM 2442 C CA . GLY A 1 319 ? -12.452 9.704 2.153 1.00 94.06 319 GLY A CA 1
ATOM 2443 C C . GLY A 1 319 ? -13.830 9.858 1.508 1.00 94.06 319 GLY A C 1
ATOM 2444 O O . GLY A 1 319 ? -14.836 9.829 2.215 1.00 94.06 319 GLY A O 1
ATOM 2445 N N . GLN A 1 320 ? -13.895 10.078 0.192 1.00 96.25 320 GLN A N 1
ATOM 2446 C CA . GLN A 1 320 ? -15.147 10.132 -0.576 1.00 96.25 320 GLN A CA 1
ATOM 2447 C C . GLN A 1 320 ? -15.227 8.980 -1.592 1.00 96.25 320 GLN A C 1
ATOM 2449 O O . GLN A 1 320 ? -14.186 8.609 -2.139 1.00 96.25 320 GLN A O 1
ATOM 2454 N N . PRO A 1 321 ? -16.426 8.455 -1.911 1.00 97.00 321 PRO A N 1
ATOM 2455 C CA . PRO A 1 321 ? -16.590 7.431 -2.942 1.00 97.00 321 PRO A CA 1
ATOM 2456 C C . PRO A 1 321 ? -15.982 7.840 -4.289 1.00 97.00 321 PRO A C 1
ATOM 2458 O O . PRO A 1 321 ? -16.081 8.999 -4.707 1.00 97.00 321 PRO A O 1
ATOM 2461 N N . LEU A 1 322 ? -15.370 6.883 -4.992 1.00 95.38 322 LEU A N 1
ATOM 2462 C CA . LEU A 1 322 ? -14.863 7.109 -6.345 1.00 95.38 322 LEU A CA 1
ATOM 2463 C C . LEU A 1 322 ? -16.016 7.178 -7.353 1.00 95.38 322 LEU A C 1
ATOM 2465 O O . LEU A 1 322 ? -16.933 6.359 -7.344 1.00 95.38 322 LEU A O 1
ATOM 2469 N N . SER A 1 323 ? -15.943 8.134 -8.281 1.00 92.06 323 SER A N 1
ATOM 2470 C CA . SER A 1 323 ? -16.899 8.236 -9.387 1.00 92.06 323 SER A CA 1
ATOM 2471 C C . SER A 1 323 ? -16.487 7.307 -10.530 1.00 92.06 323 SER A C 1
ATOM 2473 O O . SER A 1 323 ? -15.818 7.737 -11.470 1.00 92.06 323 SER A O 1
ATOM 2475 N N . ILE A 1 324 ? -16.906 6.046 -10.462 1.00 92.69 324 ILE A N 1
ATOM 2476 C CA . ILE A 1 324 ? -16.580 5.027 -11.467 1.00 92.69 324 ILE A CA 1
ATOM 2477 C C . ILE A 1 324 ? -17.816 4.510 -12.207 1.00 92.69 324 ILE A C 1
ATOM 2479 O O . ILE A 1 324 ? -18.952 4.651 -11.758 1.00 92.69 324 ILE A O 1
ATOM 2483 N N . THR A 1 325 ? -17.580 3.833 -13.330 1.00 92.00 325 THR A N 1
ATOM 2484 C CA . THR A 1 325 ? -18.583 2.916 -13.883 1.00 92.00 325 THR A CA 1
ATOM 2485 C C . THR A 1 325 ? -18.517 1.603 -13.097 1.00 92.00 325 THR A C 1
ATOM 2487 O O . THR A 1 325 ? -17.417 1.055 -12.987 1.00 92.00 325 THR A O 1
ATOM 2490 N N . PRO A 1 326 ? -19.642 1.089 -12.559 1.00 92.00 326 PRO A N 1
ATOM 2491 C CA . PRO A 1 326 ? -19.659 -0.193 -11.865 1.00 92.00 326 PRO A CA 1
ATOM 2492 C C . PRO A 1 326 ? -19.008 -1.300 -12.708 1.00 92.00 326 PRO A C 1
ATOM 2494 O O . PRO A 1 326 ? -19.289 -1.386 -13.910 1.00 92.00 326 PRO A O 1
ATOM 2497 N N . PRO A 1 327 ? -18.155 -2.150 -12.114 1.00 91.88 327 PRO A N 1
ATOM 2498 C CA . PRO A 1 327 ? -17.554 -3.269 -12.828 1.00 91.88 327 PRO A CA 1
ATOM 2499 C C . PRO A 1 327 ? -18.609 -4.202 -13.418 1.00 91.88 327 PRO A C 1
ATOM 2501 O O . PRO A 1 327 ? -19.704 -4.362 -12.881 1.00 91.88 327 PRO A O 1
ATOM 2504 N N . THR A 1 328 ? -18.277 -4.845 -14.537 1.00 92.62 328 THR A N 1
ATOM 2505 C CA . THR A 1 328 ? -19.228 -5.726 -15.230 1.00 92.62 328 THR A CA 1
ATOM 2506 C C . THR A 1 328 ? -19.697 -6.845 -14.299 1.00 92.62 328 THR A C 1
ATOM 2508 O O . THR A 1 328 ? -18.880 -7.561 -13.730 1.00 92.62 328 THR A O 1
ATOM 2511 N N . GLY A 1 329 ? -21.017 -6.991 -14.155 1.00 94.00 329 GLY A N 1
ATOM 2512 C CA . GLY A 1 329 ? -21.647 -8.002 -13.297 1.00 94.00 329 GLY A CA 1
ATOM 2513 C C . GLY A 1 329 ? -21.796 -7.600 -11.826 1.00 94.00 329 GLY A C 1
ATOM 2514 O O . GLY A 1 329 ? -22.535 -8.257 -11.095 1.00 94.00 329 GLY A O 1
ATOM 2515 N N . TYR A 1 330 ? -21.161 -6.509 -11.399 1.00 96.25 330 TYR A N 1
ATOM 2516 C CA . TYR A 1 330 ? -21.263 -5.992 -10.041 1.00 96.25 330 TYR A CA 1
ATOM 2517 C C . TYR A 1 330 ? -22.353 -4.922 -9.919 1.00 96.25 330 TYR A C 1
ATOM 2519 O O . TYR A 1 330 ? -22.574 -4.123 -10.830 1.00 96.25 330 TYR A O 1
ATOM 2527 N N . THR A 1 331 ? -23.022 -4.880 -8.766 1.00 97.25 331 THR A N 1
ATOM 2528 C CA . THR A 1 331 ? -23.986 -3.824 -8.410 1.00 97.25 331 THR A CA 1
ATOM 2529 C C . THR A 1 331 ? -23.569 -3.170 -7.099 1.00 97.25 331 THR A C 1
ATOM 2531 O O . THR A 1 331 ? -23.212 -3.872 -6.156 1.00 97.25 331 THR A O 1
ATOM 2534 N N . LEU A 1 332 ? -23.617 -1.834 -7.029 1.00 97.50 332 LEU A N 1
ATOM 2535 C CA . LEU A 1 332 ? -23.369 -1.106 -5.783 1.00 97.50 332 LEU A CA 1
ATOM 2536 C C . LEU A 1 332 ? -24.409 -1.526 -4.736 1.00 97.50 332 LEU A C 1
ATOM 2538 O O . LEU A 1 332 ? -25.610 -1.361 -4.954 1.00 97.50 332 LEU A O 1
ATOM 2542 N N . ALA A 1 333 ? -23.939 -2.061 -3.615 1.00 97.00 333 ALA A N 1
ATOM 2543 C CA . ALA A 1 333 ? -24.775 -2.519 -2.515 1.00 97.00 333 ALA A CA 1
ATOM 2544 C C . ALA A 1 333 ? -24.862 -1.480 -1.390 1.00 97.00 333 ALA A C 1
ATOM 2546 O O . ALA A 1 333 ? -25.958 -1.209 -0.895 1.00 97.00 333 ALA A O 1
ATOM 2547 N N . SER A 1 334 ? -23.731 -0.889 -0.993 1.00 96.12 334 SER A N 1
ATOM 2548 C CA . SER A 1 334 ? -23.668 0.065 0.121 1.00 96.12 334 SER A CA 1
ATOM 2549 C C . SER A 1 334 ? -22.391 0.905 0.118 1.00 96.12 334 SER A C 1
ATOM 2551 O O . SER A 1 334 ? -21.402 0.565 -0.523 1.00 96.12 334 SER A O 1
ATOM 2553 N N . GLU A 1 335 ? -22.421 2.002 0.874 1.00 96.25 335 GLU A N 1
ATOM 2554 C CA . GLU A 1 335 ? -21.299 2.920 1.090 1.00 96.25 335 GLU A CA 1
ATOM 2555 C C . GLU A 1 335 ? -20.838 2.830 2.550 1.00 96.25 335 GLU A C 1
ATOM 2557 O O . GLU A 1 335 ? -21.662 2.892 3.467 1.00 96.25 335 GLU A O 1
ATOM 2562 N N . HIS A 1 336 ? -19.532 2.687 2.770 1.00 94.88 336 HIS A N 1
ATOM 2563 C CA . HIS A 1 336 ? -18.925 2.436 4.078 1.00 94.88 336 HIS A CA 1
ATOM 2564 C C . HIS A 1 336 ? -17.845 3.481 4.393 1.00 94.88 336 HIS A C 1
ATOM 2566 O O . HIS A 1 336 ? -16.650 3.190 4.299 1.00 94.88 336 HIS A O 1
ATOM 2572 N N . PRO A 1 337 ? -18.224 4.719 4.769 1.00 93.69 337 PRO A N 1
ATOM 2573 C CA . PRO A 1 337 ? -17.251 5.738 5.144 1.00 93.69 337 PRO A CA 1
ATOM 2574 C C . PRO A 1 337 ? -16.435 5.315 6.364 1.00 93.69 337 PRO A C 1
ATOM 2576 O O . PRO A 1 337 ? -16.937 4.630 7.258 1.00 93.69 337 PRO A O 1
ATOM 2579 N N . ALA A 1 338 ? -15.181 5.763 6.415 1.00 87.81 338 ALA A N 1
ATOM 2580 C CA . ALA A 1 338 ? -14.407 5.706 7.646 1.00 87.81 338 ALA A CA 1
ATOM 2581 C C . ALA A 1 338 ? -15.097 6.521 8.750 1.00 87.81 338 ALA A C 1
ATOM 2583 O O . ALA A 1 338 ? -15.797 7.506 8.493 1.00 87.81 338 ALA A O 1
ATOM 2584 N N . GLY A 1 339 ? -14.896 6.114 9.997 1.00 75.00 339 GLY A N 1
ATOM 2585 C CA . GLY A 1 339 ? -15.505 6.769 11.144 1.00 75.00 339 GLY A CA 1
ATOM 2586 C C . GLY A 1 339 ? -14.869 6.334 12.454 1.00 75.00 339 GLY A C 1
ATOM 2587 O O . GLY A 1 339 ? -13.820 5.702 12.480 1.00 75.00 339 GLY A O 1
ATOM 2588 N N . ASN A 1 340 ? -15.535 6.653 13.561 1.00 65.94 340 ASN A N 1
ATOM 2589 C CA . ASN A 1 340 ? -15.052 6.306 14.902 1.00 65.94 340 ASN A CA 1
ATOM 2590 C C . ASN A 1 340 ? -15.200 4.809 15.241 1.00 65.94 340 ASN A C 1
ATOM 2592 O O . ASN A 1 340 ? -14.821 4.393 16.332 1.00 65.94 340 ASN A O 1
ATOM 2596 N N . TRP A 1 341 ? -15.791 4.020 14.342 1.00 71.12 341 TRP A N 1
ATOM 2597 C CA . TRP A 1 341 ? -16.122 2.610 14.534 1.00 71.12 341 TRP A CA 1
ATOM 2598 C C . TRP A 1 341 ? -15.690 1.799 13.315 1.00 71.12 341 TRP A C 1
ATOM 2600 O O . TRP A 1 341 ? -15.483 2.357 12.237 1.00 71.12 341 TRP A O 1
ATOM 2610 N N . HIS A 1 342 ? -15.613 0.476 13.482 1.00 75.44 342 HIS A N 1
ATOM 2611 C CA . HIS A 1 342 ? -15.398 -0.440 12.364 1.00 75.44 342 HIS A CA 1
ATOM 2612 C C . HIS A 1 342 ? -16.498 -0.252 11.311 1.00 75.44 342 HIS A C 1
ATOM 2614 O O . HIS A 1 342 ? -17.683 -0.176 11.642 1.00 75.44 342 HIS A O 1
ATOM 2620 N N . ASN A 1 343 ? -16.097 -0.134 10.049 1.00 77.69 343 ASN A N 1
ATOM 2621 C CA . ASN A 1 343 ? -16.976 0.194 8.928 1.00 77.69 343 ASN A CA 1
ATOM 2622 C C . ASN A 1 343 ? -17.287 -1.021 8.039 1.00 77.69 343 ASN A C 1
ATOM 2624 O O . ASN A 1 343 ? -17.682 -0.846 6.891 1.00 77.69 343 ASN A O 1
ATOM 2628 N N . ASN A 1 344 ? -17.138 -2.244 8.551 1.00 83.19 344 ASN A N 1
ATOM 2629 C CA . ASN A 1 344 ? -17.263 -3.510 7.816 1.00 83.19 344 ASN A CA 1
ATOM 2630 C C . ASN A 1 344 ? -16.204 -3.722 6.719 1.00 83.19 344 ASN A C 1
ATOM 2632 O O . ASN A 1 344 ? -16.417 -4.512 5.791 1.00 83.19 344 ASN A O 1
ATOM 2636 N N . ALA A 1 345 ? -15.056 -3.048 6.828 1.00 85.62 345 ALA A N 1
ATOM 2637 C CA . ALA A 1 345 ? -13.879 -3.376 6.031 1.00 85.62 345 ALA A CA 1
ATOM 2638 C C . ALA A 1 345 ? -13.463 -4.843 6.240 1.00 85.62 345 ALA A C 1
ATOM 2640 O O . ALA A 1 345 ? -13.816 -5.479 7.234 1.00 85.62 345 ALA A O 1
ATOM 2641 N N . GLU A 1 346 ? -12.699 -5.382 5.294 1.00 82.44 346 GLU A N 1
ATOM 2642 C CA . GLU A 1 346 ? -12.074 -6.705 5.396 1.00 82.44 346 GLU A CA 1
ATOM 2643 C C . GLU A 1 346 ? -11.187 -6.846 6.640 1.00 82.44 346 GLU A C 1
ATOM 2645 O O . GLU A 1 346 ? -11.047 -7.947 7.173 1.00 82.44 346 GLU A O 1
ATOM 2650 N N . THR A 1 347 ? -10.611 -5.727 7.098 1.00 81.56 347 THR A N 1
ATOM 2651 C CA . THR A 1 347 ? -9.711 -5.662 8.241 1.00 81.56 347 THR A CA 1
ATOM 2652 C C . THR A 1 347 ? -10.385 -6.245 9.466 1.00 81.56 347 THR A C 1
ATOM 2654 O O . THR A 1 347 ? -11.484 -5.836 9.845 1.00 81.56 347 THR A O 1
ATOM 2657 N N . LYS A 1 348 ? -9.709 -7.165 10.137 1.00 80.25 348 LYS A N 1
ATOM 2658 C CA . LYS A 1 348 ? -10.196 -7.736 11.383 1.00 80.25 348 LYS A CA 1
ATOM 2659 C C . LYS A 1 348 ? -9.558 -7.045 12.578 1.00 80.25 348 LYS A C 1
ATOM 2661 O O . LYS A 1 348 ? -8.485 -6.458 12.480 1.00 80.25 348 LYS A O 1
ATOM 2666 N N . ILE A 1 349 ? -10.226 -7.137 13.721 1.00 77.69 349 ILE A N 1
ATOM 2667 C CA . ILE A 1 349 ? -9.691 -6.669 14.998 1.00 77.69 349 ILE A CA 1
ATOM 2668 C C . ILE A 1 349 ? -9.192 -7.902 15.752 1.00 77.69 349 ILE A C 1
ATOM 2670 O O . ILE A 1 349 ? -9.976 -8.794 16.073 1.00 77.69 349 ILE A O 1
ATOM 2674 N N . GLN A 1 350 ? -7.896 -7.977 16.030 1.00 71.56 350 GLN A N 1
ATOM 2675 C CA . GLN A 1 350 ? -7.307 -9.035 16.846 1.00 71.56 350 GLN A CA 1
ATOM 2676 C C . GLN A 1 350 ? -6.997 -8.503 18.242 1.00 71.56 350 GLN A C 1
ATOM 2678 O O . GLN A 1 350 ? -6.313 -7.492 18.395 1.00 71.56 350 GLN A O 1
ATOM 2683 N N . MET A 1 351 ? -7.477 -9.202 19.267 1.00 66.69 351 MET A N 1
ATOM 2684 C CA . MET A 1 351 ? -7.064 -8.954 20.649 1.00 66.69 351 MET A CA 1
ATOM 2685 C C . MET A 1 351 ? -5.804 -9.771 20.953 1.00 66.69 351 MET A C 1
ATOM 2687 O O . MET A 1 351 ? -5.661 -10.891 20.461 1.00 66.69 351 MET A O 1
ATOM 2691 N N . MET A 1 352 ? -4.873 -9.232 21.745 1.00 56.94 352 MET A N 1
ATOM 2692 C CA . MET A 1 352 ? -3.648 -9.971 22.077 1.00 56.94 352 MET A CA 1
ATOM 2693 C C . MET A 1 352 ? -3.959 -11.250 22.873 1.00 56.94 352 MET A C 1
ATOM 2695 O O . MET A 1 352 ? -4.722 -11.234 23.838 1.00 56.94 352 MET A O 1
ATOM 2699 N N . ALA A 1 35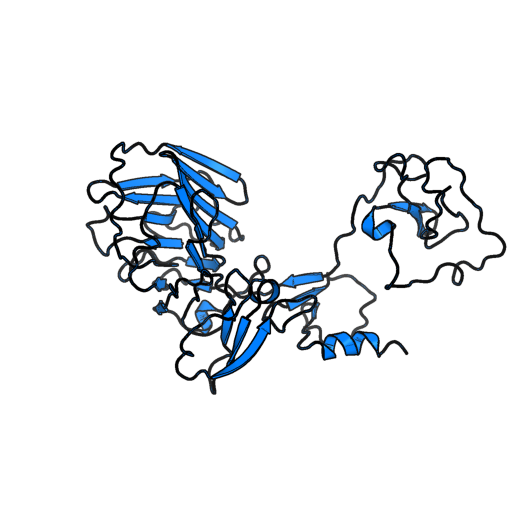3 ? -3.344 -12.369 22.478 1.00 46.12 353 ALA A N 1
ATOM 2700 C CA . ALA A 1 353 ? -3.486 -13.641 23.177 1.00 46.12 353 ALA A CA 1
ATOM 2701 C C . ALA A 1 353 ? -2.916 -13.542 24.605 1.00 46.12 353 ALA A C 1
ATOM 2703 O O . ALA A 1 353 ? -1.744 -13.211 24.781 1.00 46.12 353 ALA A O 1
ATOM 2704 N N . GLY A 1 354 ? -3.736 -13.847 25.618 1.00 47.81 354 GLY A N 1
ATOM 2705 C CA . GLY A 1 354 ? -3.325 -13.856 27.030 1.00 47.81 354 GLY A CA 1
ATOM 2706 C C . GLY A 1 354 ? -4.249 -13.109 27.994 1.00 47.81 354 GLY A C 1
ATOM 2707 O O . GLY A 1 354 ? -4.051 -13.214 29.202 1.00 47.81 354 GLY A O 1
ATOM 2708 N N . ASP A 1 355 ? -5.269 -12.403 27.501 1.00 45.53 355 ASP A N 1
ATOM 2709 C CA . ASP A 1 355 ? -6.247 -11.746 28.371 1.00 45.53 355 ASP A CA 1
ATOM 2710 C C . ASP A 1 355 ? -7.253 -12.783 28.912 1.00 45.53 355 ASP A C 1
ATOM 2712 O O . ASP A 1 355 ? -8.229 -13.162 28.259 1.00 45.53 355 ASP A O 1
ATOM 2716 N N . ALA A 1 356 ? -6.964 -13.315 30.104 1.00 41.78 356 ALA A N 1
ATOM 2717 C CA . ALA A 1 356 ? -7.685 -14.424 30.740 1.00 41.78 356 ALA A CA 1
ATOM 2718 C C . ALA A 1 356 ? -9.162 -14.121 31.079 1.00 41.78 356 ALA A C 1
ATOM 2720 O O . ALA A 1 356 ? -9.885 -15.020 31.510 1.00 41.78 356 ALA A O 1
ATOM 2721 N N . ASN A 1 357 ? -9.618 -12.881 30.874 1.00 42.69 357 ASN A N 1
ATOM 2722 C CA . ASN A 1 357 ? -10.990 -12.446 31.139 1.00 42.69 357 ASN A CA 1
ATOM 2723 C C . ASN A 1 357 ? -11.933 -12.555 29.931 1.00 42.69 357 ASN A C 1
ATOM 2725 O O . ASN A 1 357 ? -13.132 -12.318 30.070 1.00 42.69 357 ASN A O 1
ATOM 2729 N N . LEU A 1 358 ? -11.446 -12.971 28.761 1.00 44.31 358 LEU A N 1
ATOM 2730 C CA . LEU A 1 358 ? -12.313 -13.324 27.636 1.00 44.31 358 LEU A CA 1
ATOM 2731 C C . LEU A 1 358 ? -12.773 -14.773 27.794 1.00 44.31 358 LEU A C 1
ATOM 2733 O O . LEU A 1 358 ? -12.221 -15.703 27.205 1.00 44.31 358 LEU A O 1
ATOM 2737 N N . ALA A 1 359 ? -13.785 -14.971 28.639 1.00 38.00 359 ALA A N 1
ATOM 2738 C CA . ALA A 1 359 ? -14.460 -16.253 28.752 1.00 38.00 359 ALA A CA 1
ATOM 2739 C C . ALA A 1 359 ? -14.952 -16.690 27.362 1.00 38.00 359 ALA A C 1
ATOM 2741 O O . ALA A 1 359 ? -15.709 -15.982 26.694 1.00 38.00 359 ALA A O 1
ATOM 2742 N N . ALA A 1 360 ? -14.511 -17.870 26.926 1.00 35.28 360 ALA A N 1
ATOM 2743 C CA . ALA A 1 360 ? -15.019 -18.522 25.731 1.00 35.28 360 ALA A CA 1
ATOM 2744 C C . ALA A 1 360 ? -16.553 -18.614 25.820 1.00 35.28 360 ALA A C 1
ATOM 2746 O O . ALA A 1 360 ? -17.086 -19.349 26.650 1.00 35.28 360 ALA A O 1
ATOM 2747 N N . GLY A 1 361 ? -17.260 -17.841 24.992 1.00 35.50 361 GLY A N 1
ATOM 2748 C CA . GLY A 1 361 ? -18.725 -17.862 24.940 1.00 35.50 361 GLY A CA 1
ATOM 2749 C C . GLY A 1 361 ? -19.409 -16.550 24.551 1.00 35.50 361 GLY A C 1
ATOM 2750 O O . GLY A 1 361 ? -20.535 -16.607 24.065 1.00 35.50 361 GLY A O 1
ATOM 2751 N N . THR A 1 362 ? -18.761 -15.391 24.704 1.00 38.31 362 THR A N 1
ATOM 2752 C CA . THR A 1 362 ? -19.392 -14.073 24.442 1.00 38.31 362 THR A CA 1
ATOM 2753 C C . THR A 1 362 ? -18.943 -13.393 23.151 1.00 38.31 362 THR A C 1
ATOM 2755 O O . THR A 1 362 ? -19.540 -12.405 22.734 1.00 38.31 362 THR A O 1
ATOM 2758 N N . PHE A 1 363 ? -17.927 -13.936 22.485 1.00 43.66 363 PHE A N 1
ATOM 2759 C CA . PHE A 1 363 ? -17.352 -13.375 21.271 1.00 43.66 363 PHE A CA 1
ATOM 2760 C C . PHE A 1 363 ? -17.242 -14.445 20.184 1.00 43.66 363 PHE A C 1
ATOM 2762 O O . PHE A 1 363 ? -16.770 -15.552 20.444 1.00 43.66 363 PHE A O 1
ATOM 2769 N N . TRP A 1 364 ? -17.635 -14.111 18.950 1.00 42.78 364 TRP A N 1
ATOM 2770 C CA . TRP A 1 364 ? -17.300 -14.914 17.769 1.00 42.78 364 TRP A CA 1
ATOM 2771 C C . TRP A 1 364 ? -15.829 -14.674 17.429 1.00 42.78 364 TRP A C 1
ATOM 2773 O O . TRP A 1 364 ? -15.502 -13.922 16.513 1.00 42.78 364 TRP A O 1
ATOM 2783 N N . MET A 1 365 ? -14.949 -15.262 18.235 1.00 43.00 365 MET A N 1
ATOM 2784 C CA . MET A 1 365 ? -13.539 -15.388 17.905 1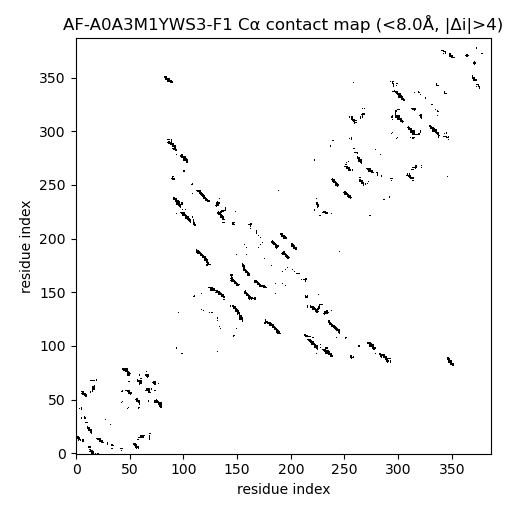.00 43.00 365 MET A CA 1
ATOM 2785 C C . MET A 1 365 ? -13.373 -16.632 17.044 1.00 43.00 365 MET A C 1
ATOM 2787 O O . MET A 1 365 ? -13.869 -17.706 17.396 1.00 43.00 365 MET A O 1
ATOM 2791 N N . ASP A 1 366 ? -12.693 -16.500 15.908 1.00 47.47 366 ASP A N 1
ATOM 2792 C CA . ASP A 1 366 ? -12.160 -17.689 15.249 1.00 47.47 366 ASP A CA 1
ATOM 2793 C C . ASP A 1 366 ? -11.080 -18.340 16.132 1.00 47.47 366 ASP A C 1
ATOM 2795 O O . ASP A 1 366 ? -10.648 -17.793 17.150 1.00 47.47 366 ASP A O 1
ATOM 2799 N N . SER A 1 367 ? -10.624 -19.536 15.758 1.00 45.28 367 SER A N 1
ATOM 2800 C CA . SER A 1 367 ? -9.582 -20.258 16.500 1.00 45.28 367 SER A CA 1
ATOM 2801 C C . SER A 1 367 ? -8.240 -19.512 16.582 1.00 45.28 367 SER A C 1
ATOM 2803 O O . SER A 1 367 ? -7.337 -19.987 17.264 1.00 45.28 367 SER A O 1
ATOM 2805 N N . ALA A 1 368 ? -8.100 -18.374 15.892 1.00 46.09 368 ALA A N 1
ATOM 2806 C CA . ALA A 1 368 ? -6.942 -17.488 15.940 1.00 46.09 368 ALA A CA 1
ATOM 2807 C C . ALA A 1 368 ? -7.145 -16.259 16.858 1.00 46.09 368 ALA A C 1
ATOM 2809 O O . ALA A 1 368 ? -6.261 -15.405 16.932 1.00 46.09 368 ALA A O 1
ATOM 2810 N N . GLY A 1 369 ? -8.270 -16.168 17.583 1.00 47.22 369 GLY A N 1
ATOM 2811 C CA . GLY A 1 369 ? -8.537 -15.073 18.526 1.00 47.22 369 GLY A CA 1
ATOM 2812 C C . GLY A 1 369 ? -8.998 -13.776 17.856 1.00 47.22 369 GLY A C 1
ATOM 2813 O O . GLY A 1 369 ? -8.844 -12.695 18.426 1.00 47.22 369 GLY A O 1
ATOM 2814 N N . THR A 1 370 ? -9.541 -13.863 16.639 1.00 47.97 370 THR A N 1
ATOM 2815 C CA . THR A 1 370 ? -9.894 -12.685 15.840 1.00 47.97 370 THR A CA 1
ATOM 2816 C C . THR A 1 370 ? -11.370 -12.321 15.979 1.00 47.97 370 THR A C 1
ATOM 2818 O O . THR A 1 370 ? -12.237 -13.160 15.738 1.00 47.97 370 THR A O 1
ATOM 2821 N N . LEU A 1 371 ? -11.673 -11.065 16.321 1.00 53.31 371 LEU A N 1
ATOM 2822 C CA . LEU A 1 371 ? -13.035 -10.542 16.421 1.00 53.31 371 LEU A CA 1
ATOM 2823 C C . LEU A 1 371 ? -13.605 -10.233 15.028 1.00 53.31 371 LEU A C 1
ATOM 2825 O O . LEU A 1 371 ? -13.130 -9.324 14.344 1.00 53.31 371 LEU A O 1
ATOM 2829 N N . GLN A 1 372 ? -14.676 -10.926 14.631 1.00 51.25 372 GLN A N 1
ATOM 2830 C CA . GLN A 1 372 ? -15.474 -10.559 13.453 1.00 51.25 372 GLN A CA 1
ATOM 2831 C C . GLN A 1 372 ? -16.634 -9.631 13.845 1.00 51.25 372 GLN A C 1
ATOM 2833 O O . GLN A 1 372 ? -17.775 -10.076 13.976 1.00 51.25 372 GLN A O 1
ATOM 2838 N N . ALA A 1 373 ? -16.369 -8.338 14.042 1.00 47.47 373 ALA A N 1
ATOM 2839 C CA . ALA A 1 373 ? -17.442 -7.350 14.163 1.00 47.47 373 ALA A CA 1
ATOM 2840 C C . ALA A 1 373 ? -17.984 -7.048 12.756 1.00 47.47 373 ALA A C 1
ATOM 2842 O O . ALA A 1 373 ? -17.270 -6.495 11.926 1.00 47.47 373 ALA A O 1
ATOM 2843 N N . ARG A 1 374 ? -19.220 -7.469 12.460 1.00 44.34 374 ARG A N 1
ATOM 2844 C CA . ARG A 1 374 ? -19.850 -7.317 11.134 1.00 44.34 374 ARG A CA 1
ATOM 2845 C C . ARG A 1 374 ? -20.825 -6.136 11.071 1.00 44.34 374 ARG A C 1
ATOM 2847 O O . ARG A 1 374 ? -21.430 -5.900 10.023 1.00 44.34 374 ARG A O 1
ATOM 2854 N N . SER A 1 375 ? -21.023 -5.420 12.181 1.00 44.66 375 SER A N 1
ATOM 2855 C CA . SER A 1 375 ? -21.878 -4.237 12.278 1.00 44.66 375 SER A CA 1
ATOM 2856 C C . SER A 1 375 ? -21.725 -3.501 13.618 1.00 44.66 375 SER A C 1
ATOM 2858 O O . SER A 1 375 ? -21.274 -4.066 14.614 1.00 44.66 375 SER A O 1
ATOM 2860 N N . TYR A 1 376 ? -22.223 -2.259 13.677 1.00 41.88 376 TYR A N 1
ATOM 2861 C CA . TYR A 1 376 ? -22.407 -1.506 14.928 1.00 41.88 376 TYR A CA 1
ATOM 2862 C C . TYR A 1 376 ? -23.258 -2.270 15.958 1.00 41.88 376 TYR A C 1
ATOM 2864 O O . TYR A 1 376 ? -22.982 -2.194 17.149 1.00 41.88 376 TYR A O 1
ATOM 2872 N N . ASN A 1 377 ? -24.247 -3.061 15.526 1.00 40.31 377 ASN A N 1
ATOM 2873 C CA . ASN A 1 377 ? -25.078 -3.850 16.441 1.00 40.31 377 ASN A CA 1
ATOM 2874 C C . ASN A 1 377 ? -24.308 -5.009 17.088 1.00 40.31 377 ASN A C 1
ATOM 2876 O O . ASN A 1 377 ? -24.610 -5.363 18.226 1.00 40.31 377 ASN A O 1
ATOM 2880 N N . ASP A 1 378 ? -23.283 -5.539 16.416 1.00 43.34 378 ASP A N 1
ATOM 2881 C CA . ASP A 1 378 ? -22.385 -6.544 16.997 1.00 43.34 378 ASP A CA 1
ATOM 2882 C C . ASP A 1 378 ? -21.477 -5.933 18.074 1.00 43.34 378 ASP A C 1
ATOM 2884 O O . ASP A 1 378 ? -21.024 -6.645 18.962 1.00 43.34 378 ASP A O 1
ATOM 2888 N N . ILE A 1 379 ? -21.256 -4.611 18.024 1.00 44.38 379 ILE A N 1
ATOM 2889 C CA . ILE A 1 379 ? -20.498 -3.839 19.018 1.00 44.38 379 ILE A CA 1
ATOM 2890 C C . ILE A 1 379 ? -21.414 -3.315 20.138 1.00 44.38 379 ILE A C 1
ATOM 2892 O O . ILE A 1 379 ? -21.033 -3.321 21.301 1.00 44.38 379 ILE A O 1
ATOM 2896 N N . VAL A 1 380 ? -22.651 -2.904 19.844 1.00 38.94 380 VAL A N 1
ATOM 2897 C CA . VAL A 1 380 ? -23.615 -2.431 20.861 1.00 38.94 380 VAL A CA 1
ATOM 2898 C C . VAL A 1 380 ? -24.234 -3.581 21.657 1.00 38.94 380 VAL A C 1
ATOM 2900 O O . VAL A 1 380 ? -24.545 -3.413 22.837 1.00 38.94 380 VAL A O 1
ATOM 2903 N N . GLY A 1 381 ? -24.341 -4.778 21.072 1.00 38.12 381 GLY A N 1
ATOM 2904 C CA . GLY A 1 381 ? -24.672 -6.000 21.812 1.00 38.12 381 GLY A CA 1
ATOM 2905 C C . GLY A 1 381 ? -23.667 -6.334 22.927 1.00 38.12 381 GLY A C 1
ATOM 2906 O O . GLY A 1 381 ? -24.033 -7.023 23.875 1.00 38.12 381 GLY A O 1
ATOM 2907 N N . ILE A 1 382 ? -22.443 -5.790 22.854 1.00 43.31 382 ILE A N 1
ATOM 2908 C CA . ILE A 1 382 ? -21.392 -5.904 23.880 1.00 43.31 382 ILE A CA 1
ATOM 2909 C C . ILE A 1 382 ? -21.752 -5.086 25.131 1.00 43.31 382 ILE A C 1
ATOM 2911 O O . ILE A 1 382 ? -21.436 -5.500 26.236 1.00 43.31 382 ILE A O 1
ATOM 2915 N N . TRP A 1 383 ? -22.457 -3.959 24.980 1.00 36.09 383 TRP A N 1
ATOM 2916 C CA . TRP A 1 383 ? -22.801 -3.063 26.096 1.00 36.09 383 TRP A CA 1
ATOM 2917 C C . TRP A 1 383 ? -24.105 -3.430 26.813 1.00 36.09 383 TRP A C 1
ATOM 2919 O O . TRP A 1 383 ? -24.280 -3.109 27.983 1.00 36.09 383 TRP A O 1
ATOM 2929 N N . ASN A 1 384 ? -25.032 -4.108 26.134 1.00 34.56 384 ASN A N 1
ATOM 2930 C CA . ASN A 1 384 ? -26.350 -4.415 26.704 1.00 34.56 384 ASN A CA 1
ATOM 2931 C C . ASN A 1 384 ? -26.427 -5.774 27.421 1.00 34.56 384 ASN A C 1
ATOM 2933 O O . ASN A 1 384 ? -27.475 -6.090 27.978 1.00 34.56 384 ASN A O 1
ATOM 2937 N N . ASN A 1 385 ? -25.348 -6.564 27.411 1.00 31.66 385 ASN A N 1
ATOM 2938 C CA . ASN A 1 385 ? -25.274 -7.865 28.089 1.00 31.66 385 ASN A CA 1
ATOM 2939 C C . ASN A 1 385 ? -24.621 -7.805 29.485 1.00 31.66 385 ASN A C 1
ATOM 2941 O O . ASN A 1 385 ? -24.425 -8.852 30.097 1.00 31.66 385 ASN A O 1
ATOM 2945 N N . GLU A 1 386 ? -24.324 -6.609 30.005 1.00 32.22 386 GLU A N 1
ATOM 2946 C CA . GLU A 1 386 ? -23.855 -6.398 31.388 1.00 32.22 386 GLU A CA 1
ATOM 2947 C C . GLU A 1 386 ? -24.941 -5.836 32.331 1.00 32.22 386 GLU A C 1
ATOM 2949 O O . GLU A 1 386 ? -24.620 -5.204 33.335 1.00 32.22 386 GLU A O 1
ATOM 2954 N N . ASN A 1 387 ? -26.228 -6.080 32.043 1.00 34.03 387 ASN A N 1
ATOM 2955 C CA . ASN A 1 387 ? -27.316 -5.860 33.011 1.00 34.03 387 ASN A CA 1
ATOM 2956 C C . ASN A 1 387 ? -27.817 -7.169 33.621 1.00 34.03 387 ASN A C 1
ATOM 2958 O O . ASN A 1 387 ? -28.272 -8.039 32.841 1.00 34.03 387 ASN A O 1
#

Solvent-accessible surface area (backbone atoms only — not comparable to full-atom values): 20983 Å² total; per-residue (Å²): 127,38,72,79,83,70,25,73,35,74,49,59,42,58,20,27,51,54,74,68,67,55,45,72,62,72,97,72,55,61,88,76,68,50,77,90,68,91,89,57,88,55,59,50,49,55,51,11,29,28,89,42,76,88,70,12,44,37,47,37,8,74,74,43,78,67,18,21,43,86,71,45,74,40,71,41,74,38,58,60,79,75,71,64,43,67,30,54,12,43,25,36,40,31,80,37,54,60,24,30,26,39,27,65,62,37,58,87,79,36,65,55,89,22,36,27,44,34,32,34,38,28,20,63,54,57,55,68,64,90,26,28,14,51,36,16,28,37,67,81,62,94,76,66,17,26,17,38,36,40,28,34,32,64,23,17,48,32,40,36,40,12,48,65,83,49,65,51,77,50,69,58,88,55,76,59,31,83,62,49,82,41,49,38,35,44,29,39,44,94,61,23,44,35,40,32,49,72,89,45,76,50,78,45,76,59,86,72,84,69,81,58,63,31,58,24,73,46,42,37,46,24,38,27,11,43,38,102,86,51,71,15,9,18,40,34,38,45,26,50,37,35,34,25,42,71,86,67,49,73,61,40,31,32,55,38,58,30,62,29,72,59,59,42,59,33,21,52,76,77,71,60,37,20,46,55,39,87,68,49,53,75,58,26,44,65,52,58,39,68,83,60,55,59,40,49,72,29,4,27,34,37,26,42,41,96,81,58,70,59,30,35,45,58,21,22,83,87,42,41,78,66,94,69,80,74,57,91,76,42,43,86,72,50,79,26,58,41,63,101,55,85,45,62,39,78,51,32,42,31,51,64,90,81,63,86,82,70,62,90,81,84,64,71,49,51,101,84,48,35,42,74,67,76,44,66,64,63,57,51,56,64,68,70,70,79,118

pLDDT: mean 83.98, std 16.9, range [31.66, 98.56]

Sequence (387 aa):
THYKCDEGAGTTCYDSSGNGRHGTLVNITESSFHVTDNTIFSYQNNYGYSEGTGGALVPRDESNPTHDVLGNTLQYSGRVKYNANLVQSNCATFDGVNDYAITSPNSVTDWFDGIKISARIKTTDATTGYANAIVSKSPSGTSAYFGYTLYISDGKLYASRGDGTSFQIQSSSFIVNDGYWHDVSIQFINGNFVFTVDGQSETYTDILLNQGAPQAAGLEVNIGGFDAYTPAAFNGEICDVKIEDQNGNIIAWWPLAEGAGSVLYDVSSNGLHATMYNTSEASVWVNTQDYLHYNIDKGFSLYTHATNNDLRIPYNANGQPLSITPPTGYTLASEHPAGNWHNNAETKIQMMAGDANLAAGTFWMDSAGTLQARSYNDIVGIWNNEN

Secondary structure (DSSP, 8-state):
--B-----SSSEE-BTTSS---EE--S--HHHHS---SSS--HHHHHEEEE-GGG-EEEBPTT-TTBBTTSSBPSEESPPPPSEEEE-EE-EEEESSS-EEEEPP-STTS--TT-EEEEEEE------SS--EEEEE--SSS---EEEEEEEETTEEEEEEEESS-EEEEEEEEE--SSSEEEEEEEEETTEEEEEETTEEEEEE------PPP--TTPPPEESSSSTT-S---EEEEEEEEEE-TT--EEEEE-----SSSEEPP-SSS---EEEES--HHHHTS-EESS--HHHHHEEEEEE-SSSPPEEEEPPTTS-----PPPTT-EEEEEEE--SS--S-SPEEEEPTT-TT--TTSS-B-TT-EE---SHHHHHTTTTT--